Protein AF-0000000076636031 (afdb_homodimer)

Organism: NCBI:txid5963

pLDDT: mean 82.15, std 25.05, range [20.64, 98.94]

Solvent-accessible surface area (backbone atoms only — not comparable to full-atom values): 37929 Å² total; per-residue (Å²): 129,53,61,67,55,35,50,49,49,34,50,49,42,47,46,49,44,41,40,65,71,51,57,26,51,65,78,71,66,92,67,89,51,66,57,69,44,60,75,29,43,41,17,30,51,38,25,26,31,75,70,63,61,25,88,59,57,75,58,41,44,78,36,29,40,34,35,37,24,53,49,58,32,24,38,43,30,52,46,43,41,43,38,70,43,32,22,30,40,40,35,29,26,65,53,59,35,43,40,38,50,42,28,28,62,80,65,48,46,60,40,46,74,33,46,36,26,57,49,45,41,54,54,45,37,45,60,30,55,62,33,45,68,45,58,40,74,48,61,69,73,39,74,89,39,35,65,63,50,48,53,55,59,69,73,33,69,36,40,40,40,31,52,91,49,68,66,55,52,51,47,50,47,50,49,28,30,70,69,64,41,53,34,33,43,39,50,64,41,56,73,34,43,34,33,32,35,33,42,29,37,60,29,67,21,31,51,72,63,41,66,53,58,63,65,60,68,69,68,51,62,79,77,61,69,63,44,86,76,59,65,56,20,52,42,31,29,53,31,35,28,42,19,15,53,45,47,44,38,48,47,22,60,77,54,69,26,70,49,64,62,42,26,38,40,37,30,65,40,67,67,46,59,58,69,55,77,56,66,50,38,88,80,32,83,46,64,44,39,42,51,32,30,55,50,44,70,76,41,83,65,86,74,77,70,78,69,76,71,72,75,73,74,75,75,75,83,74,80,74,77,78,66,70,76,75,62,74,74,68,71,74,70,74,66,75,71,67,70,59,60,44,75,62,51,48,44,47,50,51,41,55,67,63,68,104,129,54,61,67,56,35,50,50,48,35,50,49,43,48,46,48,44,41,39,65,71,50,59,25,50,66,76,70,65,93,67,87,51,65,57,68,45,61,75,30,45,41,17,30,52,39,25,28,30,76,70,64,61,24,86,59,57,76,58,41,44,77,36,27,39,34,35,37,24,54,47,59,32,24,36,44,32,50,47,42,42,43,36,70,45,32,22,29,39,40,34,30,26,66,53,58,35,40,38,40,50,42,28,27,62,82,64,49,46,61,41,47,73,32,44,36,25,57,50,46,41,56,53,45,37,46,61,31,54,63,33,45,70,46,59,40,75,48,61,68,73,40,74,88,38,36,66,63,50,48,53,53,58,70,72,33,70,36,40,38,39,31,53,90,49,68,68,55,52,50,46,51,46,51,50,28,29,69,67,64,39,52,33,34,43,41,49,64,42,55,72,35,42,35,33,33,35,31,40,28,39,58,29,69,21,32,51,72,63,41,67,55,58,63,65,61,69,67,68,52,60,78,76,62,68,63,43,87,79,60,64,57,19,51,43,30,29,52,31,35,27,41,20,16,52,45,46,45,38,48,46,23,59,76,53,69,27,69,50,64,61,43,25,38,39,35,31,64,41,67,66,47,58,59,70,54,78,56,67,51,39,88,79,32,82,46,63,46,39,42,52,32,31,54,49,44,70,75,41,84,64,86,71,77,71,78,70,77,72,73,72,75,74,74,75,73,83,73,82,74,74,78,68,70,75,75,62,77,74,68,71,70,70,74,66,73,69,66,69,61,56,44,73,62,50,46,44,48,49,51,40,53,66,64,68,102

Foldseek 3Di:
DDPVVVVVVVVVVVCVVCCVVVVQADDADPDQDCDDDPPRLCVVVCVCCVVPQFVDLRCQLVAEEEEEDCAQQNLLLLLVSLSSLHNEYEYEAQDADDPVRVQGPDDDPVRGPPGSLVSSQVSSCRVHVNHHYHYDNDDCLDPVNVVVVLVVQLPGQEYEYDDEADSVLVSVLLSCLVNQHWYKYKDAALQRQKIKMAIDRQLFFATCQQLDAPCVVVVDDSVPPPDPPDGGDHHNVSSVVRSVLHSVLVCCVSRVGDDRFGMWMAGNVVGDIDGDTHGGHCPGPRPSSNVSNVVCVVPPDPDPDPPPPPPPPPPPDDPDPPCPPPPDPPPPPPPPCCCCVDSVNVSVVVVVVRVD/DDPVVVVVVVVVVVCVVCCVVVVQADDADPDQDCDDDPPRLCVVVCVCCVVPQFVDLRCQLVAEEEEEDCAQQNLLLLLVSLSSLHNEYEYEAQDADDPVRVQGPDDDPVRGPPGSLVSSQVSSCRVHVNHHYHYDNDDCLDPVNVVVVLVVQLPGQEYEYDDEADSVLVSVLLSCLVNQHWYKYKDAALQRQKIKMAIDRQLFFATCQQLDAPCVVVVDDSVPPPDPPDGGDHHNVSSVVRSVLHSVLVCCVSRVGDDRFGMWMAGNVVGDIDGDTHGGHCVGPRPSSNVSNVVCVVPPDPDPDPPPPPVPPPPPDPPDPPPPPPPDPPPPPPPPCCCVVDSVNVSVVVVVVRVD

Secondary structure (DSSP, 8-state):
--HHHHHHHHHHHHHHHHHHHHTT-PPP-SS------TT-TTHHHHHHHHTTS-S-GGGGGG-EEEEE--STTHHHHHHHHHHHT-SEEEEE--PBP-GGGTTSSS--GGGTTSBHHHHHHHHHHHH-TTSEEEEE---TTSHHHHHHHHHHHHHSSEEEE---SHHHHHHHHHHHHHHT--EEEEEE-TTSSEEEEEEE-BTTB--TTTS--HHHHTT--GGGG--TT------HHHHHHHHHHHHHHHHHHHHT-S---SEEEEETTTTB--B--PPPPTT-S-HHHHHHHHHHHHS--SS---------------------------------------HHHHHHHHHHHH--/--HHHHHHHHHHHHHHHHHHHHTT-PPP-SS------TT-TTHHHHHHHHTTS-S-GGGGGG-EEEEE--STTHHHHHHHHHHHT-SEEEEE---B--GGGTTSSS--GGGTTSBHHHHHHHHHHHH-TTSEEEEE---TTSHHHHHHHHHHHHHSSEEEE---SHHHHHHHHHHHHHHT--EEEEEE-TTSSEEEEEEE-BTTB--TTTS--HHHHTT--GGGG--TT------HHHHHHHHHHHHHHHHHHHHT-S---SEEEEETTTTB--B--PPPPTT-S-HHHHHHHHHHHHS--SS---------------------------------------HHHHHHHHHHHH--

Sequence (712 aa):
MDTQELLAEIERLKSELSNYKSQGARGKISVMSEEVRDDNPYSRLMALKRMGVVDNYAQIRNHSVLIVGVGGIGSVAAEMLT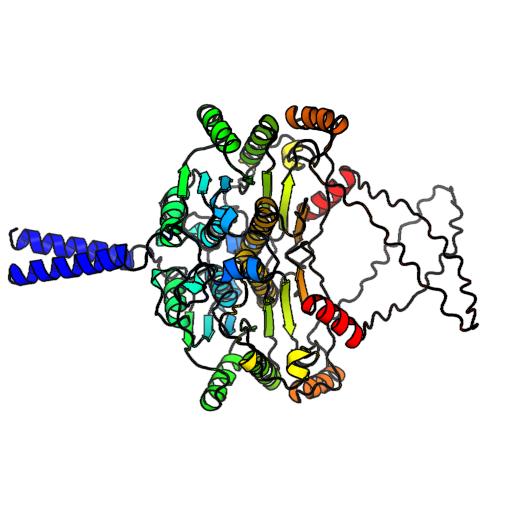RCGIGKLILYDYDKVELANMNRLFFRPEHSGLSKVEASKTTLQEINPDVDIVGISQNICALDNYDSFLENIRTCSLVLCCVDNYAARITINRACGELNKIWMESGVSEDAMNGHIQTIYPGETACFECAPPYVVASGGDEYQIKREGVCAASLPTTMGVIAGLLVQNALKFLLSFGEVTNYLGYSSKNDYLPKFTMQPNPECPNRYCVNWQKYYGENAPRLKKETEKVEESKHEDNDWGICVESGGNEEIVTQKVQVTESLEDMKNKLKAMQKKMDTQELLAEIERLKSELSNYKSQGARGKISVMSEEVRDDNPYSRLMALKRMGVVDNYAQIRNHSVLIVGVGGIGSVAAEMLTRCGIGKLILYDYDKVELANMNRLFFRPEHSGLSKVEASKTTLQEINPDVDIVGISQNICALDNYDSFLENIRTCSLVLCCVDNYAARITINRACGELNKIWMESGVSEDAMNGHIQTIYPGETACFECAPPYVVASGGDEYQIKREGVCAASLPTTMGVIAGLLVQNALKFLLSFGEVTNYLGYSSKNDYLPKFTMQPNPECPNRYCVNWQKYYGENAPRLKKETEKVEESKHEDNDWGICVESGGNEEIVTQKVQVTESLEDMKNKLKAMQKK

Radius of gyration: 27.53 Å; Cα contacts (8 Å, |Δi|>4): 1314; chains: 2; bounding box: 60×72×99 Å

Nearest PDB structures (foldseek):
  6h77-assembly1_B  TM=9.170E-01  e=2.130E-43  Homo sapiens
  6h77-assembly2_D  TM=9.175E-01  e=4.978E-43  Homo sapiens
  6h77-assembly1_A  TM=8.991E-01  e=2.885E-43  Homo sapiens
  6h78-assembly1_B  TM=9.373E-01  e=1.484E-41  Homo sapiens
  6h78-assembly8_P  TM=9.489E-01  e=3.468E-41  Homo sapiens

InterPro domains:
  IPR000594 THIF-type NAD/FAD binding fold [PF00899] (42-285)
  IPR035985 Ubiquitin-activating enzyme-like [SSF69572] (37-304)
  IPR045886 ThiF/MoeB/HesA family [PTHR10953] (31-319)

Structure (mmCIF, N/CA/C/O backbone):
data_AF-0000000076636031-model_v1
#
loop_
_entity.id
_entity.type
_entity.pdbx_description
1 polymer 'Ubiquitin-like modifier-activating enzyme 5'
#
loop_
_atom_site.group_PDB
_atom_site.id
_atom_site.type_symbol
_atom_site.label_atom_id
_atom_site.label_alt_id
_atom_site.label_comp_id
_atom_site.label_asym_id
_atom_site.label_entity_id
_atom_site.label_seq_id
_atom_site.pdbx_PDB_ins_code
_atom_site.Cartn_x
_atom_site.Cartn_y
_atom_site.Cartn_z
_atom_site.occupancy
_atom_site.B_iso_or_equiv
_atom_site.auth_seq_id
_atom_site.auth_comp_id
_atom_site.auth_asym_id
_atom_site.auth_atom_id
_atom_site.pdbx_PDB_model_num
ATOM 1 N N . MET A 1 1 ? -0.938 -13.359 50.531 1 60.34 1 MET A N 1
ATOM 2 C CA . MET A 1 1 ? -2.137 -13.453 49.719 1 60.34 1 MET A CA 1
ATOM 3 C C . MET A 1 1 ? -2.84 -14.789 49.906 1 60.34 1 MET A C 1
ATOM 5 O O . MET A 1 1 ? -2.188 -15.828 50 1 60.34 1 MET A O 1
ATOM 9 N N . ASP A 1 2 ? -4.059 -14.766 50.344 1 75.38 2 ASP A N 1
ATOM 10 C CA . ASP A 1 2 ? -4.766 -16.016 50.625 1 75.38 2 ASP A CA 1
ATOM 11 C C . ASP A 1 2 ? -5.086 -16.766 49.344 1 75.38 2 ASP A C 1
ATOM 13 O O . ASP A 1 2 ? -5.023 -16.203 48.25 1 75.38 2 ASP A O 1
ATOM 17 N N . THR A 1 3 ? -5.223 -18.031 49.438 1 76.94 3 THR A N 1
ATOM 18 C CA . THR A 1 3 ? -5.449 -18.938 48.312 1 76.94 3 THR A CA 1
ATOM 19 C C . THR A 1 3 ? -6.574 -18.422 47.406 1 76.94 3 THR A C 1
ATOM 21 O O . THR A 1 3 ? -6.5 -18.531 46.188 1 76.94 3 THR A O 1
ATOM 24 N N . GLN A 1 4 ? -7.496 -17.828 48.062 1 75.81 4 GLN A N 1
ATOM 25 C CA . GLN A 1 4 ? -8.625 -17.297 47.312 1 75.81 4 GLN A CA 1
ATOM 26 C C . GLN A 1 4 ? -8.203 -16.078 46.469 1 75.81 4 GLN A C 1
ATOM 28 O O . GLN A 1 4 ? -8.633 -15.93 45.344 1 75.81 4 GLN A O 1
ATOM 33 N N . GLU A 1 5 ? -7.348 -15.273 47.062 1 76.69 5 GLU A N 1
ATOM 34 C CA . GLU A 1 5 ? -6.848 -14.102 46.344 1 76.69 5 GLU A CA 1
ATOM 35 C C . GLU A 1 5 ? -5.949 -14.508 45.188 1 76.69 5 GLU A C 1
ATOM 37 O O . GLU A 1 5 ? -5.996 -13.898 44.125 1 76.69 5 GLU A O 1
ATOM 42 N N . LEU A 1 6 ? -5.227 -15.547 45.344 1 75.88 6 LEU A N 1
ATOM 43 C CA . LEU A 1 6 ? -4.336 -16.031 44.281 1 75.88 6 LEU A CA 1
ATOM 44 C C . LEU A 1 6 ? -5.125 -16.656 43.156 1 75.88 6 LEU A C 1
ATOM 46 O O . LEU A 1 6 ? -4.809 -16.422 41.969 1 75.88 6 LEU A O 1
ATOM 50 N N . LEU A 1 7 ? -6.113 -17.359 43.469 1 75.75 7 LEU A N 1
ATOM 51 C CA . LEU A 1 7 ? -6.984 -17.938 42.469 1 75.75 7 LEU A CA 1
ATOM 52 C C . LEU A 1 7 ? -7.727 -16.844 41.688 1 75.75 7 LEU A C 1
ATOM 54 O O . LEU A 1 7 ? -7.883 -16.938 40.469 1 75.75 7 LEU A O 1
ATOM 58 N N . ALA A 1 8 ? -8.125 -15.836 42.406 1 72.75 8 ALA A N 1
ATOM 59 C CA . ALA A 1 8 ? -8.781 -14.711 41.75 1 72.75 8 ALA A CA 1
ATOM 60 C C . ALA A 1 8 ? -7.816 -13.984 40.812 1 72.75 8 ALA A C 1
ATOM 62 O O . ALA A 1 8 ? -8.203 -13.578 39.719 1 72.75 8 ALA A O 1
ATOM 63 N N . GLU A 1 9 ? -6.629 -13.891 41.219 1 76.06 9 GLU A N 1
ATOM 64 C CA . GLU A 1 9 ? -5.613 -13.25 40.406 1 76.06 9 GLU A CA 1
ATOM 65 C C . GLU A 1 9 ? -5.289 -14.102 39.156 1 76.06 9 GLU A C 1
ATOM 67 O O . GLU A 1 9 ? -5.098 -13.57 38.062 1 76.06 9 GLU A O 1
ATOM 72 N N . ILE A 1 10 ? -5.266 -15.336 39.344 1 73.88 10 ILE A N 1
ATOM 73 C CA . ILE A 1 10 ? -5.047 -16.25 38.219 1 73.88 10 ILE A CA 1
ATOM 74 C C . ILE A 1 10 ? -6.219 -16.156 37.25 1 73.88 10 ILE A C 1
ATOM 76 O O . ILE A 1 10 ? -6.02 -16.078 36.031 1 73.88 10 ILE A O 1
ATOM 80 N N . GLU A 1 11 ? -7.363 -16.172 37.75 1 68.75 11 GLU A N 1
ATOM 81 C CA . GLU A 1 11 ? -8.531 -16.031 36.875 1 68.75 11 GLU A CA 1
ATOM 82 C C . GLU A 1 11 ? -8.523 -14.688 36.156 1 68.75 11 GLU A C 1
ATOM 84 O O . GLU A 1 11 ? -8.875 -14.609 34.969 1 68.75 11 GLU A O 1
ATOM 89 N N . ARG A 1 12 ? -8.164 -13.711 36.844 1 68.12 12 ARG A N 1
ATOM 90 C CA . ARG A 1 12 ? -8.047 -12.398 36.219 1 68.12 12 ARG A CA 1
ATOM 91 C C . ARG A 1 12 ? -6.992 -12.406 35.125 1 68.12 12 ARG A C 1
ATOM 93 O O . ARG A 1 12 ? -7.234 -11.914 34.031 1 68.12 12 ARG A O 1
ATOM 100 N N . LEU A 1 13 ? -5.906 -13.023 35.438 1 69.06 13 LEU A N 1
ATOM 101 C CA . LEU A 1 13 ? -4.82 -13.086 34.469 1 69.06 13 LEU A CA 1
ATOM 102 C C . LEU A 1 13 ? -5.184 -14 33.281 1 69.06 13 LEU A C 1
ATOM 104 O O . LEU A 1 13 ? -4.871 -13.703 32.125 1 69.06 13 LEU A O 1
ATOM 108 N N . LYS A 1 14 ? -5.773 -15.055 33.562 1 63.88 14 LYS A N 1
ATOM 109 C CA . LYS A 1 14 ? -6.277 -15.914 32.5 1 63.8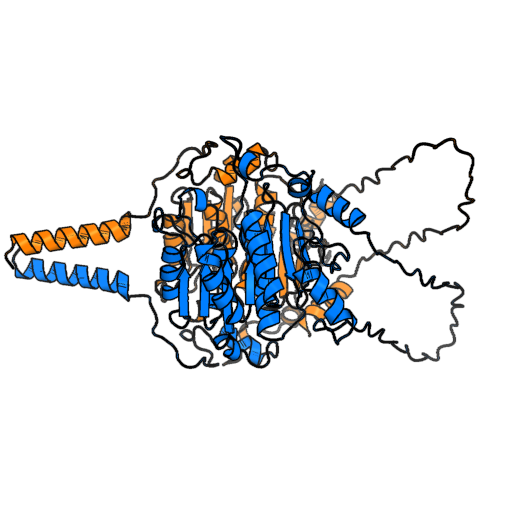8 14 LYS A CA 1
ATOM 110 C C . LYS A 1 14 ? -7.336 -15.188 31.672 1 63.88 14 LYS A C 1
ATOM 112 O O . LYS A 1 14 ? -7.344 -15.297 30.453 1 63.88 14 LYS A O 1
ATOM 117 N N . SER A 1 15 ? -8.211 -14.555 32.344 1 59.97 15 SER A N 1
ATOM 118 C CA . SER A 1 15 ? -9.195 -13.742 31.641 1 59.97 15 SER A CA 1
ATOM 119 C C . SER A 1 15 ? -8.531 -12.641 30.828 1 59.97 15 SER A C 1
ATOM 121 O O . SER A 1 15 ? -8.906 -12.391 29.688 1 59.97 15 SER A O 1
ATOM 123 N N . GLU A 1 16 ? -7.633 -12.07 31.484 1 60.5 16 GLU A N 1
ATOM 124 C CA . GLU A 1 16 ? -6.891 -11.031 30.766 1 60.5 16 GLU A CA 1
ATOM 125 C C . GLU A 1 16 ? -6.117 -11.625 29.594 1 60.5 16 GLU A C 1
ATOM 127 O O . GLU A 1 16 ? -6.098 -11.047 28.5 1 60.5 16 GLU A O 1
ATOM 132 N N . LEU A 1 17 ? -5.543 -12.703 29.891 1 58.25 17 LEU A N 1
ATOM 133 C CA . LEU A 1 17 ? -4.848 -13.43 28.828 1 58.25 17 LEU A CA 1
ATOM 134 C C . LEU A 1 17 ? -5.832 -13.93 27.781 1 58.25 17 LEU A C 1
ATOM 136 O O . LEU A 1 17 ? -5.555 -13.852 26.578 1 58.25 17 LEU A O 1
ATOM 140 N N . SER A 1 18 ? -6.832 -14.57 28.234 1 56.09 18 SER A N 1
ATOM 141 C CA . SER A 1 18 ? -7.898 -14.969 27.312 1 56.09 18 SER A CA 1
ATOM 142 C C . SER A 1 18 ? -8.477 -13.766 26.594 1 56.09 18 SER A C 1
ATOM 144 O O . SER A 1 18 ? -8.773 -13.836 25.391 1 56.09 18 SER A O 1
ATOM 146 N N . ASN A 1 19 ? -8.719 -12.781 27.328 1 53.12 19 ASN A N 1
ATOM 147 C CA . ASN A 1 19 ? -9.148 -11.531 26.703 1 53.12 19 ASN A CA 1
ATOM 148 C C . ASN A 1 19 ? -8.125 -11.039 25.688 1 53.12 19 ASN A C 1
ATOM 150 O O . ASN A 1 19 ? -8.5 -10.531 24.625 1 53.12 19 ASN A O 1
ATOM 154 N N . TYR A 1 20 ? -6.945 -11.133 26.109 1 51.38 20 TYR A N 1
ATOM 155 C CA . TYR A 1 20 ? -5.879 -10.82 25.172 1 51.38 20 TYR A CA 1
ATOM 156 C C . TYR A 1 20 ? -5.887 -11.797 24 1 51.38 20 TYR A C 1
ATOM 158 O O . TYR A 1 20 ? -5.695 -11.398 22.844 1 51.38 20 TYR A O 1
ATOM 166 N N . LYS A 1 21 ? -5.988 -13.031 24.359 1 51.72 21 LYS A N 1
ATOM 167 C CA . LYS A 1 21 ? -6.027 -14.062 23.328 1 51.72 21 LYS A CA 1
ATOM 168 C C . LYS A 1 21 ? -7.348 -14.023 22.562 1 51.72 21 LYS A C 1
ATOM 170 O O . LYS A 1 21 ? -7.379 -14.297 21.359 1 51.72 21 LYS A O 1
ATOM 175 N N . SER A 1 22 ? -8.484 -13.961 23.234 1 49.16 22 SER A N 1
ATOM 176 C CA . SER A 1 22 ? -9.812 -13.977 22.625 1 49.16 22 SER A CA 1
ATOM 177 C C . SER A 1 22 ? -10.242 -12.578 22.188 1 49.16 22 SER A C 1
ATOM 179 O O . SER A 1 22 ? -11.242 -12.422 21.5 1 49.16 22 SER A O 1
ATOM 181 N N . GLN A 1 23 ? -9.977 -11.609 22.984 1 49.25 23 GLN A N 1
ATOM 182 C CA . GLN A 1 23 ? -10.703 -10.352 22.938 1 49.25 23 GLN A CA 1
ATOM 183 C C . GLN A 1 23 ? -10.984 -9.93 21.5 1 49.25 23 GLN A C 1
ATOM 185 O O . GLN A 1 23 ? -12.031 -9.336 21.219 1 49.25 23 GLN A O 1
ATOM 190 N N . GLY A 1 24 ? -10.07 -9.828 20.547 1 54.75 24 GLY A N 1
ATOM 191 C CA . GLY A 1 24 ? -10.422 -8.969 19.422 1 54.75 24 GLY A CA 1
ATOM 192 C C . GLY A 1 24 ? -10.906 -9.734 18.203 1 54.75 24 GLY A C 1
ATOM 193 O O . GLY A 1 24 ? -11.086 -9.156 17.125 1 54.75 24 GLY A O 1
ATOM 194 N N . ALA A 1 25 ? -11.008 -11.086 18.359 1 63.91 25 ALA A N 1
ATOM 195 C CA . ALA A 1 25 ? -11.352 -11.789 17.125 1 63.91 25 ALA A CA 1
ATOM 196 C C . ALA A 1 25 ? -12.867 -11.867 16.938 1 63.91 25 ALA A C 1
ATOM 198 O O . ALA A 1 25 ? -13.602 -12.164 17.891 1 63.91 25 ALA A O 1
ATOM 199 N N . ARG A 1 26 ? -13.367 -11.148 16.016 1 76.81 26 ARG A N 1
ATOM 200 C CA . ARG A 1 26 ? -14.781 -11.305 15.68 1 76.81 26 ARG A CA 1
ATOM 201 C C . ARG A 1 26 ? -15.078 -12.734 15.227 1 76.81 26 ARG A C 1
ATOM 203 O O . ARG A 1 26 ? -14.156 -13.492 14.914 1 76.81 26 ARG A O 1
ATOM 210 N N . GLY A 1 27 ? -16.328 -13.188 15.438 1 85.38 27 GLY A N 1
ATOM 211 C CA . GLY A 1 27 ? -16.75 -14.484 14.93 1 85.38 27 GLY A CA 1
ATOM 212 C C . GLY A 1 27 ? -16.859 -14.523 13.414 1 85.38 27 GLY A C 1
ATOM 213 O O . GLY A 1 27 ? -16.734 -13.492 12.75 1 85.38 27 GLY A O 1
ATOM 214 N N . LYS A 1 28 ? -17.031 -15.719 12.969 1 92.31 28 LYS A N 1
ATOM 215 C CA . LYS A 1 28 ? -17.188 -15.898 11.531 1 92.31 28 LYS A CA 1
ATOM 216 C C . LYS A 1 28 ? -18.531 -15.359 11.047 1 92.31 28 LYS A C 1
ATOM 218 O O . LYS A 1 28 ? -19.531 -15.445 11.758 1 92.31 28 LYS A O 1
ATOM 223 N N . ILE A 1 29 ? -18.531 -14.836 9.914 1 91.81 29 ILE A N 1
ATOM 224 C CA . ILE A 1 29 ? -19.719 -14.352 9.219 1 91.81 29 ILE A CA 1
ATOM 225 C C . ILE A 1 29 ? -20 -15.234 8.008 1 91.81 29 ILE A C 1
ATOM 227 O O . ILE A 1 29 ? -19.172 -15.336 7.098 1 91.81 29 ILE A O 1
ATOM 231 N N . SER A 1 30 ? -21.141 -15.828 7.977 1 89.06 30 SER A N 1
ATOM 232 C CA . SER A 1 30 ? -21.469 -16.797 6.941 1 89.06 30 SER A CA 1
ATOM 233 C C . SER A 1 30 ? -21.859 -16.109 5.637 1 89.06 30 SER A C 1
ATOM 235 O O . SER A 1 30 ? -21.5 -16.578 4.551 1 89.06 30 SER A O 1
ATOM 237 N N . VAL A 1 31 ? -22.609 -14.992 5.852 1 91.94 31 VAL A N 1
ATOM 238 C CA . VAL A 1 31 ? -23.094 -14.297 4.668 1 91.94 31 VAL A CA 1
ATOM 239 C C . VAL A 1 31 ? -22.688 -12.828 4.73 1 91.94 31 VAL A C 1
ATOM 241 O O . VAL A 1 31 ? -22.938 -12.148 5.73 1 91.94 31 VAL A O 1
ATOM 244 N N . MET A 1 32 ? -22.125 -12.398 3.629 1 93.31 32 MET A N 1
ATOM 245 C CA . MET A 1 32 ? -21.781 -10.977 3.561 1 93.31 32 MET A CA 1
ATOM 246 C C . MET A 1 32 ? -23.031 -10.117 3.412 1 93.31 32 MET A C 1
ATOM 248 O O . MET A 1 32 ? -23.719 -10.188 2.393 1 93.31 32 MET A O 1
ATOM 252 N N . SER A 1 33 ? -23.219 -9.281 4.363 1 91.25 33 SER A N 1
ATOM 253 C CA . SER A 1 33 ? -24.406 -8.422 4.344 1 91.25 33 SER A CA 1
ATOM 254 C C . SER A 1 33 ? -24.078 -7.059 3.74 1 91.25 33 SER A C 1
ATOM 256 O O . SER A 1 33 ? -22.984 -6.52 3.953 1 91.25 33 SER A O 1
ATOM 258 N N . GLU A 1 34 ? -25.062 -6.477 3.096 1 90.06 34 GLU A N 1
ATOM 259 C CA . GLU A 1 34 ? -24.922 -5.148 2.51 1 90.06 34 GLU A CA 1
ATOM 260 C C . GLU A 1 34 ? -25.328 -4.062 3.502 1 90.06 34 GLU A C 1
ATOM 262 O O . GLU A 1 34 ? -25.172 -2.871 3.225 1 90.06 34 GLU A O 1
ATOM 267 N N . GLU A 1 35 ? -25.781 -4.488 4.566 1 91.06 35 GLU A N 1
ATOM 268 C CA . GLU A 1 35 ? -26.266 -3.516 5.543 1 91.06 35 GLU A CA 1
ATOM 269 C C . GLU A 1 35 ? -25.141 -2.596 6.016 1 91.06 35 GLU A C 1
ATOM 271 O O . GLU A 1 35 ? -24.047 -3.061 6.348 1 91.06 35 GLU A O 1
ATOM 276 N N . VAL A 1 36 ? -25.5 -1.346 5.984 1 92.44 36 VAL A N 1
ATOM 277 C CA . VAL A 1 36 ? -24.531 -0.344 6.41 1 92.44 36 VAL A CA 1
ATOM 278 C C . VAL A 1 36 ? -24.609 -0.162 7.926 1 92.44 36 VAL A C 1
ATOM 280 O O . VAL A 1 36 ? -25.516 0.486 8.43 1 92.44 36 VAL A O 1
ATOM 283 N N . ARG A 1 37 ? -23.656 -0.788 8.562 1 90.19 37 ARG A N 1
ATOM 284 C CA . ARG A 1 37 ? -23.531 -0.707 10.016 1 90.19 37 ARG A CA 1
ATOM 285 C C . ARG A 1 37 ? -22.078 -0.613 10.445 1 90.19 37 ARG A C 1
ATOM 287 O O . ARG A 1 37 ? -21.188 -1.151 9.766 1 90.19 37 ARG A O 1
ATOM 294 N N . ASP A 1 38 ? -21.844 -0.1 11.578 1 89.94 38 ASP A N 1
ATOM 295 C CA . ASP A 1 38 ? -20.5 0.11 12.094 1 89.94 38 ASP A CA 1
ATOM 296 C C . ASP A 1 38 ? -19.844 -1.215 12.484 1 89.94 38 ASP A C 1
ATOM 298 O O . ASP A 1 38 ? -18.625 -1.299 12.609 1 89.94 38 ASP A O 1
ATOM 302 N N . ASP A 1 39 ? -20.656 -2.223 12.672 1 91.88 39 ASP A N 1
ATOM 303 C CA . ASP A 1 39 ? -20.125 -3.506 13.117 1 91.88 39 ASP A CA 1
ATOM 304 C C . ASP A 1 39 ? -20.047 -4.5 11.961 1 91.88 39 ASP A C 1
ATOM 306 O O . ASP A 1 39 ? -19.734 -5.676 12.172 1 91.88 39 ASP A O 1
ATOM 310 N N . ASN A 1 40 ? -20.422 -4.039 10.781 1 93.69 40 ASN A N 1
ATOM 311 C CA . ASN A 1 40 ? -20.359 -4.871 9.586 1 93.69 40 ASN A CA 1
ATOM 312 C C . ASN A 1 40 ? -19.047 -4.664 8.836 1 93.69 40 ASN A C 1
ATOM 314 O O . ASN A 1 40 ? -18.875 -3.664 8.133 1 93.69 40 ASN A O 1
ATOM 318 N N . PRO A 1 41 ? -18.156 -5.637 8.883 1 95.88 41 PRO A N 1
ATOM 319 C CA . PRO A 1 41 ? -16.844 -5.453 8.273 1 95.88 41 PRO A CA 1
ATOM 320 C C . PRO A 1 41 ? -16.891 -5.496 6.746 1 95.88 41 PRO A C 1
ATOM 322 O O . PRO A 1 41 ? -15.914 -5.152 6.082 1 95.88 41 PRO A O 1
ATOM 325 N N . TYR A 1 42 ? -18.047 -5.848 6.145 1 96.94 42 TYR A N 1
ATOM 326 C CA . TYR A 1 42 ? -18.125 -6.012 4.699 1 96.94 42 TYR A CA 1
ATOM 327 C C . TYR A 1 42 ? -18.938 -4.891 4.066 1 96.94 42 TYR A C 1
ATOM 329 O O . TYR A 1 42 ? -19.062 -4.824 2.842 1 96.94 42 TYR A O 1
ATOM 337 N N . SER A 1 43 ? -19.5 -3.955 4.855 1 95.56 43 SER A N 1
ATOM 338 C CA . SER A 1 43 ? -20.438 -2.945 4.363 1 95.56 43 SER A CA 1
ATOM 339 C C . SER A 1 43 ? -19.797 -2.105 3.26 1 95.56 43 SER A C 1
ATOM 341 O O . SER A 1 43 ? -20.422 -1.876 2.217 1 95.56 43 SER A O 1
ATOM 343 N N . ARG A 1 44 ? -18.562 -1.711 3.455 1 96.19 44 ARG A N 1
ATOM 344 C CA . ARG A 1 44 ? -17.906 -0.82 2.5 1 96.19 44 ARG A CA 1
ATOM 345 C C . ARG A 1 44 ? -17.438 -1.586 1.266 1 96.19 44 ARG A C 1
ATOM 347 O O . ARG A 1 44 ? -17.281 -1.004 0.191 1 96.19 44 ARG A O 1
ATOM 354 N N . LEU A 1 45 ? -17.219 -2.891 1.39 1 97.88 45 LEU A N 1
ATOM 355 C CA . LEU A 1 45 ? -16.906 -3.738 0.245 1 97.88 45 LEU A CA 1
ATOM 356 C C . LEU A 1 45 ? -18.156 -3.998 -0.594 1 97.88 45 LEU A C 1
ATOM 358 O O . LEU A 1 45 ? -18.109 -3.904 -1.822 1 97.88 45 LEU A O 1
ATOM 362 N N . MET A 1 46 ? -19.234 -4.207 0.094 1 96.5 46 MET A N 1
ATOM 363 C CA . MET A 1 46 ? -20.5 -4.453 -0.58 1 96.5 46 MET A CA 1
ATOM 364 C C . MET A 1 46 ? -21 -3.191 -1.276 1 96.5 46 MET A C 1
ATOM 366 O O . MET A 1 46 ? -21.797 -3.268 -2.207 1 96.5 46 MET A O 1
ATOM 370 N N . ALA A 1 47 ? -20.5 -2.07 -0.817 1 96.31 47 ALA A N 1
ATOM 371 C CA . ALA A 1 47 ? -20.844 -0.805 -1.463 1 96.31 47 ALA A CA 1
ATOM 372 C C . ALA A 1 47 ? -20.344 -0.772 -2.904 1 96.31 47 ALA A C 1
ATOM 374 O O . ALA A 1 47 ? -20.906 -0.084 -3.752 1 96.31 47 ALA A O 1
ATOM 375 N N . LEU A 1 48 ? -19.312 -1.529 -3.244 1 97 48 LEU A N 1
ATOM 376 C CA . LEU A 1 48 ? -18.828 -1.629 -4.613 1 97 48 LEU A CA 1
ATOM 377 C C . LEU A 1 48 ? -19.906 -2.189 -5.539 1 97 48 LEU A C 1
ATOM 379 O O . LEU A 1 48 ? -20.062 -1.729 -6.672 1 97 48 LEU A O 1
ATOM 383 N N . LYS A 1 49 ? -20.594 -3.164 -5.02 1 96.19 49 LYS A N 1
ATOM 384 C CA . LYS A 1 49 ? -21.703 -3.727 -5.77 1 96.19 49 LYS A CA 1
ATOM 385 C C . LYS A 1 49 ? -22.844 -2.717 -5.906 1 96.19 49 LYS A C 1
ATOM 387 O O . LYS A 1 49 ? -23.359 -2.498 -7.004 1 96.19 49 LYS A O 1
ATOM 392 N N . ARG A 1 50 ? -23.156 -2.068 -4.82 1 94.31 50 ARG A N 1
ATOM 393 C CA . ARG A 1 50 ? -24.25 -1.097 -4.797 1 94.31 50 ARG A CA 1
ATOM 394 C C . ARG A 1 50 ? -23.984 0.055 -5.758 1 94.31 50 ARG A C 1
ATOM 396 O O . ARG A 1 50 ? -24.906 0.574 -6.387 1 94.31 50 ARG A O 1
ATOM 403 N N . MET A 1 51 ? -22.734 0.357 -5.934 1 95.06 51 MET A N 1
ATOM 404 C CA . MET A 1 51 ? -22.359 1.501 -6.758 1 95.06 51 MET A CA 1
ATOM 405 C C . MET A 1 51 ? -22.094 1.07 -8.195 1 95.06 51 MET A C 1
ATOM 407 O O . MET A 1 51 ? -21.734 1.893 -9.039 1 95.06 51 MET A O 1
ATOM 411 N N . GLY A 1 52 ? -22.172 -0.169 -8.469 1 95.69 52 GLY A N 1
ATOM 412 C CA . GLY A 1 52 ? -22.109 -0.676 -9.828 1 95.69 52 GLY A CA 1
ATOM 413 C C . GLY A 1 52 ? -20.688 -0.939 -10.297 1 95.69 52 GLY A C 1
ATOM 414 O O . GLY A 1 52 ? -20.453 -1.1 -11.5 1 95.69 52 GLY A O 1
ATOM 415 N N . VAL A 1 53 ? -19.781 -0.967 -9.359 1 96.5 53 VAL A N 1
ATOM 416 C CA . VAL A 1 53 ? -18.406 -1.25 -9.719 1 96.5 53 VAL A CA 1
ATOM 417 C C . VAL A 1 53 ? -18.234 -2.742 -10 1 96.5 53 VAL A C 1
ATOM 419 O O . VAL A 1 53 ? -17.594 -3.129 -10.984 1 96.5 53 VAL A O 1
ATOM 422 N N . VAL A 1 54 ? -18.75 -3.527 -9.094 1 97.44 54 VAL A N 1
ATOM 423 C CA . VAL A 1 54 ? -18.719 -4.984 -9.195 1 97.44 54 VAL A CA 1
ATOM 424 C C . VAL A 1 54 ? -20.141 -5.539 -9.25 1 97.44 54 VAL A C 1
ATOM 426 O O . VAL A 1 54 ? -21.016 -5.066 -8.531 1 97.44 54 VAL A O 1
ATOM 429 N N . ASP A 1 55 ? -20.391 -6.488 -10.07 1 96.38 55 ASP A N 1
ATOM 430 C CA . ASP A 1 55 ? -21.734 -7.047 -10.211 1 96.38 55 ASP A CA 1
ATOM 431 C C . ASP A 1 55 ? -22.094 -7.898 -9 1 96.38 55 ASP A C 1
ATOM 433 O O . ASP A 1 55 ? -23.188 -7.762 -8.453 1 96.38 55 ASP A O 1
ATOM 437 N N . ASN A 1 56 ? -21.219 -8.742 -8.648 1 96.31 56 ASN A N 1
ATOM 438 C CA . ASN A 1 56 ? -21.422 -9.641 -7.516 1 96.31 56 ASN A CA 1
ATOM 439 C C . ASN A 1 56 ? -20.172 -9.75 -6.652 1 96.31 56 ASN A C 1
ATOM 441 O O . ASN A 1 56 ? -19.375 -10.672 -6.828 1 96.31 56 ASN A O 1
ATOM 445 N N . TYR A 1 57 ? -20.156 -8.977 -5.59 1 97.94 57 TYR A N 1
ATOM 446 C CA . TYR A 1 57 ? -18.938 -8.922 -4.785 1 97.94 57 TYR A CA 1
ATOM 447 C C . TYR A 1 57 ? -18.766 -10.203 -3.975 1 97.94 57 TYR A C 1
ATOM 449 O O . TYR A 1 57 ? -17.641 -10.68 -3.793 1 97.94 57 TYR A O 1
ATOM 457 N N . ALA A 1 58 ? -19.781 -10.781 -3.498 1 97.19 58 ALA A N 1
ATOM 458 C CA . ALA A 1 58 ? -19.734 -11.922 -2.592 1 97.19 58 ALA A CA 1
ATOM 459 C C . ALA A 1 58 ? -19.062 -13.117 -3.254 1 97.19 58 ALA A C 1
ATOM 461 O O . ALA A 1 58 ? -18.625 -14.055 -2.57 1 97.19 58 ALA A O 1
ATOM 462 N N . GLN A 1 59 ? -18.938 -13.07 -4.559 1 97.56 59 GLN A N 1
ATOM 463 C CA . GLN A 1 59 ? -18.297 -14.156 -5.301 1 97.56 59 GLN A CA 1
ATOM 464 C C . GLN A 1 59 ? -16.828 -14.289 -4.91 1 97.56 59 GLN A C 1
ATOM 466 O O . GLN A 1 59 ? -16.203 -15.32 -5.176 1 97.56 59 GLN A O 1
ATOM 471 N N . ILE A 1 60 ? -16.312 -13.305 -4.273 1 98.56 60 ILE A N 1
ATOM 472 C CA . ILE A 1 60 ? -14.914 -13.32 -3.869 1 98.56 60 ILE A CA 1
ATOM 473 C C . ILE A 1 60 ? -14.656 -14.5 -2.939 1 98.56 60 ILE A C 1
ATOM 475 O O . ILE A 1 60 ? -13.555 -15.062 -2.924 1 98.56 60 ILE A O 1
ATOM 479 N N . ARG A 1 61 ? -15.617 -14.938 -2.219 1 98.06 61 ARG A N 1
ATOM 480 C CA . ARG A 1 61 ? -15.5 -16 -1.229 1 98.06 61 ARG A CA 1
ATOM 481 C C . ARG A 1 61 ? -15.289 -17.359 -1.904 1 98.06 61 ARG A C 1
ATOM 483 O O . ARG A 1 61 ? -14.883 -18.328 -1.257 1 98.06 61 ARG A O 1
ATOM 490 N N . ASN A 1 62 ? -15.602 -17.391 -3.172 1 98.19 62 ASN A N 1
ATOM 491 C CA . ASN A 1 62 ? -15.484 -18.641 -3.92 1 98.19 62 ASN A CA 1
ATOM 492 C C . ASN A 1 62 ? -14.102 -18.797 -4.555 1 98.19 62 ASN A C 1
ATOM 494 O O . ASN A 1 62 ? -13.805 -19.828 -5.16 1 98.19 62 ASN A O 1
ATOM 498 N N . HIS A 1 63 ? -13.281 -17.812 -4.402 1 98.81 63 HIS A N 1
ATOM 499 C CA . HIS A 1 63 ? -11.977 -17.844 -5.051 1 98.81 63 HIS A CA 1
ATOM 500 C C . HIS A 1 63 ? -10.875 -18.203 -4.055 1 98.81 63 HIS A C 1
ATOM 502 O O . HIS A 1 63 ? -10.977 -17.875 -2.869 1 98.81 63 HIS A O 1
ATOM 508 N N . SER A 1 64 ? -9.898 -18.906 -4.562 1 98.88 64 SER A N 1
ATOM 509 C CA . SER A 1 64 ? -8.664 -19.234 -3.854 1 98.88 64 SER A CA 1
ATOM 510 C C . SER A 1 64 ? -7.449 -18.641 -4.566 1 98.88 64 SER A C 1
ATOM 512 O O . SER A 1 64 ? -7.336 -18.734 -5.789 1 98.88 64 SER A O 1
ATOM 514 N N . VAL A 1 65 ? -6.609 -18 -3.775 1 98.94 65 VAL A N 1
ATOM 515 C CA . VAL A 1 65 ? -5.402 -17.406 -4.344 1 98.94 65 VAL A CA 1
ATOM 516 C C . VAL A 1 65 ? -4.168 -18.031 -3.695 1 98.94 65 VAL A C 1
ATOM 518 O O . VAL A 1 65 ? -4.113 -18.188 -2.473 1 98.94 65 VAL A O 1
ATOM 521 N N . LEU A 1 66 ? -3.254 -18.5 -4.508 1 98.94 66 LEU A N 1
ATOM 522 C CA . LEU A 1 66 ? -1.962 -19.016 -4.07 1 98.94 66 LEU A CA 1
ATOM 523 C C . LEU A 1 66 ? -0.885 -17.938 -4.168 1 98.94 66 LEU A C 1
ATOM 525 O O . LEU A 1 66 ? -0.681 -17.359 -5.234 1 98.94 66 LEU A O 1
ATOM 529 N N . ILE A 1 67 ? -0.264 -17.609 -3.061 1 98.94 67 ILE A N 1
ATOM 530 C CA . ILE A 1 67 ? 0.798 -16.609 -3.021 1 98.94 67 ILE A CA 1
ATOM 531 C C . ILE A 1 67 ? 2.133 -17.297 -2.715 1 98.94 67 ILE A C 1
ATOM 533 O O . ILE A 1 67 ? 2.279 -17.953 -1.682 1 98.94 67 ILE A O 1
ATOM 537 N N . VAL A 1 68 ? 3.117 -17.125 -3.613 1 98.94 68 VAL A N 1
ATOM 538 C CA . VAL A 1 68 ? 4.465 -17.641 -3.371 1 98.94 68 VAL A CA 1
ATOM 539 C C . VAL A 1 68 ? 5.379 -16.484 -2.959 1 98.94 68 VAL A C 1
ATOM 541 O O . VAL A 1 68 ? 5.605 -15.555 -3.738 1 98.94 68 VAL A O 1
ATOM 544 N N . GLY A 1 69 ? 5.941 -16.578 -1.829 1 98.81 69 GLY A N 1
ATOM 545 C CA . GLY A 1 69 ? 6.688 -15.5 -1.211 1 98.81 69 GLY A CA 1
ATOM 546 C C . GLY A 1 69 ? 5.828 -14.602 -0.345 1 98.81 69 GLY A C 1
ATOM 547 O O . GLY A 1 69 ? 4.98 -13.867 -0.856 1 98.81 69 GLY A O 1
ATOM 548 N N . VAL A 1 70 ? 6.023 -14.688 0.968 1 98.62 70 VAL A N 1
ATOM 549 C CA . VAL A 1 70 ? 5.273 -13.836 1.882 1 98.62 70 VAL A CA 1
ATOM 550 C C . VAL A 1 70 ? 6.223 -12.867 2.588 1 98.62 70 VAL A C 1
ATOM 552 O O . VAL A 1 70 ? 6.234 -12.789 3.818 1 98.62 70 VAL A O 1
ATOM 555 N N . GLY A 1 71 ? 7.055 -12.203 1.726 1 97.69 71 GLY A N 1
ATOM 556 C CA . GLY A 1 71 ? 7.945 -11.148 2.188 1 97.69 71 GLY A CA 1
ATOM 557 C C . GLY A 1 71 ? 7.348 -9.758 2.057 1 97.69 71 GLY A C 1
ATOM 558 O O . GLY A 1 71 ? 6.227 -9.516 2.512 1 97.69 71 GLY A O 1
ATOM 559 N N . GLY A 1 72 ? 8.102 -8.859 1.415 1 97.62 72 GLY A N 1
ATOM 560 C CA . GLY A 1 72 ? 7.719 -7.461 1.345 1 97.62 72 GLY A CA 1
ATOM 561 C C . GLY A 1 72 ? 6.453 -7.23 0.538 1 97.62 72 GLY A C 1
ATOM 562 O O . GLY A 1 72 ? 5.641 -6.371 0.882 1 97.62 72 GLY A O 1
ATOM 563 N N . ILE A 1 73 ? 6.266 -7.965 -0.487 1 98.75 73 ILE A N 1
ATOM 564 C CA . ILE A 1 73 ? 5.082 -7.785 -1.321 1 98.75 73 ILE A CA 1
ATOM 565 C C . ILE A 1 73 ? 4 -8.781 -0.905 1 98.75 73 ILE A C 1
ATOM 567 O O . ILE A 1 73 ? 2.863 -8.391 -0.629 1 98.75 73 ILE A O 1
ATOM 571 N N . GLY A 1 74 ? 4.352 -9.992 -0.758 1 98.94 74 GLY A N 1
ATOM 572 C CA . GLY A 1 74 ? 3.398 -11.086 -0.585 1 98.94 74 GLY A CA 1
ATOM 573 C C . GLY A 1 74 ? 2.623 -11 0.715 1 98.94 74 GLY A C 1
ATOM 574 O O . GLY A 1 74 ? 1.442 -11.344 0.764 1 98.94 74 GLY A O 1
ATOM 575 N N . SER A 1 75 ? 3.281 -10.594 1.768 1 98.88 75 SER A N 1
ATOM 576 C CA . SER A 1 75 ? 2.592 -10.477 3.047 1 98.88 75 SER A CA 1
ATOM 577 C C . SER A 1 75 ? 1.52 -9.398 3.002 1 98.88 75 SER A C 1
ATOM 579 O O . SER A 1 75 ? 0.425 -9.57 3.541 1 98.88 75 SER A O 1
ATOM 581 N N . VAL A 1 76 ? 1.879 -8.305 2.371 1 98.88 76 VAL A N 1
ATOM 582 C CA . VAL A 1 76 ? 0.932 -7.203 2.232 1 98.88 76 VAL A CA 1
ATOM 583 C C . VAL A 1 76 ? -0.212 -7.617 1.31 1 98.88 76 VAL A C 1
ATOM 585 O O . VAL A 1 76 ? -1.378 -7.328 1.586 1 98.88 76 VAL A O 1
ATOM 588 N N . ALA A 1 77 ? 0.108 -8.305 0.245 1 98.94 77 ALA A N 1
ATOM 589 C CA . ALA A 1 77 ? -0.907 -8.828 -0.665 1 98.94 77 ALA A CA 1
ATOM 590 C C . ALA A 1 77 ? -1.856 -9.781 0.061 1 98.94 77 ALA A C 1
ATOM 592 O O . ALA A 1 77 ? -3.074 -9.695 -0.11 1 98.94 77 ALA A O 1
ATOM 593 N N . ALA A 1 78 ? -1.281 -10.648 0.852 1 98.94 78 ALA A N 1
ATOM 594 C CA . ALA A 1 78 ? -2.086 -11.586 1.631 1 98.94 78 ALA A CA 1
ATOM 595 C C . ALA A 1 78 ? -3.031 -10.844 2.572 1 98.94 78 ALA A C 1
ATOM 597 O O . ALA A 1 78 ? -4.199 -11.219 2.707 1 98.94 78 ALA A O 1
ATOM 598 N N . GLU A 1 79 ? -2.5 -9.828 3.17 1 98.94 79 GLU A N 1
ATOM 599 C CA . GLU A 1 79 ? -3.344 -9.062 4.078 1 98.94 79 GLU A CA 1
ATOM 600 C C . GLU A 1 79 ? -4.48 -8.375 3.324 1 98.94 79 GLU A C 1
ATOM 602 O O . GLU A 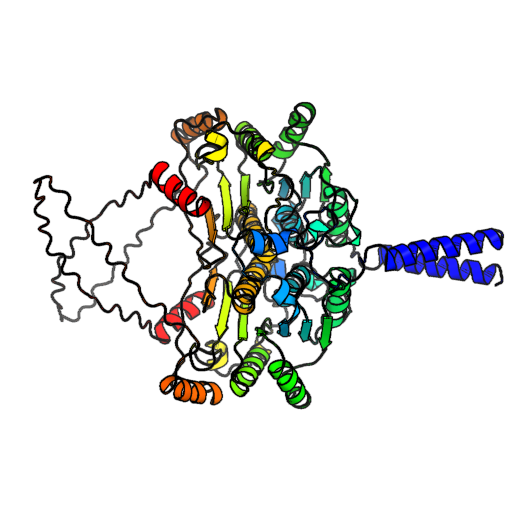1 79 ? -5.629 -8.391 3.773 1 98.94 79 GLU A O 1
ATOM 607 N N . MET A 1 80 ? -4.188 -7.789 2.193 1 98.94 80 MET A N 1
ATOM 608 C CA . MET A 1 80 ? -5.211 -7.094 1.418 1 98.94 80 MET A CA 1
ATOM 609 C C . MET A 1 80 ? -6.309 -8.062 0.983 1 98.94 80 MET A C 1
ATOM 611 O O . MET A 1 80 ? -7.496 -7.754 1.111 1 98.94 80 MET A O 1
ATOM 615 N N . LEU A 1 81 ? -5.934 -9.195 0.514 1 98.94 81 LEU A N 1
ATOM 616 C CA . LEU A 1 81 ? -6.918 -10.172 0.068 1 98.94 81 LEU A CA 1
ATOM 617 C C . LEU A 1 81 ? -7.75 -10.68 1.24 1 98.94 81 LEU A C 1
ATOM 619 O O . LEU A 1 81 ? -8.953 -10.906 1.101 1 98.94 81 LEU A O 1
ATOM 623 N N . THR A 1 82 ? -7.086 -10.859 2.373 1 98.94 82 THR A N 1
ATOM 624 C CA . THR A 1 82 ? -7.793 -11.273 3.58 1 98.94 82 THR A CA 1
ATOM 625 C C . THR A 1 82 ? -8.852 -10.25 3.967 1 98.94 82 THR A C 1
ATOM 627 O O . THR A 1 82 ? -9.992 -10.602 4.258 1 98.94 82 THR A O 1
ATOM 630 N N . ARG A 1 83 ? -8.469 -9.039 3.928 1 98.75 83 ARG A N 1
ATOM 631 C CA . ARG A 1 83 ? -9.375 -7.957 4.301 1 98.75 83 ARG A CA 1
ATOM 632 C C . ARG A 1 83 ? -10.5 -7.805 3.283 1 98.75 83 ARG A C 1
ATOM 634 O O . ARG A 1 83 ? -11.594 -7.363 3.625 1 98.75 83 ARG A O 1
ATOM 641 N N . CYS A 1 84 ? -10.273 -8.219 2.059 1 98.75 84 CYS A N 1
ATOM 642 C CA . CYS A 1 84 ? -11.297 -8.195 1.014 1 98.75 84 CYS A CA 1
ATOM 643 C C . CYS A 1 84 ? -12.266 -9.359 1.176 1 98.75 84 CYS A C 1
ATOM 645 O O . CYS A 1 84 ? -13.328 -9.375 0.556 1 98.75 84 CYS A O 1
ATOM 647 N N . GLY A 1 85 ? -11.914 -10.344 1.955 1 98.62 85 GLY A N 1
ATOM 648 C CA . GLY A 1 85 ? -12.812 -11.461 2.205 1 98.62 85 GLY A CA 1
ATOM 649 C C . GLY A 1 85 ? -12.648 -12.594 1.211 1 98.62 85 GLY A C 1
ATOM 650 O O . GLY A 1 85 ? -13.609 -13.289 0.892 1 98.62 85 GLY A O 1
ATOM 651 N N . ILE A 1 86 ? -11.453 -12.805 0.676 1 98.88 86 ILE A N 1
ATOM 652 C CA . ILE A 1 86 ? -11.172 -13.914 -0.229 1 98.88 86 ILE A CA 1
ATOM 653 C C . ILE A 1 86 ? -11.531 -15.234 0.447 1 98.88 86 ILE A C 1
ATOM 655 O O . ILE A 1 86 ? -11.484 -15.344 1.674 1 98.88 86 ILE A O 1
ATOM 659 N N . GLY A 1 87 ? -11.914 -16.188 -0.344 1 98.75 87 GLY A N 1
ATOM 660 C CA . GLY A 1 87 ? -12.32 -17.469 0.215 1 98.75 87 GLY A CA 1
ATOM 661 C C . GLY A 1 87 ? -11.18 -18.234 0.862 1 98.75 87 GLY A C 1
ATOM 662 O O . GLY A 1 87 ? -11.312 -18.734 1.983 1 98.75 87 GLY A O 1
ATOM 663 N N . LYS A 1 88 ? -10.109 -18.312 0.133 1 98.88 88 LYS A N 1
ATOM 664 C CA . LYS A 1 88 ? -8.984 -19.109 0.6 1 98.88 88 LYS A CA 1
ATOM 665 C C . LYS A 1 88 ? -7.656 -18.531 0.121 1 98.88 88 LYS A C 1
ATOM 667 O O . LYS A 1 88 ? -7.551 -18.062 -1.013 1 98.88 88 LYS A O 1
ATOM 672 N N . LEU A 1 89 ? -6.684 -18.578 1.056 1 98.88 89 LEU A N 1
ATOM 673 C CA . LEU A 1 89 ? -5.301 -18.25 0.721 1 98.88 89 LEU A CA 1
ATOM 674 C C . LEU A 1 89 ? -4.387 -19.438 0.99 1 98.88 89 LEU A C 1
ATOM 676 O O . LEU A 1 89 ? -4.477 -20.078 2.043 1 98.88 89 LEU A O 1
ATOM 680 N N . ILE A 1 90 ? -3.578 -19.75 0.018 1 98.94 90 ILE A N 1
ATOM 681 C CA . ILE A 1 90 ? -2.484 -20.703 0.181 1 98.94 90 ILE A CA 1
ATOM 682 C C . ILE A 1 90 ? -1.147 -19.969 0.103 1 98.94 90 ILE A C 1
ATOM 684 O O . ILE A 1 90 ? -0.781 -19.438 -0.951 1 98.94 90 ILE A O 1
ATOM 688 N N . LEU A 1 91 ? -0.422 -20 1.215 1 98.88 91 LEU A N 1
ATOM 689 C CA . LEU A 1 91 ? 0.792 -19.203 1.333 1 98.88 91 LEU A CA 1
ATOM 690 C C . LEU A 1 91 ? 2.031 -20.078 1.343 1 98.88 91 LEU A C 1
ATOM 692 O O . LEU A 1 91 ? 2.123 -21.016 2.141 1 98.88 91 LEU A O 1
ATOM 696 N N . TYR A 1 92 ? 2.984 -19.766 0.446 1 98.88 92 TYR A N 1
ATOM 697 C CA . TYR A 1 92 ? 4.27 -20.453 0.412 1 98.88 92 TYR A CA 1
ATOM 698 C C . TYR A 1 92 ? 5.402 -19.516 0.815 1 98.88 92 TYR A C 1
ATOM 700 O O . TYR A 1 92 ? 5.512 -18.406 0.288 1 98.88 92 TYR A O 1
ATOM 708 N N . ASP A 1 93 ? 6.184 -19.891 1.704 1 98.5 93 ASP A N 1
ATOM 709 C CA . ASP A 1 93 ? 7.43 -19.25 2.127 1 98.5 93 ASP A CA 1
ATOM 710 C C . ASP A 1 93 ? 8.195 -20.141 3.098 1 98.5 93 ASP A C 1
ATOM 712 O O . ASP A 1 93 ? 7.605 -20.766 3.986 1 98.5 93 ASP A O 1
ATOM 716 N N . TYR A 1 94 ? 9.5 -20.234 2.969 1 96.62 94 TYR A N 1
ATOM 717 C CA . TYR A 1 94 ? 10.203 -21.141 3.859 1 96.62 94 TYR A CA 1
ATOM 718 C C . TYR A 1 94 ? 11.141 -20.375 4.797 1 96.62 94 TYR A C 1
ATOM 720 O O . TYR A 1 94 ? 11.922 -20.984 5.531 1 96.62 94 TYR A O 1
ATOM 728 N N . ASP A 1 95 ? 11.125 -19.016 4.785 1 96.88 95 ASP A N 1
ATOM 729 C CA . ASP A 1 95 ? 11.977 -18.188 5.641 1 96.88 95 ASP A CA 1
ATOM 730 C C . ASP A 1 95 ? 11.312 -17.938 6.992 1 96.88 95 ASP A C 1
ATOM 732 O O . ASP A 1 95 ? 10.125 -18.219 7.168 1 96.88 95 ASP A O 1
ATOM 736 N N . LYS A 1 96 ? 12.156 -17.438 7.859 1 96.81 96 LYS A N 1
ATOM 737 C CA . LYS A 1 96 ? 11.688 -16.938 9.148 1 96.81 96 LYS A CA 1
ATOM 738 C C . LYS A 1 96 ? 11.641 -15.406 9.164 1 96.81 96 LYS A C 1
ATOM 740 O O . LYS A 1 96 ? 12.336 -14.758 8.383 1 96.81 96 LYS A O 1
ATOM 745 N N . VAL A 1 97 ? 10.828 -14.875 10.062 1 97.19 97 VAL A N 1
ATOM 746 C CA . VAL A 1 97 ? 10.766 -13.43 10.266 1 97.19 97 VAL A CA 1
ATOM 747 C C . VAL A 1 97 ? 12.008 -12.953 11.008 1 97.19 97 VAL A C 1
ATOM 749 O O . VAL A 1 97 ? 12.43 -13.57 11.984 1 97.19 97 VAL A O 1
ATOM 752 N N . GLU A 1 98 ? 12.602 -11.953 10.469 1 96.25 98 GLU A N 1
ATOM 753 C CA . GLU A 1 98 ? 13.758 -11.32 11.094 1 96.25 98 GLU A CA 1
ATOM 754 C C . GLU A 1 98 ? 13.484 -9.852 11.398 1 96.25 98 GLU A C 1
ATOM 756 O O . GLU A 1 98 ? 12.609 -9.234 10.781 1 96.25 98 GLU A O 1
ATOM 761 N N . LEU A 1 99 ? 14.273 -9.281 12.281 1 95.25 99 LEU A N 1
ATOM 762 C CA . LEU A 1 99 ? 14.102 -7.863 12.594 1 95.25 99 LEU A CA 1
ATOM 763 C C . LEU A 1 99 ? 14.43 -7 11.375 1 95.25 99 LEU A C 1
ATOM 765 O O . LEU A 1 99 ? 13.883 -5.902 11.227 1 95.25 99 LEU A O 1
ATOM 769 N N . ALA A 1 100 ? 15.258 -7.508 10.523 1 95.38 100 ALA A N 1
ATOM 770 C CA . ALA A 1 100 ? 15.617 -6.793 9.297 1 95.38 100 ALA A CA 1
ATOM 771 C C . ALA A 1 100 ? 14.422 -6.668 8.359 1 95.38 100 ALA A C 1
ATOM 773 O O . ALA A 1 100 ? 14.477 -5.934 7.375 1 95.38 100 ALA A O 1
ATOM 774 N N . ASN A 1 101 ? 13.297 -7.352 8.703 1 96.62 101 ASN A N 1
ATOM 775 C CA . ASN A 1 101 ? 12.078 -7.27 7.902 1 96.62 101 ASN A CA 1
ATOM 776 C C . ASN A 1 101 ? 11.164 -6.145 8.383 1 96.62 101 ASN A C 1
ATOM 778 O O . ASN A 1 101 ? 10.117 -5.898 7.789 1 96.62 101 ASN A O 1
ATOM 782 N N . MET A 1 102 ? 11.57 -5.344 9.406 1 96.88 102 MET A N 1
ATOM 783 C CA . MET A 1 102 ? 10.68 -4.402 10.078 1 96.88 102 MET A CA 1
ATOM 784 C C . MET A 1 102 ? 10.523 -3.125 9.258 1 96.88 102 MET A C 1
ATOM 786 O O . MET A 1 102 ? 9.633 -2.311 9.531 1 96.88 102 MET A O 1
ATOM 790 N N . ASN A 1 103 ? 11.344 -3.004 8.219 1 96.19 103 ASN A N 1
ATOM 791 C CA . ASN A 1 103 ? 11.234 -1.849 7.332 1 96.19 103 ASN A CA 1
ATOM 792 C C . ASN A 1 103 ? 10.094 -2.012 6.336 1 96.19 103 ASN A C 1
ATOM 794 O O . ASN A 1 103 ? 9.812 -1.106 5.547 1 96.19 103 ASN A O 1
ATOM 798 N N . ARG A 1 104 ? 9.461 -3.111 6.336 1 97.19 104 ARG A N 1
ATOM 799 C CA . ARG A 1 104 ? 8.352 -3.426 5.445 1 97.19 104 ARG A CA 1
ATOM 800 C C . ARG A 1 104 ? 7.043 -3.549 6.223 1 97.19 104 ARG A C 1
ATOM 802 O O . ARG A 1 104 ? 7.055 -3.705 7.445 1 97.19 104 ARG A O 1
ATOM 809 N N . LEU A 1 105 ? 5.938 -3.492 5.539 1 97.69 105 LEU A N 1
ATOM 810 C CA . LEU A 1 105 ? 4.637 -3.584 6.195 1 97.69 105 LEU A CA 1
ATOM 811 C C . LEU A 1 105 ? 4.359 -5.012 6.652 1 97.69 105 LEU A C 1
ATOM 813 O O . LEU A 1 105 ? 5.043 -5.949 6.23 1 97.69 105 LEU A O 1
ATOM 817 N N . PHE A 1 106 ? 3.402 -5.191 7.578 1 98.19 106 PHE A N 1
ATOM 818 C CA . PHE A 1 106 ? 2.701 -6.418 7.926 1 98.19 106 PHE A CA 1
ATOM 819 C C . PHE A 1 106 ? 3.309 -7.055 9.172 1 98.19 106 PHE A C 1
ATOM 821 O O . PHE A 1 106 ? 2.643 -7.172 10.203 1 98.19 106 PHE A O 1
ATOM 828 N N . PHE A 1 107 ? 4.672 -7.484 9.086 1 98 107 PHE A N 1
ATOM 829 C CA . PHE A 1 107 ? 5.234 -8.203 10.227 1 98 107 PHE A CA 1
ATOM 830 C C . PHE A 1 107 ? 5.562 -7.242 11.359 1 98 107 PHE A C 1
ATOM 832 O O . PHE A 1 107 ? 5.824 -6.059 11.125 1 98 107 PHE A O 1
ATOM 839 N N . ARG A 1 108 ? 5.594 -7.793 12.531 1 96.44 108 ARG A N 1
ATOM 840 C CA . ARG A 1 108 ? 5.914 -7.039 13.742 1 96.44 108 ARG A CA 1
ATOM 841 C C . ARG A 1 108 ? 7.07 -7.684 14.5 1 96.44 108 ARG A C 1
ATOM 843 O O . ARG A 1 108 ? 7.41 -8.844 14.25 1 96.44 108 ARG A O 1
ATOM 850 N N . PRO A 1 109 ? 7.688 -6.93 15.352 1 95.44 109 PRO A N 1
ATOM 851 C CA . PRO A 1 109 ? 8.852 -7.457 16.062 1 95.44 109 PRO A CA 1
ATOM 852 C C . PRO A 1 109 ? 8.547 -8.734 16.844 1 95.44 109 PRO A C 1
ATOM 854 O O . PRO A 1 109 ? 9.398 -9.617 16.938 1 95.44 109 PRO A O 1
ATOM 857 N N . GLU A 1 110 ? 7.348 -8.945 17.281 1 91.94 110 GLU A N 1
ATOM 858 C CA . GLU A 1 110 ? 6.988 -10.117 18.078 1 91.94 110 GLU A CA 1
ATOM 859 C C . GLU A 1 110 ? 7 -11.383 17.219 1 91.94 110 GLU A C 1
ATOM 861 O O . GLU A 1 110 ? 6.996 -12.492 17.75 1 91.94 110 GLU A O 1
ATOM 866 N N . HIS A 1 111 ? 6.98 -11.211 15.938 1 95.19 111 HIS A N 1
ATOM 867 C CA . HIS A 1 111 ? 6.965 -12.352 15.031 1 95.19 111 HIS A CA 1
ATOM 868 C C . HIS A 1 111 ? 8.375 -12.859 14.773 1 95.19 111 HIS A C 1
ATOM 870 O O . HIS A 1 111 ? 8.555 -13.922 14.164 1 95.19 111 HIS A O 1
ATOM 876 N N . SER A 1 112 ? 9.391 -12.07 15.195 1 94.81 112 SER A N 1
ATOM 877 C CA . SER A 1 112 ? 10.773 -12.445 14.914 1 94.81 112 SER A CA 1
ATOM 878 C C . SER A 1 112 ? 11.062 -13.867 15.391 1 94.81 112 SER A C 1
ATOM 880 O O . SER A 1 112 ? 10.727 -14.227 16.516 1 94.81 112 SER A O 1
ATOM 882 N N . GLY A 1 113 ? 11.625 -14.719 14.477 1 94.38 113 GLY A N 1
ATOM 883 C CA . GLY A 1 113 ? 11.961 -16.094 14.805 1 94.38 113 GLY A CA 1
ATOM 884 C C . GLY A 1 113 ? 10.922 -17.094 14.328 1 94.38 113 GLY A C 1
ATOM 885 O O . GLY A 1 113 ? 11.219 -18.266 14.148 1 94.38 113 GLY A O 1
ATOM 886 N N . LEU A 1 114 ? 9.734 -16.625 14.078 1 93.69 114 LEU A N 1
ATOM 887 C CA . LEU A 1 114 ? 8.664 -17.484 13.586 1 93.69 114 LEU A CA 1
ATOM 888 C C . LEU A 1 114 ? 8.781 -17.688 12.078 1 93.69 114 LEU A C 1
ATOM 890 O O . LEU A 1 114 ? 9.344 -16.844 11.375 1 93.69 114 LEU A O 1
ATOM 894 N N . SER A 1 115 ? 8.273 -18.859 11.641 1 96.75 115 SER A N 1
ATOM 895 C CA . SER A 1 115 ? 8.117 -19 10.195 1 96.75 115 SER A CA 1
ATOM 896 C C . SER A 1 115 ? 7.223 -17.906 9.617 1 96.75 115 SER A C 1
ATOM 898 O O . SER A 1 115 ? 6.207 -17.547 10.219 1 96.75 115 SER A O 1
ATOM 900 N N . LYS A 1 116 ? 7.645 -17.375 8.492 1 97.25 116 LYS A N 1
ATOM 901 C CA . LYS A 1 116 ? 6.848 -16.312 7.887 1 97.25 116 LYS A CA 1
ATOM 902 C C . LYS A 1 116 ? 5.418 -16.781 7.621 1 97.25 116 LYS A C 1
ATOM 904 O O . LYS A 1 116 ? 4.465 -16.031 7.855 1 97.25 116 LYS A O 1
ATOM 909 N N . VAL A 1 117 ? 5.219 -18.016 7.168 1 97.81 117 VAL A N 1
ATOM 910 C CA . VAL A 1 117 ? 3.887 -18.484 6.805 1 97.81 117 VAL A CA 1
ATOM 911 C C . VAL A 1 117 ? 3.051 -18.703 8.062 1 97.81 117 VAL A C 1
ATOM 913 O O . VAL A 1 117 ? 1.846 -18.438 8.07 1 97.81 117 VAL A O 1
ATOM 916 N N . GLU A 1 118 ? 3.656 -19.156 9.109 1 95.38 118 GLU A N 1
ATOM 917 C CA . GLU A 1 118 ? 2.914 -19.359 10.352 1 95.38 118 GLU A CA 1
ATOM 918 C C . GLU A 1 118 ? 2.512 -18.031 10.977 1 95.38 118 GLU A C 1
ATOM 920 O O . GLU A 1 118 ? 1.38 -17.859 11.438 1 95.38 118 GLU A O 1
ATOM 925 N N . ALA A 1 119 ? 3.496 -17.125 11.039 1 96.56 119 ALA A N 1
ATOM 926 C CA . ALA A 1 119 ? 3.203 -15.781 11.539 1 96.56 119 ALA A CA 1
ATOM 927 C C . ALA A 1 119 ? 2.092 -15.125 10.727 1 96.56 119 ALA A C 1
ATOM 929 O O . ALA A 1 119 ? 1.178 -14.516 11.289 1 96.56 119 ALA A O 1
ATOM 930 N N . SER A 1 120 ? 2.117 -15.281 9.406 1 98.5 120 SER A N 1
ATOM 931 C CA . SER A 1 120 ? 1.112 -14.703 8.523 1 98.5 120 SER A CA 1
ATOM 932 C C . SER A 1 120 ? -0.256 -15.336 8.75 1 98.5 120 SER A C 1
ATOM 934 O O . SER A 1 120 ? -1.261 -14.633 8.867 1 98.5 120 SER A O 1
ATOM 936 N N . LYS A 1 121 ? -0.258 -16.641 8.812 1 97.5 121 LYS A N 1
ATOM 937 C CA . LYS A 1 121 ? -1.514 -17.359 9.016 1 97.5 121 LYS A CA 1
ATOM 938 C C . LYS A 1 121 ? -2.215 -16.906 10.289 1 97.5 121 LYS A C 1
ATOM 940 O O . LYS A 1 121 ? -3.406 -16.578 10.266 1 97.5 121 LYS A O 1
ATOM 945 N N . THR A 1 122 ? -1.492 -16.812 11.344 1 95.56 122 THR A N 1
ATOM 946 C CA . THR A 1 122 ? -2.051 -16.406 12.633 1 95.56 122 THR A CA 1
ATOM 947 C C . THR A 1 122 ? -2.586 -14.984 12.57 1 95.56 122 THR A C 1
ATOM 949 O O . THR A 1 122 ? -3.727 -14.727 12.961 1 95.56 122 THR A O 1
ATOM 952 N N . THR A 1 123 ? -1.775 -14.094 12.07 1 96.94 123 THR A N 1
ATOM 953 C CA . THR A 1 123 ? -2.145 -12.688 11.977 1 96.94 123 THR A CA 1
ATOM 954 C C . THR A 1 123 ? -3.379 -12.516 11.094 1 96.94 123 THR A C 1
ATOM 956 O O . THR A 1 123 ? -4.324 -11.812 11.469 1 96.94 123 THR A O 1
ATOM 959 N N . LEU A 1 124 ? -3.41 -13.156 9.961 1 98.56 124 LEU A N 1
ATOM 960 C CA . LEU A 1 124 ? -4.48 -12.984 8.984 1 98.56 124 LEU A CA 1
ATOM 961 C C . LEU A 1 124 ? -5.785 -13.578 9.5 1 98.56 124 LEU A C 1
ATOM 963 O O . LEU A 1 124 ? -6.859 -13.016 9.281 1 98.56 124 LEU A O 1
ATOM 967 N N . GLN A 1 125 ? -5.707 -14.664 10.188 1 97 125 GLN A N 1
ATOM 968 C CA . GLN A 1 125 ? -6.898 -15.281 10.758 1 97 125 GLN A CA 1
ATOM 969 C C . GLN A 1 125 ? -7.52 -14.398 11.836 1 97 125 GLN A C 1
ATOM 971 O O . GLN A 1 125 ? -8.742 -14.367 12 1 97 125 GLN A O 1
ATOM 976 N N . GLU A 1 126 ? -6.648 -13.734 12.555 1 95 126 GLU A N 1
ATOM 977 C CA . GLU A 1 126 ? -7.141 -12.797 13.555 1 95 126 GLU A CA 1
ATOM 978 C C . GLU A 1 126 ? -7.824 -11.602 12.898 1 95 126 GLU A C 1
ATOM 980 O O . GLU A 1 126 ? -8.805 -11.07 13.422 1 95 126 GLU A O 1
ATOM 985 N N . ILE A 1 127 ? -7.363 -11.211 11.789 1 97.31 127 ILE A N 1
ATOM 986 C CA . ILE A 1 127 ? -7.906 -10.062 11.07 1 97.31 127 ILE A CA 1
ATOM 987 C C . ILE A 1 127 ? -9.266 -10.422 10.469 1 97.31 127 ILE A C 1
ATOM 989 O O . ILE A 1 127 ? -10.227 -9.656 10.586 1 97.31 127 ILE A O 1
ATOM 993 N N . ASN A 1 128 ? -9.352 -11.562 9.867 1 98.12 128 ASN A N 1
ATOM 994 C CA . ASN A 1 128 ? -10.594 -12 9.227 1 98.12 128 ASN A CA 1
ATOM 995 C C . ASN A 1 128 ? -10.766 -13.516 9.328 1 98.12 128 ASN A C 1
ATOM 997 O O . ASN A 1 128 ? -10.281 -14.258 8.477 1 98.12 128 ASN A O 1
ATOM 1001 N N . PRO A 1 129 ? -11.484 -13.945 10.281 1 97.19 129 PRO A N 1
ATOM 1002 C CA . PRO A 1 129 ? -11.641 -15.383 10.508 1 97.19 129 PRO A CA 1
ATOM 1003 C C . PRO A 1 129 ? -12.469 -16.062 9.414 1 97.19 129 PRO A C 1
ATOM 1005 O O . PRO A 1 129 ? -12.547 -17.297 9.375 1 97.19 129 PRO A O 1
ATOM 1008 N N . ASP A 1 130 ? -13.078 -15.289 8.508 1 97.88 130 ASP A N 1
ATOM 1009 C CA . ASP A 1 130 ? -13.898 -15.859 7.441 1 97.88 130 ASP A CA 1
ATOM 1010 C C . ASP A 1 130 ? -13.023 -16.438 6.336 1 97.88 130 ASP A C 1
ATOM 1012 O O . ASP A 1 130 ? -13.516 -17.188 5.48 1 97.88 130 ASP A O 1
ATOM 1016 N N . VAL A 1 131 ? -11.773 -16.109 6.305 1 98.56 131 VAL A N 1
ATOM 1017 C CA . VAL A 1 131 ? -10.867 -16.531 5.242 1 98.56 131 VAL A CA 1
ATOM 1018 C C . VAL A 1 131 ? -10.133 -17.812 5.664 1 98.56 131 VAL A C 1
ATOM 1020 O O . VAL A 1 131 ? -9.602 -17.891 6.773 1 98.56 131 VAL A O 1
ATOM 1023 N N . ASP A 1 132 ? -10.164 -18.844 4.785 1 98.31 132 ASP A N 1
ATOM 1024 C CA . ASP A 1 132 ? -9.367 -20.047 5.004 1 98.31 132 ASP A CA 1
ATOM 1025 C C . ASP A 1 132 ? -7.906 -19.797 4.621 1 98.31 132 ASP A C 1
ATOM 1027 O O . ASP A 1 132 ? -7.609 -19.453 3.479 1 98.31 132 ASP A O 1
ATOM 1031 N N . ILE A 1 133 ? -7.008 -19.969 5.555 1 98.5 133 ILE A N 1
ATOM 1032 C CA . ILE A 1 133 ? -5.598 -19.688 5.305 1 98.5 133 ILE A CA 1
ATOM 1033 C C . ILE A 1 133 ? -4.773 -20.969 5.527 1 98.5 133 ILE A C 1
ATOM 1035 O O . ILE A 1 133 ? -4.816 -21.562 6.605 1 98.5 133 ILE A O 1
ATOM 1039 N N . VAL A 1 134 ? -4.02 -21.359 4.535 1 98.38 134 VAL A N 1
ATOM 1040 C CA . VAL A 1 134 ? -3.1 -22.484 4.602 1 98.38 134 VAL A CA 1
ATOM 1041 C C . VAL A 1 134 ? -1.665 -22 4.414 1 98.38 134 VAL A C 1
ATOM 1043 O O . VAL A 1 134 ? -1.357 -21.328 3.434 1 98.38 134 VAL A O 1
ATOM 1046 N N . GLY A 1 135 ? -0.849 -22.266 5.395 1 98 135 GLY A N 1
ATOM 1047 C CA . GLY A 1 135 ? 0.57 -21.969 5.293 1 98 135 GLY A CA 1
ATOM 1048 C C . GLY A 1 135 ? 1.422 -23.188 5 1 98 135 GLY A C 1
ATOM 1049 O O . GLY A 1 135 ? 1.293 -24.219 5.668 1 98 135 GLY A O 1
ATOM 1050 N N . ILE A 1 136 ? 2.256 -23.094 3.982 1 97.94 136 ILE A N 1
ATOM 1051 C CA . ILE A 1 136 ? 3.143 -24.188 3.59 1 97.94 136 ILE A CA 1
ATOM 1052 C C . ILE A 1 136 ? 4.59 -23.703 3.611 1 97.94 136 ILE A C 1
ATOM 1054 O O . ILE A 1 136 ? 5.004 -22.922 2.758 1 97.94 136 ILE A O 1
ATOM 1058 N N . SER A 1 137 ? 5.367 -24.188 4.594 1 96.56 137 SER A N 1
ATOM 1059 C CA . SER A 1 137 ? 6.777 -23.828 4.734 1 96.56 137 SER A CA 1
ATOM 1060 C C . SER A 1 137 ? 7.664 -24.766 3.912 1 96.56 137 SER A C 1
ATOM 1062 O O . SER A 1 137 ? 8.312 -25.656 4.461 1 96.56 137 SER A O 1
ATOM 1064 N N . GLN A 1 138 ? 7.715 -24.547 2.576 1 95.31 138 GLN A N 1
ATOM 1065 C CA . GLN A 1 138 ? 8.453 -25.422 1.677 1 95.31 138 GLN A CA 1
ATOM 1066 C C . GLN A 1 138 ? 9.18 -24.625 0.599 1 95.31 138 GLN A C 1
ATOM 1068 O O . GLN A 1 138 ? 8.695 -23.562 0.172 1 95.31 138 GLN A O 1
ATOM 1073 N N . ASN A 1 139 ? 10.281 -25.109 0.269 1 96.12 139 ASN A N 1
ATOM 1074 C CA . ASN A 1 139 ? 10.969 -24.656 -0.935 1 96.12 139 ASN A CA 1
ATOM 1075 C C . ASN A 1 139 ? 10.328 -25.234 -2.195 1 96.12 139 ASN A C 1
ATOM 1077 O O . ASN A 1 139 ? 10.445 -26.422 -2.469 1 96.12 139 ASN A O 1
ATOM 1081 N N . ILE A 1 140 ? 9.766 -24.438 -3.01 1 97.38 140 ILE A N 1
ATOM 1082 C CA . ILE A 1 140 ? 8.992 -24.922 -4.148 1 97.38 140 ILE A CA 1
ATOM 1083 C C . ILE A 1 140 ? 9.938 -25.438 -5.234 1 97.38 140 ILE A C 1
ATOM 1085 O O . ILE A 1 140 ? 9.508 -26.125 -6.16 1 97.38 140 ILE A O 1
ATOM 1089 N N . CYS A 1 141 ? 11.211 -25.062 -5.152 1 95.81 141 CYS A N 1
ATOM 1090 C CA . CYS A 1 141 ? 12.188 -25.469 -6.156 1 95.81 141 CYS A CA 1
ATOM 1091 C C . CYS A 1 141 ? 12.664 -26.891 -5.914 1 95.81 141 CYS A C 1
ATOM 1093 O O . CYS A 1 141 ? 13.305 -27.484 -6.773 1 95.81 141 CYS A O 1
ATOM 1095 N N . ALA A 1 142 ? 12.375 -27.391 -4.742 1 95.62 142 ALA A N 1
ATOM 1096 C CA . ALA A 1 142 ? 12.766 -28.766 -4.434 1 95.62 142 ALA A CA 1
ATOM 1097 C C . ALA A 1 142 ? 11.898 -29.766 -5.191 1 95.62 142 ALA A C 1
ATOM 1099 O O . ALA A 1 142 ? 10.664 -29.688 -5.148 1 95.62 142 ALA A O 1
ATOM 1100 N N . LEU A 1 143 ? 12.492 -30.734 -5.754 1 93.94 143 LEU A N 1
ATOM 1101 C CA . LEU A 1 143 ? 11.828 -31.703 -6.617 1 93.94 143 LEU A CA 1
ATOM 1102 C C . LEU A 1 143 ? 10.742 -32.469 -5.855 1 93.94 143 LEU A C 1
ATOM 1104 O O . LEU A 1 143 ? 9.672 -32.719 -6.398 1 93.94 143 LEU A O 1
ATOM 1108 N N . ASP A 1 144 ? 11 -32.719 -4.629 1 94.62 144 ASP A N 1
ATOM 1109 C CA . ASP A 1 144 ? 10.07 -33.5 -3.82 1 94.62 144 ASP A CA 1
ATOM 1110 C C . ASP A 1 144 ? 8.797 -32.719 -3.529 1 94.62 144 ASP A C 1
ATOM 1112 O O . ASP A 1 144 ? 7.773 -33.312 -3.166 1 94.62 144 ASP A O 1
ATOM 1116 N N . ASN A 1 145 ? 8.867 -31.406 -3.707 1 95.19 145 ASN A N 1
ATOM 1117 C CA . ASN A 1 145 ? 7.727 -30.562 -3.377 1 95.19 145 ASN A CA 1
ATOM 1118 C C . ASN A 1 145 ? 6.938 -30.172 -4.625 1 95.19 145 ASN A C 1
ATOM 1120 O O . ASN A 1 145 ? 5.844 -29.609 -4.523 1 95.19 145 ASN A O 1
ATOM 1124 N N . TYR A 1 146 ? 7.422 -30.516 -5.73 1 96.19 146 TYR A N 1
ATOM 1125 C CA . TYR A 1 146 ? 6.91 -29.953 -6.977 1 96.19 146 TYR A CA 1
ATOM 1126 C C . TYR A 1 146 ? 5.508 -30.469 -7.273 1 96.19 146 TYR A C 1
ATOM 1128 O O . TYR A 1 146 ? 4.633 -29.703 -7.68 1 96.19 146 TYR A O 1
ATOM 1136 N N . ASP A 1 147 ? 5.25 -31.766 -7.066 1 96.69 147 ASP A N 1
ATOM 1137 C CA . ASP A 1 147 ? 3.949 -32.344 -7.379 1 96.69 147 ASP A CA 1
ATOM 1138 C C . ASP A 1 147 ? 2.85 -31.734 -6.523 1 96.69 147 ASP A C 1
ATOM 1140 O O . ASP A 1 147 ? 1.768 -31.422 -7.027 1 96.69 147 ASP A O 1
ATOM 1144 N N . SER A 1 148 ? 3.107 -31.625 -5.285 1 97 148 SER A N 1
ATOM 1145 C CA . SER A 1 148 ? 2.135 -30.984 -4.398 1 97 148 SER A CA 1
ATOM 1146 C C . SER A 1 148 ? 1.911 -29.531 -4.77 1 97 148 SER A C 1
ATOM 1148 O O . SER A 1 148 ? 0.785 -29.031 -4.703 1 97 148 SER A O 1
ATOM 1150 N N . PHE A 1 149 ? 2.988 -28.938 -5.105 1 98.44 149 PHE A N 1
ATOM 1151 C CA . PHE A 1 149 ? 2.908 -27.562 -5.551 1 98.44 149 PHE A CA 1
ATOM 1152 C C . PHE A 1 149 ? 2.031 -27.438 -6.789 1 98.44 149 PHE A C 1
ATOM 1154 O O . PHE A 1 149 ? 1.152 -26.578 -6.852 1 98.44 149 PHE A O 1
ATOM 1161 N N . LEU A 1 150 ? 2.209 -28.281 -7.738 1 98.38 150 LEU A N 1
ATOM 1162 C CA . LEU A 1 150 ? 1.429 -28.312 -8.969 1 98.38 150 LEU A CA 1
ATOM 1163 C C . LEU A 1 150 ? -0.051 -28.531 -8.672 1 98.38 150 LEU A C 1
ATOM 1165 O O . LEU A 1 150 ? -0.913 -27.922 -9.312 1 98.38 150 LEU A O 1
ATOM 1169 N N . GLU A 1 151 ? -0.341 -29.375 -7.758 1 98.31 151 GLU A N 1
ATOM 1170 C CA . GLU A 1 151 ? -1.728 -29.672 -7.406 1 98.31 151 GLU A CA 1
ATOM 1171 C C . GLU A 1 151 ? -2.414 -28.438 -6.809 1 98.31 151 GLU A C 1
ATOM 1173 O O . GLU A 1 151 ? -3.586 -28.172 -7.09 1 98.31 151 GLU A O 1
ATOM 1178 N N . ASN A 1 152 ? -1.707 -27.734 -5.98 1 98.5 152 ASN A N 1
ATOM 1179 C CA . ASN A 1 152 ? -2.266 -26.516 -5.398 1 98.5 152 ASN A CA 1
ATOM 1180 C C . ASN A 1 152 ? -2.514 -25.438 -6.461 1 98.5 152 ASN A C 1
ATOM 1182 O O . ASN A 1 152 ? -3.498 -24.703 -6.391 1 98.5 152 ASN A O 1
ATOM 1186 N N . ILE A 1 153 ? -1.617 -25.359 -7.441 1 98.81 153 ILE A N 1
ATOM 1187 C CA . ILE A 1 153 ? -1.802 -24.422 -8.539 1 98.81 153 ILE A CA 1
ATOM 1188 C C . ILE A 1 153 ? -3.023 -24.812 -9.359 1 98.81 153 ILE A C 1
ATOM 1190 O O . ILE A 1 153 ? -3.818 -23.953 -9.758 1 98.81 153 ILE A O 1
ATOM 1194 N N . ARG A 1 154 ? -3.178 -26.078 -9.594 1 98.31 154 ARG A N 1
ATOM 1195 C CA . ARG A 1 154 ? -4.277 -26.594 -10.406 1 98.31 154 ARG A CA 1
ATOM 1196 C C . ARG A 1 154 ? -5.625 -26.203 -9.812 1 98.31 154 ARG A C 1
ATOM 1198 O O . ARG A 1 154 ? -6.562 -25.875 -10.547 1 98.31 154 ARG A O 1
ATOM 1205 N N . THR A 1 155 ? -5.727 -26.109 -8.531 1 97.44 155 THR A N 1
ATOM 1206 C CA . THR A 1 155 ? -7.023 -26 -7.867 1 97.44 155 THR A CA 1
ATOM 1207 C C . THR A 1 155 ? -7.309 -24.547 -7.484 1 97.44 155 THR A C 1
ATOM 1209 O O . THR A 1 155 ? -8.445 -24.203 -7.176 1 97.44 155 THR A O 1
ATOM 1212 N N . CYS A 1 156 ? -6.316 -23.719 -7.535 1 98.44 156 CYS A N 1
ATOM 1213 C CA . CYS A 1 156 ? -6.555 -22.328 -7.133 1 98.44 156 CYS A CA 1
ATOM 1214 C C . CYS A 1 156 ? -7.062 -21.5 -8.305 1 98.44 156 CYS A C 1
ATOM 1216 O O . CYS A 1 156 ? -6.973 -21.938 -9.453 1 98.44 156 CYS A O 1
ATOM 1218 N N . SER A 1 157 ? -7.652 -20.312 -7.973 1 98.75 157 SER A N 1
ATOM 1219 C CA . SER A 1 157 ? -8.195 -19.406 -8.984 1 98.75 157 SER A CA 1
ATOM 1220 C C . SER A 1 157 ? -7.098 -18.562 -9.617 1 98.75 157 SER A C 1
ATOM 1222 O O . SER A 1 157 ? -7.211 -18.156 -10.781 1 98.75 157 SER A O 1
ATOM 1224 N N . LEU A 1 158 ? -6.059 -18.266 -8.883 1 98.94 158 LEU A N 1
ATOM 1225 C CA . LEU A 1 158 ? -5.004 -17.359 -9.328 1 98.94 158 LEU A CA 1
ATOM 1226 C C . LEU A 1 158 ? -3.732 -17.562 -8.508 1 98.94 158 LEU A C 1
ATOM 1228 O O . LEU A 1 158 ? -3.801 -17.844 -7.316 1 98.94 158 LEU A O 1
ATOM 1232 N N . VAL A 1 159 ? -2.572 -17.422 -9.188 1 98.94 159 VAL A N 1
ATOM 1233 C CA . VAL A 1 159 ? -1.271 -17.484 -8.531 1 98.94 159 VAL A CA 1
ATOM 1234 C C . VAL A 1 159 ? -0.618 -16.109 -8.555 1 98.94 159 VAL A C 1
ATOM 1236 O O . VAL A 1 159 ? -0.591 -15.438 -9.586 1 98.94 159 VAL A O 1
ATOM 1239 N N . LEU A 1 160 ? -0.168 -15.672 -7.41 1 98.94 160 LEU A N 1
ATOM 1240 C CA . LEU A 1 160 ? 0.617 -14.445 -7.297 1 98.94 160 LEU A CA 1
ATOM 1241 C C . LEU A 1 160 ? 2.066 -14.758 -6.941 1 98.94 160 LEU A C 1
ATOM 1243 O O . LEU A 1 160 ? 2.336 -15.375 -5.906 1 98.94 160 LEU A O 1
ATOM 1247 N N . CYS A 1 161 ? 2.961 -14.336 -7.793 1 98.94 161 CYS A N 1
ATOM 1248 C CA . CYS A 1 161 ? 4.395 -14.5 -7.578 1 98.94 161 CYS A CA 1
ATOM 1249 C C . CYS A 1 161 ? 4.992 -13.273 -6.898 1 98.94 161 CYS A C 1
ATOM 1251 O O . CYS A 1 161 ? 5.012 -12.188 -7.477 1 98.94 161 CYS A O 1
ATOM 1253 N N . CYS A 1 162 ? 5.488 -13.508 -5.73 1 98.75 162 CYS A N 1
ATOM 1254 C CA . CYS A 1 162 ? 6.039 -12.422 -4.934 1 98.75 162 CYS A CA 1
ATOM 1255 C C . CYS A 1 162 ? 7.414 -12.781 -4.387 1 98.75 162 CYS A C 1
ATOM 1257 O O . CYS A 1 162 ? 7.766 -12.398 -3.27 1 98.75 162 CYS A O 1
ATOM 1259 N N . VAL A 1 163 ? 8.141 -13.578 -5.098 1 97.88 163 VAL A N 1
ATOM 1260 C CA . VAL A 1 163 ? 9.477 -14 -4.688 1 97.88 163 VAL A CA 1
ATOM 1261 C C . VAL A 1 163 ? 10.516 -13.062 -5.289 1 97.88 163 VAL A C 1
ATOM 1263 O O . VAL A 1 163 ? 10.211 -12.281 -6.195 1 97.88 163 VAL A O 1
ATOM 1266 N N . ASP A 1 164 ? 11.727 -13.156 -4.812 1 92 164 ASP A N 1
ATOM 1267 C CA . ASP A 1 164 ? 12.758 -12.242 -5.281 1 92 164 ASP A CA 1
ATOM 1268 C C . ASP A 1 164 ? 13.93 -13 -5.906 1 92 164 ASP A C 1
ATOM 1270 O O . ASP A 1 164 ? 14.977 -12.422 -6.191 1 92 164 ASP A O 1
ATOM 1274 N N . ASN A 1 165 ? 13.789 -14.25 -6.059 1 89.44 165 ASN A N 1
ATOM 1275 C CA . ASN A 1 165 ? 14.898 -14.984 -6.648 1 89.44 165 ASN A CA 1
ATOM 1276 C C . ASN A 1 165 ? 14.508 -15.633 -7.973 1 89.44 165 ASN A C 1
ATOM 1278 O O . ASN A 1 165 ? 13.344 -16 -8.164 1 89.44 165 ASN A O 1
ATOM 1282 N N . TYR A 1 166 ? 15.445 -15.844 -8.805 1 91.62 166 TYR A N 1
ATOM 1283 C CA . TYR A 1 166 ? 15.25 -16.266 -10.188 1 91.62 166 TYR A CA 1
ATOM 1284 C C . TYR A 1 166 ? 14.742 -17.703 -10.258 1 91.62 166 TYR A C 1
ATOM 1286 O O . TYR A 1 166 ? 13.812 -18.016 -11 1 91.62 166 TYR A O 1
ATOM 1294 N N . ALA A 1 167 ? 15.297 -18.578 -9.461 1 93.81 167 ALA A N 1
ATOM 1295 C CA . ALA A 1 167 ? 14.953 -19.984 -9.508 1 93.81 167 ALA A CA 1
ATOM 1296 C C . ALA A 1 167 ? 13.484 -20.219 -9.164 1 93.81 167 ALA A C 1
ATOM 1298 O O . ALA A 1 167 ? 12.805 -21 -9.82 1 93.81 167 ALA A O 1
ATOM 1299 N N . ALA A 1 168 ? 13.031 -19.547 -8.18 1 96.75 168 ALA A N 1
ATOM 1300 C CA . ALA A 1 168 ? 11.633 -19.672 -7.777 1 96.75 168 ALA A CA 1
ATOM 1301 C C . ALA A 1 168 ? 10.703 -19.094 -8.852 1 96.75 168 ALA A C 1
ATOM 1303 O O . ALA A 1 168 ? 9.641 -19.672 -9.125 1 96.75 168 ALA A O 1
ATOM 1304 N N . ARG A 1 169 ? 11.086 -17.984 -9.43 1 96.94 169 ARG A N 1
ATOM 1305 C CA . ARG A 1 169 ? 10.273 -17.375 -10.484 1 96.94 169 ARG A CA 1
ATOM 1306 C C . ARG A 1 169 ? 10.156 -18.328 -11.68 1 96.94 169 ARG A C 1
ATOM 1308 O O . ARG A 1 169 ? 9.078 -18.469 -12.25 1 96.94 169 ARG A O 1
ATOM 1315 N N . ILE A 1 170 ? 11.266 -18.953 -12.031 1 96.44 170 ILE A N 1
ATOM 1316 C CA . ILE A 1 170 ? 11.258 -19.906 -13.125 1 96.44 170 ILE A CA 1
ATOM 1317 C C . ILE A 1 170 ? 10.352 -21.094 -12.773 1 96.44 170 ILE A C 1
ATOM 1319 O O . ILE A 1 170 ? 9.57 -21.547 -13.609 1 96.44 170 ILE A O 1
ATOM 1323 N N . THR A 1 171 ? 10.453 -21.547 -11.539 1 98 171 THR A N 1
ATOM 1324 C CA . THR A 1 171 ? 9.648 -22.672 -11.078 1 98 171 THR A CA 1
ATOM 1325 C C . THR A 1 171 ? 8.164 -22.359 -11.188 1 98 171 THR A C 1
ATOM 1327 O O . THR A 1 171 ? 7.383 -23.172 -11.695 1 98 171 THR A O 1
ATOM 1330 N N . ILE A 1 172 ? 7.754 -21.188 -10.797 1 98.69 172 ILE A N 1
ATOM 1331 C CA . ILE A 1 172 ? 6.359 -20.766 -10.875 1 98.69 172 ILE A CA 1
ATOM 1332 C C . ILE A 1 172 ? 5.934 -20.656 -12.336 1 98.69 172 ILE A C 1
ATOM 1334 O O . ILE A 1 172 ? 4.855 -21.125 -12.711 1 98.69 172 ILE A O 1
ATOM 1338 N N . ASN A 1 173 ? 6.797 -20.047 -13.109 1 98.12 173 ASN A N 1
ATOM 1339 C CA . ASN A 1 173 ? 6.539 -19.859 -14.531 1 98.12 173 ASN A CA 1
ATOM 1340 C C . ASN A 1 173 ? 6.285 -21.203 -15.234 1 98.12 173 ASN A C 1
ATOM 1342 O O . ASN A 1 173 ? 5.316 -21.344 -15.984 1 98.12 173 ASN A O 1
ATOM 1346 N N . ARG A 1 174 ? 7.09 -22.141 -14.977 1 97.88 174 ARG A N 1
ATOM 1347 C CA . ARG A 1 174 ? 6.988 -23.453 -15.617 1 97.88 174 ARG A CA 1
ATOM 1348 C C . ARG A 1 174 ? 5.785 -24.234 -15.102 1 97.88 174 ARG A C 1
ATOM 1350 O O . ARG A 1 174 ? 5.078 -24.875 -15.875 1 97.88 174 ARG A O 1
ATOM 1357 N N . ALA A 1 175 ? 5.547 -24.156 -13.805 1 98.69 175 ALA A N 1
ATOM 1358 C CA . ALA A 1 175 ? 4.391 -24.828 -13.227 1 98.69 175 ALA A CA 1
ATOM 1359 C C . ALA A 1 175 ? 3.088 -24.281 -13.797 1 98.69 175 ALA A C 1
ATOM 1361 O O . ALA A 1 175 ? 2.205 -25.047 -14.195 1 98.69 175 ALA A O 1
ATOM 1362 N N . CYS A 1 176 ? 2.988 -22.984 -13.859 1 98.75 176 CYS A N 1
ATOM 1363 C CA . CYS A 1 176 ? 1.79 -22.359 -14.406 1 98.75 176 CYS A CA 1
ATOM 1364 C C . CYS A 1 176 ? 1.661 -22.625 -15.898 1 98.75 176 CYS A C 1
ATOM 1366 O O . CYS A 1 176 ? 0.554 -22.812 -16.406 1 98.75 176 CYS A O 1
ATOM 1368 N N . GLY A 1 177 ? 2.805 -22.594 -16.578 1 98.38 177 GLY A N 1
ATOM 1369 C CA . GLY A 1 177 ? 2.805 -22.969 -17.984 1 98.38 177 GLY A CA 1
ATOM 1370 C C . GLY A 1 177 ? 2.332 -24.391 -18.234 1 98.38 177 GLY A C 1
ATOM 1371 O O . GLY A 1 177 ? 1.555 -24.625 -19.156 1 98.38 177 GLY A O 1
ATOM 1372 N N . GLU A 1 178 ? 2.82 -25.25 -17.422 1 98.38 178 GLU A N 1
ATOM 1373 C CA . GLU A 1 178 ? 2.439 -26.656 -17.547 1 98.38 178 GLU A CA 1
ATOM 1374 C C . GLU A 1 178 ? 0.931 -26.844 -17.406 1 98.38 178 GLU A C 1
ATOM 1376 O O . GLU A 1 178 ? 0.331 -27.656 -18.109 1 98.38 178 GLU A O 1
ATOM 1381 N N . LEU A 1 179 ? 0.297 -26.062 -16.594 1 98.56 179 LEU A N 1
ATOM 1382 C CA . LEU A 1 179 ? -1.114 -26.234 -16.266 1 98.56 179 LEU A CA 1
ATOM 1383 C C . LEU A 1 179 ? -1.975 -25.25 -17.047 1 98.56 179 LEU A C 1
ATOM 1385 O O . LEU A 1 179 ? -3.195 -25.203 -16.891 1 98.56 179 LEU A O 1
ATOM 1389 N N . ASN A 1 180 ? -1.341 -24.375 -17.875 1 98.25 180 ASN A N 1
ATOM 1390 C CA . ASN A 1 180 ? -2.037 -23.297 -18.578 1 98.25 180 ASN A CA 1
ATOM 1391 C C . ASN A 1 180 ? -2.793 -22.406 -17.609 1 98.25 180 ASN A C 1
ATOM 1393 O O . ASN A 1 180 ? -3.939 -22.031 -17.859 1 98.25 180 ASN A O 1
ATOM 1397 N N . LYS A 1 181 ? -2.121 -22.125 -16.453 1 98.62 181 LYS A N 1
ATOM 1398 C CA . LYS A 1 181 ? -2.697 -21.312 -15.391 1 98.62 181 LYS A CA 1
ATOM 1399 C C . LYS A 1 181 ? -2.344 -19.844 -15.578 1 98.62 181 LYS A C 1
ATOM 1401 O O . LYS A 1 181 ? -1.167 -19.484 -15.672 1 98.62 181 LYS A O 1
ATOM 1406 N N . ILE A 1 182 ? -3.34 -18.953 -15.703 1 98.44 182 ILE A N 1
ATOM 1407 C CA . ILE A 1 182 ? -3.084 -17.516 -15.656 1 98.44 182 ILE A CA 1
ATOM 1408 C C . ILE A 1 182 ? -2.539 -17.141 -14.289 1 98.44 182 ILE A C 1
ATOM 1410 O O . ILE A 1 182 ? -3.027 -17.609 -13.258 1 98.44 182 ILE A O 1
ATOM 1414 N N . TRP A 1 183 ? -1.518 -16.344 -14.266 1 98.81 183 TRP A N 1
ATOM 1415 C CA . TRP A 1 183 ? -0.884 -15.961 -13.008 1 98.81 183 TRP A CA 1
ATOM 1416 C C . TRP A 1 183 ? -0.287 -14.562 -13.102 1 98.81 183 TRP A C 1
ATOM 1418 O O . TRP A 1 183 ? -0.271 -13.961 -14.172 1 98.81 183 TRP A O 1
ATOM 1428 N N . MET A 1 184 ? 0.082 -13.969 -11.953 1 98.88 184 MET A N 1
ATOM 1429 C CA . MET A 1 184 ? 0.626 -12.617 -11.914 1 98.88 184 MET A CA 1
ATOM 1430 C C . MET A 1 184 ? 1.984 -12.594 -11.219 1 98.88 184 MET A C 1
ATOM 1432 O O . MET A 1 184 ? 2.154 -13.195 -10.156 1 98.88 184 MET A O 1
ATOM 1436 N N . GLU A 1 185 ? 2.887 -11.93 -11.883 1 97.88 185 GLU A N 1
ATOM 1437 C CA . GLU A 1 185 ? 4.254 -11.734 -11.406 1 97.88 185 GLU A CA 1
ATOM 1438 C C . GLU A 1 185 ? 4.449 -10.32 -10.859 1 97.88 185 GLU A C 1
ATOM 1440 O O . GLU A 1 185 ? 3.846 -9.367 -11.359 1 97.88 185 GLU A O 1
ATOM 1445 N N . SER A 1 186 ? 5.27 -10.203 -9.797 1 98.56 186 SER A N 1
ATOM 1446 C CA . SER A 1 186 ? 5.605 -8.891 -9.266 1 98.56 186 SER A CA 1
ATOM 1447 C C . SER A 1 186 ? 7.062 -8.828 -8.812 1 98.56 186 SER A C 1
ATOM 1449 O O . SER A 1 186 ? 7.68 -9.867 -8.562 1 98.56 186 SER A O 1
ATOM 1451 N N . GLY A 1 187 ? 7.586 -7.586 -8.766 1 97 187 GLY A N 1
ATOM 1452 C CA . GLY A 1 187 ? 8.953 -7.414 -8.305 1 97 187 GLY A CA 1
ATOM 1453 C C . GLY A 1 187 ? 9.312 -5.969 -8.016 1 97 187 GLY A C 1
ATOM 1454 O O . GLY A 1 187 ? 8.609 -5.051 -8.453 1 97 187 GLY A O 1
ATOM 1455 N N . VAL A 1 188 ? 10.336 -5.848 -7.195 1 97.12 188 VAL A N 1
ATOM 1456 C CA . VAL A 1 188 ? 10.945 -4.559 -6.887 1 97.12 188 VAL A CA 1
ATOM 1457 C C . VAL A 1 188 ? 12.453 -4.637 -7.09 1 97.12 188 VAL A C 1
ATOM 1459 O O . VAL A 1 188 ? 13.086 -5.637 -6.738 1 97.12 188 VAL A O 1
ATOM 1462 N N . SER A 1 189 ? 13.016 -3.602 -7.625 1 95.25 189 SER A N 1
ATOM 1463 C CA . SER A 1 189 ? 14.453 -3.559 -7.91 1 95.25 189 SER A CA 1
ATOM 1464 C C . SER A 1 189 ? 15.266 -3.508 -6.625 1 95.25 189 SER A C 1
ATOM 1466 O O . SER A 1 189 ? 14.75 -3.145 -5.566 1 95.25 189 SER A O 1
ATOM 1468 N N . GLU A 1 190 ? 16.562 -3.76 -6.723 1 93.25 190 GLU A N 1
ATOM 1469 C CA . GLU A 1 190 ? 17.453 -3.861 -5.574 1 93.25 190 GLU A CA 1
ATOM 1470 C C . GLU A 1 190 ? 17.609 -2.518 -4.867 1 93.25 190 GLU A C 1
ATOM 1472 O O . GLU A 1 190 ? 17.812 -2.469 -3.652 1 93.25 190 GLU A O 1
ATOM 1477 N N . ASP A 1 191 ? 17.469 -1.474 -5.641 1 94.5 191 ASP A N 1
ATOM 1478 C CA . ASP A 1 191 ? 17.609 -0.151 -5.039 1 94.5 191 ASP A CA 1
ATOM 1479 C C . ASP A 1 191 ? 16.281 0.373 -4.527 1 94.5 191 ASP A C 1
ATOM 1481 O O . ASP A 1 191 ? 16.172 1.531 -4.117 1 94.5 191 ASP A O 1
ATOM 1485 N N . ALA A 1 192 ? 15.188 -0.4 -4.664 1 96.38 192 ALA A N 1
ATOM 1486 C CA . ALA A 1 192 ? 13.852 -0.132 -4.137 1 96.38 192 ALA A CA 1
ATOM 1487 C C . ALA A 1 192 ? 13.172 0.994 -4.91 1 96.38 192 ALA A C 1
ATOM 1489 O O . ALA A 1 192 ? 12.125 1.505 -4.488 1 96.38 192 ALA A O 1
ATOM 1490 N N . MET A 1 193 ? 13.734 1.34 -6.113 1 97.44 193 MET A N 1
ATOM 1491 C CA . MET A 1 193 ? 13.234 2.539 -6.781 1 97.44 193 MET A CA 1
ATOM 1492 C C . MET A 1 193 ? 12.352 2.174 -7.973 1 97.44 193 MET A C 1
ATOM 1494 O O . MET A 1 193 ? 11.688 3.037 -8.547 1 97.44 193 MET A O 1
ATOM 1498 N N . ASN A 1 194 ? 12.305 0.881 -8.227 1 97.12 194 ASN A N 1
ATOM 1499 C CA . ASN A 1 194 ? 11.477 0.407 -9.336 1 97.12 194 ASN A CA 1
ATOM 1500 C C . ASN A 1 194 ? 10.727 -0.865 -8.961 1 97.12 194 ASN A C 1
ATOM 1502 O O . ASN A 1 194 ? 11.219 -1.686 -8.188 1 97.12 194 ASN A O 1
ATOM 1506 N N . GLY A 1 195 ? 9.484 -0.979 -9.438 1 97.81 195 GLY A N 1
ATOM 1507 C CA . GLY A 1 195 ? 8.688 -2.188 -9.297 1 97.81 195 GLY A CA 1
ATOM 1508 C C . GLY A 1 195 ? 7.793 -2.455 -10.492 1 97.81 195 GLY A C 1
ATOM 1509 O O . GLY A 1 195 ? 7.758 -1.665 -11.438 1 97.81 195 GLY A O 1
ATOM 1510 N N . HIS A 1 196 ? 7.188 -3.619 -10.516 1 97.94 196 HIS A N 1
ATOM 1511 C CA . HIS A 1 196 ? 6.273 -3.939 -11.602 1 97.94 196 HIS A CA 1
ATOM 1512 C C . HIS A 1 196 ? 5.281 -5.023 -11.188 1 97.94 196 HIS A C 1
ATOM 1514 O O . HIS A 1 196 ? 5.48 -5.703 -10.18 1 97.94 196 HIS A O 1
ATOM 1520 N N . ILE A 1 197 ? 4.219 -5.062 -11.953 1 98.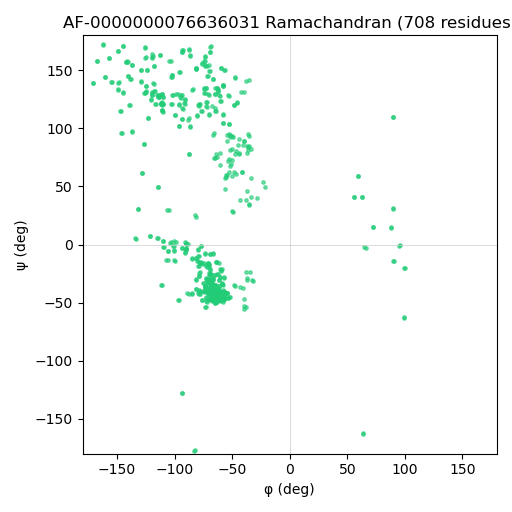62 197 ILE A N 1
ATOM 1521 C CA . ILE A 1 197 ? 3.324 -6.219 -11.977 1 98.62 197 ILE A CA 1
ATOM 1522 C C . ILE A 1 197 ? 3.094 -6.664 -13.414 1 98.62 197 ILE A C 1
ATOM 1524 O O . ILE A 1 197 ? 3.152 -5.852 -14.344 1 98.62 197 ILE A O 1
ATOM 1528 N N . GLN A 1 198 ? 2.875 -7.934 -13.547 1 98.12 198 GLN A N 1
ATOM 1529 C CA . GLN A 1 198 ? 2.621 -8.508 -14.867 1 98.12 198 GLN A CA 1
ATOM 1530 C C . GLN A 1 198 ? 1.605 -9.648 -14.781 1 98.12 198 GLN A C 1
ATOM 1532 O O . GLN A 1 198 ? 1.679 -10.484 -13.883 1 98.12 198 GLN A O 1
ATOM 1537 N N . THR A 1 199 ? 0.642 -9.57 -15.633 1 98.44 199 THR A N 1
ATOM 1538 C CA . THR A 1 199 ? -0.281 -10.688 -15.797 1 98.44 199 THR A CA 1
ATOM 1539 C C . THR A 1 199 ? 0.164 -11.594 -16.938 1 98.44 199 THR A C 1
ATOM 1541 O O . THR A 1 199 ? 0.323 -11.133 -18.078 1 98.44 199 THR A O 1
ATOM 1544 N N . ILE A 1 200 ? 0.293 -12.828 -16.656 1 98.12 200 ILE A N 1
ATOM 1545 C CA . ILE A 1 200 ? 0.796 -13.758 -17.656 1 98.12 200 ILE A CA 1
ATOM 1546 C C . ILE A 1 200 ? -0.324 -14.695 -18.109 1 98.12 200 ILE A C 1
ATOM 1548 O O . ILE A 1 200 ? -0.867 -15.453 -17.297 1 98.12 200 ILE A O 1
ATOM 1552 N N . TYR A 1 201 ? -0.686 -14.57 -19.328 1 97.94 201 TYR A N 1
ATOM 1553 C CA . TYR A 1 201 ? -1.509 -15.547 -20.047 1 97.94 201 TYR A CA 1
ATOM 1554 C C . TYR A 1 201 ? -0.645 -16.5 -20.859 1 97.94 201 TYR A C 1
ATOM 1556 O O . TYR A 1 201 ? -0.218 -16.172 -21.969 1 97.94 201 TYR A O 1
ATOM 1564 N N . PRO A 1 202 ? -0.479 -17.703 -20.297 1 97.88 202 PRO A N 1
ATOM 1565 C CA . PRO A 1 202 ? 0.443 -18.594 -21 1 97.88 202 PRO A CA 1
ATOM 1566 C C . PRO A 1 202 ? 0.174 -18.672 -22.5 1 97.88 202 PRO A C 1
ATOM 1568 O O . PRO A 1 202 ? -0.944 -18.984 -22.906 1 97.88 202 PRO A O 1
ATOM 1571 N N . GLY A 1 203 ? 1.2 -18.281 -23.234 1 97.25 203 GLY A N 1
ATOM 1572 C CA . GLY A 1 203 ? 1.123 -18.375 -24.688 1 97.25 203 GLY A CA 1
ATOM 1573 C C . GLY A 1 203 ? 0.564 -17.125 -25.344 1 97.25 203 GLY A C 1
ATOM 1574 O O . GLY A 1 203 ? 0.682 -16.938 -26.547 1 97.25 203 GLY A O 1
ATOM 1575 N N . GLU A 1 204 ? -0.033 -16.25 -24.625 1 96.94 204 GLU A N 1
ATOM 1576 C CA . GLU A 1 204 ? -0.678 -15.07 -25.188 1 96.94 204 GLU A CA 1
ATOM 1577 C C . GLU A 1 204 ? 0.065 -13.797 -24.812 1 96.94 204 GLU A C 1
ATOM 1579 O O . GLU A 1 204 ? 0.086 -12.828 -25.578 1 96.94 204 GLU A O 1
ATOM 1584 N N . THR A 1 205 ? 0.601 -13.742 -23.672 1 96.5 205 THR A N 1
ATOM 1585 C CA . THR A 1 205 ? 1.511 -12.688 -23.234 1 96.5 205 THR A CA 1
ATOM 1586 C C . THR A 1 205 ? 2.877 -13.266 -22.875 1 96.5 205 THR A C 1
ATOM 1588 O O . THR A 1 205 ? 3.012 -14.477 -22.672 1 96.5 205 THR A O 1
ATOM 1591 N N . ALA A 1 206 ? 3.871 -12.414 -22.812 1 96.88 206 ALA A N 1
ATOM 1592 C CA . ALA A 1 206 ? 5.223 -12.883 -22.5 1 96.88 206 ALA A CA 1
ATOM 1593 C C . ALA A 1 206 ? 5.277 -13.539 -21.125 1 96.88 206 ALA A C 1
ATOM 1595 O O . ALA A 1 206 ? 4.734 -13.008 -20.156 1 96.88 206 ALA A O 1
ATOM 1596 N N . CYS A 1 207 ? 5.82 -14.727 -21.172 1 96.81 207 CYS A N 1
ATOM 1597 C CA . CYS A 1 207 ? 6.062 -15.336 -19.859 1 96.81 207 CYS A CA 1
ATOM 1598 C C . CYS A 1 207 ? 7.363 -14.828 -19.25 1 96.81 207 CYS A C 1
ATOM 1600 O O . CYS A 1 207 ? 8.039 -13.984 -19.844 1 96.81 207 CYS A O 1
ATOM 1602 N N . PHE A 1 208 ? 7.73 -15.32 -18.141 1 95.44 208 PHE A N 1
ATOM 1603 C CA . PHE A 1 208 ? 8.898 -14.812 -17.422 1 95.44 208 PHE A CA 1
ATOM 1604 C C . PHE A 1 208 ? 10.18 -15.117 -18.188 1 95.44 208 PHE A C 1
ATOM 1606 O O . PHE A 1 208 ? 11.141 -14.352 -18.141 1 95.44 208 PHE A O 1
ATOM 1613 N N . GLU A 1 209 ? 10.203 -16.172 -18.906 1 95 209 GLU A N 1
ATOM 1614 C CA . GLU A 1 209 ? 11.414 -16.609 -19.594 1 95 209 GLU A CA 1
ATOM 1615 C C . GLU A 1 209 ? 11.492 -16.031 -21 1 95 209 GLU A C 1
ATOM 1617 O O . GLU A 1 209 ? 12.492 -16.219 -21.703 1 95 209 GLU A O 1
ATOM 1622 N N . CYS A 1 210 ? 10.469 -15.367 -21.438 1 94.19 210 CYS A N 1
ATOM 1623 C CA . CYS A 1 210 ? 10.461 -14.805 -22.781 1 94.19 210 CYS A CA 1
ATOM 1624 C C . CYS A 1 210 ? 11.461 -13.656 -22.906 1 94.19 210 CYS A C 1
ATOM 1626 O O . CYS A 1 210 ? 11.953 -13.375 -24 1 94.19 210 CYS A O 1
ATOM 1628 N N . ALA A 1 211 ? 11.633 -12.898 -21.828 1 75.81 211 ALA A N 1
ATOM 1629 C CA . ALA A 1 211 ? 12.625 -11.828 -21.766 1 75.81 211 ALA A CA 1
ATOM 1630 C C . ALA A 1 211 ? 13.5 -11.977 -20.516 1 75.81 211 ALA A C 1
ATOM 1632 O O . ALA A 1 211 ? 13.461 -11.133 -19.625 1 75.81 211 ALA A O 1
ATOM 1633 N N . PRO A 1 212 ? 14.172 -13.016 -20.438 1 59.88 212 PRO A N 1
ATOM 1634 C CA . PRO A 1 212 ? 14.867 -13.211 -19.156 1 59.88 212 PRO A CA 1
ATOM 1635 C C . PRO A 1 212 ? 15.906 -12.117 -18.875 1 59.88 212 PRO A C 1
ATOM 1637 O O . PRO A 1 212 ? 16.484 -11.562 -19.812 1 59.88 212 PRO A O 1
ATOM 1640 N N . PRO A 1 213 ? 15.875 -11.617 -17.641 1 54.53 213 PRO A N 1
ATOM 1641 C CA . PRO A 1 213 ? 16.906 -10.625 -17.312 1 54.53 213 PRO A CA 1
ATOM 1642 C C . PRO A 1 213 ? 18.297 -11.062 -17.734 1 54.53 213 PRO A C 1
ATOM 1644 O O . PRO A 1 213 ? 18.578 -12.258 -17.844 1 54.53 213 PRO A O 1
ATOM 1647 N N . TYR A 1 214 ? 19.094 -10.102 -18.172 1 42.94 214 TYR A N 1
ATOM 1648 C CA . TYR A 1 214 ? 20.438 -10.297 -18.719 1 42.94 214 TYR A CA 1
ATOM 1649 C C . TYR A 1 214 ? 21.297 -11.109 -17.766 1 42.94 214 TYR A C 1
ATOM 1651 O O . TYR A 1 214 ? 22.109 -11.922 -18.188 1 42.94 214 TYR A O 1
ATOM 1659 N N . VAL A 1 215 ? 21.219 -10.719 -16.438 1 40.59 215 VAL A N 1
ATOM 1660 C CA . VAL A 1 215 ? 22.109 -11.383 -15.5 1 40.59 215 VAL A CA 1
ATOM 1661 C C . VAL A 1 215 ? 21.953 -12.898 -15.609 1 40.59 215 VAL A C 1
ATOM 1663 O O . VAL A 1 215 ? 22.938 -13.633 -15.609 1 40.59 215 VAL A O 1
ATOM 1666 N N . VAL A 1 216 ? 20.75 -13.336 -15.641 1 40.69 216 VAL A N 1
ATOM 1667 C CA . VAL A 1 216 ? 20.547 -14.773 -15.727 1 40.69 216 VAL A CA 1
ATOM 1668 C C . VAL A 1 216 ? 20.953 -15.273 -17.109 1 40.69 216 VAL A C 1
ATOM 1670 O O . VAL A 1 216 ? 21.375 -16.422 -17.266 1 40.69 216 VAL A O 1
ATOM 1673 N N . ALA A 1 217 ? 20.797 -14.453 -18.078 1 40.19 217 ALA A N 1
ATOM 1674 C CA . ALA A 1 217 ? 21.109 -14.898 -19.438 1 40.19 217 ALA A CA 1
ATOM 1675 C C . ALA A 1 217 ? 22.594 -15.219 -19.578 1 40.19 217 ALA A C 1
ATOM 1677 O O . ALA A 1 217 ? 22.984 -16.062 -20.391 1 40.19 217 ALA A O 1
ATOM 1678 N N . SER A 1 218 ? 23.344 -14.367 -18.797 1 38.59 218 SER A N 1
ATOM 1679 C CA . SER A 1 218 ? 24.781 -14.641 -18.969 1 38.59 218 SER A CA 1
ATOM 1680 C C . SER A 1 218 ? 25.219 -15.812 -18.094 1 38.59 218 SER A C 1
ATOM 1682 O O . SER A 1 218 ? 26.422 -16.078 -17.969 1 38.59 218 SER A O 1
ATOM 1684 N N . GLY A 1 219 ? 24.422 -16.703 -17.719 1 39.53 219 GLY A N 1
ATOM 1685 C CA . GLY A 1 219 ? 24.75 -17.922 -16.984 1 39.53 219 GLY A CA 1
ATOM 1686 C C . GLY A 1 219 ? 25.297 -17.641 -15.586 1 39.53 219 GLY A C 1
ATOM 1687 O O . GLY A 1 219 ? 25.969 -18.484 -15 1 39.53 219 GLY A O 1
ATOM 1688 N N . GLY A 1 220 ? 25.469 -16.375 -15.156 1 39.16 220 GLY A N 1
ATOM 1689 C CA . GLY A 1 220 ? 26.047 -16.141 -13.844 1 39.16 220 GLY A CA 1
ATOM 1690 C C . GLY A 1 220 ? 25.141 -16.531 -12.703 1 39.16 220 GLY A C 1
ATOM 1691 O O . GLY A 1 220 ? 23.922 -16.656 -12.883 1 39.16 220 GLY A O 1
ATOM 1692 N N . ASP A 1 221 ? 25.625 -17.359 -11.695 1 40.72 221 ASP A N 1
ATOM 1693 C CA . ASP A 1 221 ? 25 -17.891 -10.5 1 40.72 221 ASP A CA 1
ATOM 1694 C C . ASP A 1 221 ? 24.297 -16.797 -9.703 1 40.72 221 ASP A C 1
ATOM 1696 O O . ASP A 1 221 ? 24.953 -15.859 -9.219 1 40.72 221 ASP A O 1
ATOM 1700 N N . GLU A 1 222 ? 23.188 -16.562 -9.859 1 44.28 222 GLU A N 1
ATOM 1701 C CA . GLU A 1 222 ? 22.344 -15.656 -9.086 1 44.28 222 GLU A CA 1
ATOM 1702 C C . GLU A 1 222 ? 22.688 -15.703 -7.598 1 44.28 222 GLU A C 1
ATOM 1704 O O . GLU A 1 222 ? 22.422 -14.75 -6.863 1 44.28 222 GLU A O 1
ATOM 1709 N N . TYR A 1 223 ? 23.188 -16.906 -7.145 1 41.47 223 TYR A N 1
ATOM 1710 C CA . TYR A 1 223 ? 23.594 -17.109 -5.758 1 41.47 223 TYR A CA 1
ATOM 1711 C C . TYR A 1 223 ? 24.859 -16.312 -5.441 1 41.47 223 TYR A C 1
ATOM 1713 O O . TYR A 1 223 ? 25.203 -16.125 -4.273 1 41.47 223 TYR A O 1
ATOM 1721 N N . GLN A 1 224 ? 25.594 -16.047 -6.438 1 38.84 224 GLN A N 1
ATOM 1722 C CA . GLN A 1 224 ? 26.906 -15.461 -6.207 1 38.84 224 GLN A CA 1
ATOM 1723 C C . GLN A 1 224 ? 26.781 -14 -5.777 1 38.84 224 GLN A C 1
ATOM 1725 O O . GLN A 1 224 ? 27.766 -13.398 -5.336 1 38.84 224 GLN A O 1
ATOM 1730 N N . ILE A 1 225 ? 25.734 -13.312 -6.23 1 40.94 225 ILE A N 1
ATOM 1731 C CA . ILE A 1 225 ? 25.922 -11.891 -5.98 1 40.94 225 ILE A CA 1
ATOM 1732 C C . ILE A 1 225 ? 25.641 -11.586 -4.508 1 40.94 225 ILE A C 1
ATOM 1734 O O . ILE A 1 225 ? 25.297 -10.453 -4.152 1 40.94 225 ILE A O 1
ATOM 1738 N N . LYS A 1 226 ? 25.281 -12.625 -3.811 1 45.47 226 LYS A N 1
ATOM 1739 C CA . LYS A 1 226 ? 25.25 -12.172 -2.424 1 45.47 226 LYS A CA 1
ATOM 1740 C C . LYS A 1 226 ? 26.641 -11.789 -1.938 1 45.47 226 LYS A C 1
ATOM 1742 O O . LYS A 1 226 ? 27.484 -12.656 -1.693 1 45.47 226 LYS A O 1
ATOM 1747 N N . ARG A 1 227 ? 27.109 -10.656 -2.381 1 50.38 227 ARG A N 1
ATOM 1748 C CA . ARG A 1 227 ? 28.344 -10.148 -1.794 1 50.38 227 ARG A CA 1
ATOM 1749 C C . ARG A 1 227 ? 28.188 -9.914 -0.296 1 50.38 227 ARG A C 1
ATOM 1751 O O . ARG A 1 227 ? 27.156 -9.398 0.149 1 50.38 227 ARG A O 1
ATOM 1758 N N . GLU A 1 228 ? 29 -10.516 0.39 1 59.78 228 GLU A N 1
ATOM 1759 C CA . GLU A 1 228 ? 29.016 -10.344 1.84 1 59.78 228 GLU A CA 1
ATOM 1760 C C . GLU A 1 228 ? 28.922 -8.867 2.223 1 59.78 228 GLU A C 1
ATOM 1762 O O . GLU A 1 228 ? 29.594 -8.023 1.627 1 59.78 228 GLU A O 1
ATOM 1767 N N . GLY A 1 229 ? 27.953 -8.516 2.967 1 68.12 229 GLY A N 1
ATOM 1768 C CA . GLY A 1 229 ? 27.812 -7.16 3.48 1 68.12 229 GLY A CA 1
ATOM 1769 C C . GLY A 1 229 ? 26.906 -6.289 2.629 1 68.12 229 GLY A C 1
ATOM 1770 O O . GLY A 1 229 ? 26.75 -5.098 2.896 1 68.12 229 GLY A O 1
ATOM 1771 N N . VAL A 1 230 ? 26.406 -6.949 1.529 1 76 230 VAL A N 1
ATOM 1772 C CA . VAL A 1 230 ? 25.547 -6.125 0.693 1 76 230 VAL A CA 1
ATOM 1773 C C . VAL A 1 230 ? 24.125 -6.668 0.733 1 76 230 VAL A C 1
ATOM 1775 O O . VAL A 1 230 ? 23.906 -7.883 0.69 1 76 230 VAL A O 1
ATOM 1778 N N . CYS A 1 231 ? 23.203 -5.84 1.041 1 87 231 CYS A N 1
ATOM 1779 C CA . CYS A 1 231 ? 21.797 -6.219 1.011 1 87 231 CYS A CA 1
ATOM 1780 C C . CYS A 1 231 ? 21 -5.289 0.103 1 87 231 CYS A C 1
ATOM 1782 O O . CYS A 1 231 ? 21.406 -4.148 -0.132 1 87 231 CYS A O 1
ATOM 1784 N N . ALA A 1 232 ? 20.016 -5.805 -0.448 1 91.94 232 ALA A N 1
ATOM 1785 C CA . ALA A 1 232 ? 19.109 -4.996 -1.261 1 91.94 232 ALA A CA 1
ATOM 1786 C C . ALA A 1 232 ? 18.359 -3.977 -0.403 1 91.94 232 ALA A C 1
ATOM 1788 O O . ALA A 1 232 ? 18.078 -4.234 0.771 1 91.94 232 ALA A O 1
ATOM 1789 N N . ALA A 1 233 ? 18.188 -2.822 -0.996 1 95.94 233 ALA A N 1
ATOM 1790 C CA . ALA A 1 233 ? 17.359 -1.815 -0.344 1 95.94 233 ALA A CA 1
ATOM 1791 C C . ALA A 1 233 ? 15.875 -2.188 -0.433 1 95.94 233 ALA A C 1
ATOM 1793 O O . ALA A 1 233 ? 15.477 -2.969 -1.3 1 95.94 233 ALA A O 1
ATOM 1794 N N . SER A 1 234 ? 15.125 -1.72 0.482 1 95.75 234 SER A N 1
ATOM 1795 C CA . SER A 1 234 ? 13.672 -1.897 0.466 1 95.75 234 SER A CA 1
ATOM 1796 C C . SER A 1 234 ? 12.977 -0.787 1.239 1 95.75 234 SER A C 1
ATOM 1798 O O . SER A 1 234 ? 13.477 -0.322 2.264 1 95.75 234 SER A O 1
ATOM 1800 N N . LEU A 1 235 ? 11.898 -0.351 0.708 1 97.75 235 LEU A N 1
ATOM 1801 C CA . LEU A 1 235 ? 11.031 0.652 1.312 1 97.75 235 LEU A CA 1
ATOM 1802 C C . LEU A 1 235 ? 9.602 0.135 1.426 1 97.75 235 LEU A C 1
ATOM 1804 O O . LEU A 1 235 ? 9.102 -0.519 0.509 1 97.75 235 LEU A O 1
ATOM 1808 N N . PRO A 1 236 ? 8.984 0.39 2.59 1 98.69 236 PRO A N 1
ATOM 1809 C CA . PRO A 1 236 ? 7.582 -0.018 2.693 1 98.69 236 PRO A CA 1
ATOM 1810 C C . PRO A 1 236 ? 6.695 0.647 1.642 1 98.69 236 PRO A C 1
ATOM 1812 O O . PRO A 1 236 ? 5.637 0.115 1.295 1 98.69 236 PRO A O 1
ATOM 1815 N N . THR A 1 237 ? 7.109 1.79 1.064 1 98.75 237 THR A N 1
ATOM 1816 C CA . THR A 1 237 ? 6.309 2.535 0.1 1 98.75 237 THR A CA 1
ATOM 1817 C C . THR A 1 237 ? 6.27 1.813 -1.244 1 98.75 237 THR A C 1
ATOM 1819 O O . THR A 1 237 ? 5.199 1.426 -1.715 1 98.75 237 THR A O 1
ATOM 1822 N N . THR A 1 238 ? 7.5 1.506 -1.769 1 98.5 238 THR A N 1
ATOM 1823 C CA . THR A 1 238 ? 7.559 0.836 -3.064 1 98.5 238 THR A CA 1
ATOM 1824 C C . THR A 1 238 ? 6.902 -0.539 -2.994 1 98.5 238 THR A C 1
ATOM 1826 O O . THR A 1 238 ? 6.105 -0.897 -3.863 1 98.5 238 THR A O 1
ATOM 1829 N N . MET A 1 239 ? 7.223 -1.258 -1.931 1 98.5 239 MET A N 1
ATOM 1830 C CA . MET A 1 239 ? 6.641 -2.584 -1.758 1 98.5 239 MET A CA 1
ATOM 1831 C C . MET A 1 239 ? 5.129 -2.496 -1.577 1 98.5 239 MET A C 1
ATOM 1833 O O . MET A 1 239 ? 4.383 -3.305 -2.133 1 98.5 239 MET A O 1
ATOM 1837 N N . GLY A 1 240 ? 4.68 -1.494 -0.805 1 98.75 240 GLY A N 1
ATOM 1838 C CA . GLY A 1 240 ? 3.254 -1.289 -0.6 1 98.75 240 GLY A CA 1
ATOM 1839 C C . GLY A 1 240 ? 2.51 -0.947 -1.878 1 98.75 240 GLY A C 1
ATOM 1840 O O . GLY A 1 240 ? 1.42 -1.466 -2.127 1 98.75 240 GLY A O 1
ATOM 1841 N N . VAL A 1 241 ? 3.082 -0.102 -2.678 1 98.88 241 VAL A N 1
ATOM 1842 C CA . VAL A 1 241 ? 2.465 0.298 -3.939 1 98.88 241 VAL A CA 1
ATOM 1843 C C . VAL A 1 241 ? 2.355 -0.91 -4.867 1 98.88 241 VAL A C 1
ATOM 1845 O O . VAL A 1 241 ? 1.292 -1.17 -5.434 1 98.88 241 VAL A O 1
ATOM 1848 N N . ILE A 1 242 ? 3.414 -1.657 -4.988 1 98.88 242 ILE A N 1
ATOM 1849 C CA . ILE A 1 242 ? 3.416 -2.807 -5.887 1 98.88 242 ILE A CA 1
ATOM 1850 C C . ILE A 1 242 ? 2.412 -3.848 -5.395 1 98.88 242 ILE A C 1
ATOM 1852 O O . ILE A 1 242 ? 1.679 -4.438 -6.191 1 98.88 242 ILE A O 1
ATOM 1856 N N . ALA A 1 243 ? 2.359 -4.074 -4.094 1 98.94 243 ALA A N 1
ATOM 1857 C CA . ALA A 1 243 ? 1.378 -5.004 -3.539 1 98.94 243 ALA A CA 1
ATOM 1858 C C . ALA A 1 243 ? -0.045 -4.547 -3.846 1 98.94 243 ALA A C 1
ATOM 1860 O O . ALA A 1 243 ? -0.895 -5.355 -4.227 1 98.94 243 ALA A O 1
ATOM 1861 N N . GLY A 1 244 ? -0.265 -3.252 -3.641 1 98.94 244 GLY A N 1
ATOM 1862 C CA . GLY A 1 244 ? -1.582 -2.711 -3.936 1 98.94 244 GLY A CA 1
ATOM 1863 C C . GLY A 1 244 ? -1.982 -2.873 -5.391 1 98.94 244 GLY A C 1
ATOM 1864 O O . GLY A 1 244 ? -3.109 -3.275 -5.688 1 98.94 244 GLY A O 1
ATOM 1865 N N . LEU A 1 245 ? -1.049 -2.584 -6.27 1 98.88 245 LEU A N 1
ATOM 1866 C CA . LEU A 1 245 ? -1.307 -2.727 -7.699 1 98.88 245 LEU A CA 1
ATOM 1867 C C . LEU A 1 245 ? -1.546 -4.188 -8.062 1 98.88 245 LEU A C 1
ATOM 1869 O O . LEU A 1 245 ? -2.434 -4.496 -8.859 1 98.88 245 LEU A O 1
ATOM 1873 N N . LEU A 1 246 ? -0.784 -5.031 -7.48 1 98.94 246 LEU A N 1
ATOM 1874 C CA . LEU A 1 246 ? -0.896 -6.465 -7.738 1 98.94 246 LEU A CA 1
ATOM 1875 C C . LEU A 1 246 ? -2.266 -6.984 -7.316 1 98.94 246 LEU A C 1
ATOM 1877 O O . LEU A 1 246 ? -2.951 -7.648 -8.094 1 98.94 246 LEU A O 1
ATOM 1881 N N . VAL A 1 247 ? -2.721 -6.652 -6.133 1 98.94 247 VAL A N 1
ATOM 1882 C CA . VAL A 1 247 ? -3.975 -7.176 -5.598 1 98.94 247 VAL A CA 1
ATOM 1883 C C . VAL A 1 247 ? -5.152 -6.512 -6.309 1 98.94 247 VAL A C 1
ATOM 1885 O O . VAL A 1 247 ? -6.18 -7.152 -6.547 1 98.94 247 VAL A O 1
ATOM 1888 N N . GLN A 1 248 ? -5.004 -5.215 -6.633 1 98.94 248 GLN A N 1
ATOM 1889 C CA . GLN A 1 248 ? -6.043 -4.574 -7.43 1 98.94 248 GLN A CA 1
ATOM 1890 C C . GLN A 1 248 ? -6.25 -5.301 -8.758 1 98.94 248 GLN A C 1
ATOM 1892 O O . GLN A 1 248 ? -7.383 -5.516 -9.188 1 98.94 248 GLN A O 1
ATOM 1897 N N . ASN A 1 249 ? -5.141 -5.641 -9.383 1 98.88 249 ASN A N 1
ATOM 1898 C CA . ASN A 1 249 ? -5.211 -6.379 -10.641 1 98.88 249 ASN A CA 1
ATOM 1899 C C . ASN A 1 249 ? -5.836 -7.758 -10.445 1 98.88 249 ASN A C 1
ATOM 1901 O O . ASN A 1 249 ? -6.609 -8.219 -11.281 1 98.88 249 ASN A O 1
ATOM 1905 N N . ALA A 1 250 ? -5.527 -8.406 -9.359 1 98.94 250 ALA A N 1
ATOM 1906 C CA . ALA A 1 250 ? -6.117 -9.695 -9.016 1 98.94 250 ALA A CA 1
ATOM 1907 C C . ALA A 1 250 ? -7.625 -9.578 -8.82 1 98.94 250 ALA A C 1
ATOM 1909 O O . ALA A 1 250 ? -8.383 -10.43 -9.281 1 98.94 250 ALA A O 1
ATOM 1910 N N . LEU A 1 251 ? -8.055 -8.539 -8.156 1 98.88 251 LEU A N 1
ATOM 1911 C CA . LEU A 1 251 ? -9.484 -8.344 -7.906 1 98.88 251 LEU A CA 1
ATOM 1912 C C . LEU A 1 251 ? -10.234 -8.086 -9.211 1 98.88 251 LEU A C 1
ATOM 1914 O O . LEU A 1 251 ? -11.32 -8.633 -9.422 1 98.88 251 LEU A O 1
ATOM 1918 N N . LYS A 1 252 ? -9.633 -7.211 -10.055 1 98.62 252 LYS A N 1
ATOM 1919 C CA . LYS A 1 252 ? -10.242 -6.988 -11.359 1 98.62 252 LYS A CA 1
ATOM 1920 C C . LYS A 1 252 ? -10.438 -8.305 -12.109 1 98.62 252 LYS A C 1
ATOM 1922 O O . LYS A 1 252 ? -11.5 -8.539 -12.695 1 98.62 252 LYS A O 1
ATOM 1927 N N . PHE A 1 253 ? -9.445 -9.125 -12.016 1 98.62 253 PHE A N 1
ATOM 1928 C CA . PHE A 1 253 ? -9.461 -10.414 -12.695 1 98.62 253 PHE A CA 1
ATOM 1929 C C . PHE A 1 253 ? -10.516 -11.336 -12.094 1 98.62 253 PHE A C 1
ATOM 1931 O O . PHE A 1 253 ? -11.344 -11.898 -12.805 1 98.62 253 PHE A O 1
ATOM 1938 N N . LEU A 1 254 ? -10.562 -11.461 -10.781 1 98.69 254 LEU A N 1
ATOM 1939 C CA . LEU A 1 254 ? -11.398 -12.438 -10.094 1 98.69 254 LEU A CA 1
ATOM 1940 C C . LEU A 1 254 ? -12.859 -12.016 -10.109 1 98.69 254 LEU A C 1
ATOM 1942 O O . LEU A 1 254 ? -13.758 -12.859 -10.18 1 98.69 254 LEU A O 1
ATOM 1946 N N . LEU A 1 255 ? -13.094 -10.672 -10.062 1 98.38 255 LEU A N 1
ATOM 1947 C CA . LEU A 1 255 ? -14.461 -10.188 -9.906 1 98.38 255 LEU A CA 1
ATOM 1948 C C . LEU A 1 255 ? -14.945 -9.531 -11.195 1 98.38 255 LEU A C 1
ATOM 1950 O O . LEU A 1 255 ? -16.016 -8.93 -11.219 1 98.38 255 LEU A O 1
ATOM 1954 N N . SER A 1 256 ? -14.211 -9.531 -12.203 1 97.12 256 SER A N 1
ATOM 1955 C CA . SER A 1 256 ? -14.578 -9.109 -13.555 1 97.12 256 SER A CA 1
ATOM 1956 C C . SER A 1 256 ? -15.039 -7.66 -13.578 1 97.12 256 SER A C 1
ATOM 1958 O O . SER A 1 256 ? -16.141 -7.359 -14.039 1 97.12 256 SER A O 1
ATOM 1960 N N . PHE A 1 257 ? -14.195 -6.801 -13.164 1 96.88 257 PHE A N 1
ATOM 1961 C CA . PHE A 1 257 ? -14.445 -5.367 -13.281 1 96.88 257 PHE A CA 1
ATOM 1962 C C . PHE A 1 257 ? -13.195 -4.637 -13.742 1 96.88 257 PHE A C 1
ATOM 1964 O O . PHE A 1 257 ? -12.086 -5.172 -13.656 1 96.88 257 PHE A O 1
ATOM 1971 N N . GLY A 1 258 ? -13.359 -3.533 -14.359 1 97.25 258 GLY A N 1
ATOM 1972 C CA . GLY A 1 258 ? -12.219 -2.789 -14.859 1 97.25 258 GLY A CA 1
ATOM 1973 C C . GLY A 1 258 ? -11.438 -3.537 -15.93 1 97.25 258 GLY A C 1
ATOM 1974 O O . GLY A 1 258 ? -11.969 -4.453 -16.562 1 97.25 258 GLY A O 1
ATOM 1975 N N . GLU A 1 259 ? -10.258 -3.043 -16.109 1 97.69 259 GLU A N 1
ATOM 1976 C CA . GLU A 1 259 ? -9.344 -3.646 -17.078 1 97.69 259 GLU A CA 1
ATOM 1977 C C . GLU A 1 259 ? -8.156 -4.309 -16.375 1 97.69 259 GLU A C 1
ATOM 1979 O O . GLU A 1 259 ? -7.438 -3.66 -15.609 1 97.69 259 GLU A O 1
ATOM 1984 N N . VAL A 1 260 ? -8.016 -5.578 -16.609 1 98.25 260 VAL A N 1
ATOM 1985 C CA . VAL A 1 260 ? -6.855 -6.273 -16.078 1 98.25 260 VAL A CA 1
ATOM 1986 C C . VAL A 1 260 ? -5.602 -5.852 -16.844 1 98.25 260 VAL A C 1
ATOM 1988 O O . VAL A 1 260 ? -5.539 -5.992 -18.062 1 98.25 260 VAL A O 1
ATOM 1991 N N . THR A 1 261 ? -4.641 -5.348 -16.125 1 98 261 THR A N 1
ATOM 1992 C CA . THR A 1 261 ? -3.422 -4.82 -16.734 1 98 261 THR A CA 1
ATOM 1993 C C . THR A 1 261 ? -2.418 -5.945 -16.984 1 98 261 THR A C 1
ATOM 1995 O O . THR A 1 261 ? -2.164 -6.77 -16.109 1 98 261 THR A O 1
ATOM 1998 N N . ASN A 1 262 ? -1.869 -5.945 -18.172 1 97.38 262 ASN A N 1
ATOM 1999 C CA . ASN A 1 262 ? -0.911 -6.984 -18.531 1 97.38 262 ASN A CA 1
ATOM 2000 C C . ASN A 1 262 ? 0.467 -6.707 -17.938 1 97.38 262 ASN A C 1
ATOM 2002 O O . ASN A 1 262 ? 1.14 -7.621 -17.453 1 97.38 262 ASN A O 1
ATOM 2006 N N . TYR A 1 263 ? 0.838 -5.434 -18.031 1 97.12 263 TYR A N 1
ATOM 2007 C CA . TYR A 1 263 ? 2.096 -5 -17.438 1 97.12 263 TYR A CA 1
ATOM 2008 C C . TYR A 1 263 ? 2.006 -3.555 -16.969 1 97.12 263 TYR A C 1
ATOM 2010 O O . TYR A 1 263 ? 1.47 -2.697 -17.672 1 97.12 263 TYR A O 1
ATOM 2018 N N . LEU A 1 264 ? 2.461 -3.365 -15.812 1 98.12 264 LEU A N 1
ATOM 2019 C CA . LEU A 1 264 ? 2.555 -2.029 -15.242 1 98.12 264 LEU A CA 1
ATOM 2020 C C . LEU A 1 264 ? 3.865 -1.855 -14.477 1 98.12 264 LEU A C 1
ATOM 2022 O O . LEU A 1 264 ? 4.152 -2.613 -13.547 1 98.12 264 LEU A O 1
ATOM 2026 N N . GLY A 1 265 ? 4.672 -0.867 -14.922 1 97.25 265 GLY A N 1
ATOM 2027 C CA . GLY A 1 265 ? 5.871 -0.496 -14.195 1 97.25 265 GLY A CA 1
ATOM 2028 C C . GLY A 1 265 ? 5.645 0.645 -13.219 1 97.25 265 GLY A C 1
ATOM 2029 O O . GLY A 1 265 ? 4.598 1.293 -13.242 1 97.25 265 GLY A O 1
ATOM 2030 N N . TYR A 1 266 ? 6.605 0.788 -12.375 1 97.94 266 TYR A N 1
ATOM 2031 C CA . TYR A 1 266 ? 6.594 1.892 -11.422 1 97.94 266 TYR A CA 1
ATOM 2032 C C . TYR A 1 266 ? 8.008 2.367 -11.117 1 97.94 266 TYR A C 1
ATOM 2034 O O . TYR A 1 266 ? 8.805 1.63 -10.531 1 97.94 266 TYR A O 1
ATOM 2042 N N . SER A 1 267 ? 8.297 3.551 -11.492 1 98 267 SER A N 1
ATOM 2043 C CA . SER A 1 267 ? 9.5 4.25 -11.055 1 98 267 SER A CA 1
ATOM 2044 C C . SER A 1 267 ? 9.195 5.227 -9.93 1 98 267 SER A C 1
ATOM 2046 O O . SER A 1 267 ? 8.578 6.273 -10.156 1 98 267 SER A O 1
ATOM 2048 N N . SER A 1 268 ? 9.664 4.906 -8.844 1 97.5 268 SER A N 1
ATOM 2049 C CA . SER A 1 268 ? 9.281 5.672 -7.66 1 97.5 268 SER A CA 1
ATOM 2050 C C . SER A 1 268 ? 10.055 6.984 -7.578 1 97.5 268 SER A C 1
ATOM 2052 O O . SER A 1 268 ? 9.664 7.895 -6.844 1 97.5 268 SER A O 1
ATOM 2054 N N . LYS A 1 269 ? 11.164 7.117 -8.281 1 97.12 269 LYS A N 1
ATOM 2055 C CA . LYS A 1 269 ? 11.969 8.336 -8.266 1 97.12 269 LYS A CA 1
ATOM 2056 C C . LYS A 1 269 ? 11.203 9.508 -8.883 1 97.12 269 LYS A C 1
ATOM 2058 O O . LYS A 1 269 ? 11.344 10.648 -8.445 1 97.12 269 LYS A O 1
ATOM 2063 N N . ASN A 1 270 ? 10.391 9.141 -9.914 1 96.06 270 ASN A N 1
ATOM 2064 C CA . ASN A 1 270 ? 9.688 10.227 -10.594 1 96.06 270 ASN A CA 1
ATOM 2065 C C . ASN A 1 270 ? 8.219 9.891 -10.812 1 96.06 270 ASN A C 1
ATOM 2067 O O . ASN A 1 270 ? 7.512 10.609 -11.523 1 96.06 270 ASN A O 1
ATOM 2071 N N . ASP A 1 271 ? 7.758 8.766 -10.289 1 97.19 271 ASP A N 1
ATOM 2072 C CA . ASP A 1 271 ? 6.367 8.328 -10.328 1 97.19 271 ASP A CA 1
ATOM 2073 C C . ASP A 1 271 ? 5.906 8.109 -11.766 1 97.19 271 ASP A C 1
ATOM 2075 O O . ASP A 1 271 ? 4.828 8.562 -12.156 1 97.19 271 ASP A O 1
ATOM 2079 N N . TYR A 1 272 ? 6.766 7.543 -12.516 1 95.25 272 TYR A N 1
ATOM 2080 C CA . TYR A 1 272 ? 6.453 7.098 -13.867 1 95.25 272 TYR A CA 1
ATOM 2081 C C . TYR A 1 272 ? 5.961 5.656 -13.875 1 95.25 272 TYR A C 1
ATOM 2083 O O . TYR A 1 272 ? 6.633 4.762 -13.352 1 95.25 272 TYR A O 1
ATOM 2091 N N . LEU A 1 273 ? 4.773 5.453 -14.445 1 96.94 273 LEU A N 1
ATOM 2092 C CA . LEU A 1 273 ? 4.156 4.133 -14.469 1 96.94 273 LEU A CA 1
ATOM 2093 C C . LEU A 1 273 ? 3.773 3.73 -15.891 1 96.94 273 LEU A C 1
ATOM 2095 O O . LEU A 1 273 ? 2.605 3.83 -16.266 1 96.94 273 LEU A O 1
ATOM 2099 N N . PRO A 1 274 ? 4.68 3.152 -16.625 1 94.5 274 PRO A N 1
ATOM 2100 C CA . PRO A 1 274 ? 4.375 2.715 -17.984 1 94.5 274 PRO A CA 1
ATOM 2101 C C . PRO A 1 274 ? 3.506 1.461 -18.031 1 94.5 274 PRO A C 1
ATOM 2103 O O . PRO A 1 274 ? 3.715 0.535 -17.234 1 94.5 274 PRO A O 1
ATOM 2106 N N . LYS A 1 275 ? 2.523 1.495 -18.844 1 95.31 275 LYS A N 1
ATOM 2107 C CA . LYS A 1 275 ? 1.627 0.367 -19.094 1 95.31 275 LYS A CA 1
ATOM 2108 C C . LYS A 1 275 ? 1.758 -0.147 -20.516 1 95.31 275 LYS A C 1
ATOM 2110 O O . LYS A 1 275 ? 1.722 0.634 -21.469 1 95.31 275 LYS A O 1
ATOM 2115 N N . PHE A 1 276 ? 1.967 -1.437 -20.672 1 91.31 276 PHE A N 1
ATOM 2116 C CA . PHE A 1 276 ? 2.037 -2 -22.016 1 91.31 276 PHE A CA 1
ATOM 2117 C C . PHE A 1 276 ? 1.849 -3.512 -21.984 1 91.31 276 PHE A C 1
ATOM 2119 O O . PHE A 1 276 ? 1.709 -4.102 -20.906 1 91.31 276 PHE A O 1
ATOM 2126 N N . THR A 1 277 ? 1.729 -4.145 -23.094 1 93.56 277 THR A N 1
ATOM 2127 C CA . THR A 1 277 ? 1.612 -5.59 -23.25 1 93.56 277 THR A CA 1
ATOM 2128 C C . THR A 1 277 ? 2.838 -6.16 -23.969 1 93.56 277 THR A C 1
ATOM 2130 O O . THR A 1 277 ? 3.229 -5.668 -25.031 1 93.56 277 THR A O 1
ATOM 2133 N N . MET A 1 278 ? 3.414 -7.141 -23.344 1 93.06 278 MET A N 1
ATOM 2134 C CA . MET A 1 278 ? 4.559 -7.805 -23.953 1 93.06 278 MET A CA 1
ATOM 2135 C C . MET A 1 278 ? 4.125 -9.078 -24.672 1 93.06 278 MET A C 1
ATOM 2137 O O . MET A 1 278 ? 3.453 -9.93 -24.078 1 93.06 278 MET A O 1
ATOM 2141 N N . GLN A 1 279 ? 4.551 -9.172 -25.875 1 93.81 279 GLN A N 1
ATOM 2142 C CA . GLN A 1 279 ? 4.238 -10.375 -26.625 1 93.81 279 GLN A CA 1
ATOM 2143 C C . GLN A 1 279 ? 5.203 -11.508 -26.281 1 93.81 279 GLN A C 1
ATOM 2145 O O . GLN A 1 279 ? 6.363 -11.258 -25.953 1 93.81 279 GLN A O 1
ATOM 2150 N N . PRO A 1 280 ? 4.672 -12.703 -26.422 1 95.88 280 PRO A N 1
ATOM 2151 C CA . PRO A 1 280 ? 5.578 -13.82 -26.141 1 95.88 280 PRO A CA 1
ATOM 2152 C C . PRO A 1 280 ? 6.676 -13.961 -27.203 1 95.88 280 PRO A C 1
ATOM 2154 O O . PRO A 1 280 ? 6.465 -13.625 -28.359 1 95.88 280 PRO A O 1
ATOM 2157 N N . ASN A 1 281 ? 7.809 -14.445 -26.734 1 95.31 281 ASN A N 1
ATOM 2158 C CA . ASN A 1 281 ? 8.93 -14.75 -27.609 1 95.31 281 ASN A CA 1
ATOM 2159 C C . ASN A 1 281 ? 8.734 -16.094 -28.328 1 95.31 281 ASN A C 1
ATOM 2161 O O . ASN A 1 281 ? 8.727 -17.141 -27.688 1 95.31 281 ASN A O 1
ATOM 2165 N N . PRO A 1 282 ? 8.695 -16.031 -29.688 1 94.5 282 PRO A N 1
ATOM 2166 C CA . PRO A 1 282 ? 8.5 -17.281 -30.406 1 94.5 282 PRO A CA 1
ATOM 2167 C C . PRO A 1 282 ? 9.609 -18.297 -30.125 1 94.5 282 PRO A C 1
ATOM 2169 O O . PRO A 1 282 ? 9.406 -19.5 -30.297 1 94.5 282 PRO A O 1
ATOM 2172 N N . GLU A 1 283 ? 10.734 -17.859 -29.719 1 93.94 283 GLU A N 1
ATOM 2173 C CA . GLU A 1 283 ? 11.867 -18.719 -29.406 1 93.94 283 GLU A CA 1
ATOM 2174 C C . GLU A 1 283 ? 12.07 -18.859 -27.906 1 93.94 283 GLU A C 1
ATOM 2176 O O . GLU A 1 283 ? 13.211 -18.984 -27.438 1 93.94 283 GLU A O 1
ATOM 2181 N N . CYS A 1 284 ? 11.016 -18.766 -27.188 1 95.94 284 CYS A N 1
ATOM 2182 C CA . CYS A 1 284 ? 11.094 -18.906 -25.734 1 95.94 284 CYS A CA 1
ATOM 2183 C C . CYS A 1 284 ? 11.688 -20.266 -25.359 1 95.94 284 CYS A C 1
ATOM 2185 O O . CYS A 1 284 ? 11.336 -21.281 -25.953 1 95.94 284 CYS A O 1
ATOM 2187 N N . PRO A 1 285 ? 12.602 -20.297 -24.391 1 94.06 285 PRO A N 1
ATOM 2188 C CA . PRO A 1 285 ? 13.18 -21.578 -23.969 1 94.06 285 PRO A CA 1
ATOM 2189 C C . PRO A 1 285 ? 12.195 -22.453 -23.203 1 94.06 285 PRO A C 1
ATOM 2191 O O . PRO A 1 285 ? 12.453 -23.641 -22.984 1 94.06 285 PRO A O 1
ATOM 2194 N N . ASN A 1 286 ? 11.148 -21.891 -22.75 1 95.5 286 ASN A N 1
ATOM 2195 C CA . ASN A 1 286 ? 10.109 -22.625 -22.031 1 95.5 286 ASN A CA 1
ATOM 2196 C C . ASN A 1 286 ? 9.172 -23.344 -23 1 95.5 286 ASN A C 1
ATOM 2198 O O . ASN A 1 286 ? 8.344 -22.719 -23.656 1 95.5 286 ASN A O 1
ATOM 2202 N N . ARG A 1 287 ? 9.219 -24.656 -23.016 1 97.06 287 ARG A N 1
ATOM 2203 C CA . ARG A 1 287 ? 8.469 -25.453 -23.969 1 97.06 287 ARG A CA 1
ATOM 2204 C C . ARG A 1 287 ? 6.965 -25.25 -23.797 1 97.06 287 ARG A C 1
ATOM 2206 O O . ARG A 1 287 ? 6.211 -25.281 -24.766 1 97.06 287 ARG A O 1
ATOM 2213 N N . TYR A 1 288 ? 6.52 -25.125 -22.578 1 98 288 TYR A N 1
ATOM 2214 C CA . TYR A 1 288 ? 5.094 -24.922 -22.344 1 98 288 TYR A CA 1
ATOM 2215 C C . TYR A 1 288 ? 4.609 -23.625 -22.969 1 98 288 TYR A C 1
ATOM 2217 O O . TYR A 1 288 ? 3.516 -23.578 -23.547 1 98 288 TYR A O 1
ATOM 2225 N N . CYS A 1 289 ? 5.445 -22.562 -22.844 1 97.62 289 CYS A N 1
ATOM 2226 C CA . CYS A 1 289 ? 5.105 -21.266 -23.438 1 97.62 289 CYS A CA 1
ATOM 2227 C C . CYS A 1 289 ? 4.953 -21.391 -24.953 1 97.62 289 CYS A C 1
ATOM 2229 O O . CYS A 1 289 ? 3.955 -20.938 -25.516 1 97.62 289 CYS A O 1
ATOM 2231 N N . VAL A 1 290 ? 5.879 -22.031 -25.578 1 97.75 290 VAL A N 1
ATOM 2232 C CA . VAL A 1 290 ? 5.875 -22.203 -27.016 1 97.75 290 VAL A CA 1
ATOM 2233 C C . VAL A 1 290 ? 4.668 -23.031 -27.438 1 97.75 290 VAL A C 1
ATOM 2235 O O . VAL A 1 290 ? 4.012 -22.719 -28.438 1 97.75 290 VAL A O 1
ATOM 2238 N N . ASN A 1 291 ? 4.371 -24.062 -26.734 1 98.12 291 ASN A N 1
ATOM 2239 C CA . ASN A 1 291 ? 3.227 -24.922 -27.031 1 98.12 291 ASN A CA 1
ATOM 2240 C C . ASN A 1 291 ? 1.914 -24.141 -26.953 1 98.12 291 ASN A C 1
ATOM 2242 O O . ASN A 1 291 ? 1.041 -24.312 -27.812 1 98.12 291 ASN A O 1
ATOM 2246 N N . TRP A 1 292 ? 1.794 -23.344 -25.938 1 97.88 292 TRP A N 1
ATOM 2247 C CA . TRP A 1 292 ? 0.563 -22.578 -25.781 1 97.88 292 TRP A CA 1
ATOM 2248 C C . TRP A 1 292 ? 0.465 -21.469 -26.828 1 97.88 292 TRP A C 1
ATOM 2250 O O . TRP A 1 292 ? -0.632 -21.125 -27.281 1 97.88 292 TRP A O 1
ATOM 2260 N N . GLN A 1 293 ? 1.611 -20.922 -27.234 1 97.44 293 GLN A N 1
ATOM 2261 C CA . GLN A 1 293 ? 1.604 -19.969 -28.344 1 97.44 293 GLN A CA 1
ATOM 2262 C C . GLN A 1 293 ? 0.999 -20.609 -29.594 1 97.44 293 GLN A C 1
ATOM 2264 O O . GLN A 1 293 ? 0.158 -20 -30.266 1 97.44 293 GLN A O 1
ATOM 2269 N N . LYS A 1 294 ? 1.461 -21.766 -29.859 1 97.31 294 LYS A N 1
ATOM 2270 C CA . LYS A 1 294 ? 0.932 -22.5 -31.016 1 97.31 294 LYS A CA 1
ATOM 2271 C C . LYS A 1 294 ? -0.565 -22.75 -30.859 1 97.31 294 LYS A C 1
ATOM 2273 O O . LYS A 1 294 ? -1.334 -22.531 -31.812 1 97.31 294 LYS A O 1
ATOM 2278 N N . TYR A 1 295 ? -0.941 -23.203 -29.734 1 97.5 295 TYR A N 1
ATOM 2279 C CA . TYR A 1 295 ? -2.34 -23.531 -29.484 1 97.5 295 TYR A CA 1
ATOM 2280 C C . TYR A 1 295 ? -3.227 -22.297 -29.672 1 97.5 295 TYR A C 1
ATOM 2282 O O . TYR A 1 295 ? -4.246 -22.359 -30.359 1 97.5 295 TYR A O 1
ATOM 2290 N N . TYR A 1 296 ? -2.871 -21.172 -29.094 1 96.06 296 TYR A N 1
ATOM 2291 C CA . TYR A 1 296 ? -3.723 -19.984 -29.125 1 96.06 296 TYR A CA 1
ATOM 2292 C C . TYR A 1 296 ? -3.561 -19.234 -30.438 1 96.06 296 TYR A C 1
ATOM 2294 O O . TYR A 1 296 ? -4.324 -18.312 -30.734 1 96.06 296 TYR A O 1
ATOM 2302 N N . GLY A 1 297 ? -2.566 -19.594 -31.188 1 93.19 297 GLY A N 1
ATOM 2303 C CA . GLY A 1 297 ? -2.488 -19.125 -32.562 1 93.19 297 GLY A CA 1
ATOM 2304 C C . GLY A 1 297 ? -3.547 -19.734 -33.469 1 93.19 297 GLY A C 1
ATOM 2305 O O . GLY A 1 297 ? -3.969 -19.125 -34.438 1 93.19 297 GLY A O 1
ATOM 2306 N N . GLU A 1 298 ? -3.951 -20.875 -33.062 1 93.69 298 GLU A N 1
ATOM 2307 C CA . GLU A 1 298 ? -4.898 -21.641 -33.875 1 93.69 298 GLU A CA 1
ATOM 2308 C C . GLU A 1 298 ? -6.293 -21.609 -33.25 1 93.69 298 GLU A C 1
ATOM 2310 O O . GLU A 1 298 ? -7.27 -21.984 -33.906 1 93.69 298 GLU A O 1
ATOM 2315 N N . ASN A 1 299 ? -6.375 -21.188 -32.062 1 92.12 299 ASN A N 1
ATOM 2316 C CA . ASN A 1 299 ? -7.637 -21.188 -31.328 1 92.12 299 ASN A CA 1
ATOM 2317 C C . ASN A 1 299 ? -7.973 -19.812 -30.766 1 92.12 299 ASN A C 1
ATOM 2319 O O . ASN A 1 299 ? -7.129 -18.906 -30.781 1 92.12 299 ASN A O 1
ATOM 2323 N N . ALA A 1 300 ? -9.109 -19.609 -30.281 1 87.44 300 ALA A N 1
ATOM 2324 C CA . ALA A 1 300 ? -9.562 -18.328 -29.75 1 87.44 300 ALA A CA 1
ATOM 2325 C C . ALA A 1 300 ? -8.766 -17.938 -28.516 1 87.44 300 ALA A C 1
ATOM 2327 O O . ALA A 1 300 ? -8.625 -18.734 -27.578 1 87.44 300 ALA A O 1
ATOM 2328 N N . PRO A 1 301 ? -8.289 -16.781 -28.516 1 86.75 301 PRO A N 1
ATOM 2329 C CA . PRO A 1 301 ? -7.527 -16.328 -27.344 1 86.75 301 PRO A CA 1
ATOM 2330 C C . PRO A 1 301 ? -8.414 -16.016 -26.156 1 86.75 301 PRO A C 1
ATOM 2332 O O . PRO A 1 301 ? -9.617 -15.805 -26.312 1 86.75 301 PRO A O 1
ATOM 2335 N N . ARG A 1 302 ? -7.848 -16.047 -24.984 1 88.81 302 ARG A N 1
ATOM 2336 C CA . ARG A 1 302 ? -8.531 -15.664 -23.75 1 88.81 302 ARG A CA 1
ATOM 2337 C C . ARG A 1 302 ? -8.531 -14.148 -23.578 1 88.81 302 ARG A C 1
ATOM 2339 O O . ARG A 1 302 ? -9.484 -13.586 -23.031 1 88.81 302 ARG A O 1
ATOM 2346 N N . LEU A 1 303 ? -7.414 -13.516 -23.953 1 82.44 303 LEU A N 1
ATOM 2347 C CA . LEU A 1 303 ? -7.277 -12.062 -23.859 1 82.44 303 LEU A CA 1
ATOM 2348 C C . LEU A 1 303 ? -8.156 -11.367 -24.891 1 82.44 303 LEU A C 1
ATOM 2350 O O . LEU A 1 303 ? -8.141 -11.719 -26.062 1 82.44 303 LEU A O 1
ATOM 2354 N N . LYS A 1 304 ? -9.234 -10.648 -24.344 1 64.38 304 LYS A N 1
ATOM 2355 C CA . LYS A 1 304 ? -10.062 -9.898 -25.281 1 64.38 304 LYS A CA 1
ATOM 2356 C C . LYS A 1 304 ? -9.258 -8.789 -25.953 1 64.38 304 LYS A C 1
ATOM 2358 O O . LYS A 1 304 ? -8.523 -8.055 -25.297 1 64.38 304 LYS A O 1
ATOM 2363 N N . LYS A 1 305 ? -9.109 -8.961 -27.25 1 53.84 305 LYS A N 1
ATOM 2364 C CA . LYS A 1 305 ? -8.414 -7.969 -28.062 1 53.84 305 LYS A CA 1
ATOM 2365 C C . LYS A 1 305 ? -9.086 -6.602 -27.938 1 53.84 305 LYS A C 1
ATOM 2367 O O . LYS A 1 305 ? -10.312 -6.508 -27.891 1 53.84 305 LYS A O 1
ATOM 2372 N N . GLU A 1 306 ? -8.523 -5.68 -27.219 1 47.34 306 GLU A N 1
ATOM 2373 C CA . GLU A 1 306 ? -9.078 -4.328 -27.25 1 47.34 306 GLU A CA 1
ATOM 2374 C C . GLU A 1 306 ? -9.562 -3.967 -28.656 1 47.34 306 GLU A C 1
ATOM 2376 O O . GLU A 1 306 ? -8.781 -3.967 -29.609 1 47.34 306 GLU A O 1
ATOM 2381 N N . THR A 1 307 ? -10.727 -4.336 -28.953 1 37.22 307 THR A N 1
ATOM 2382 C CA . THR A 1 307 ? -11.172 -3.746 -30.203 1 37.22 307 THR A CA 1
ATOM 2383 C C . THR A 1 307 ? -11.008 -2.229 -30.172 1 37.22 307 THR A C 1
ATOM 2385 O O . THR A 1 307 ? -11.414 -1.572 -29.219 1 37.22 307 THR A O 1
ATOM 2388 N N . GLU A 1 308 ? -10.102 -1.721 -30.766 1 37.94 308 GLU A N 1
ATOM 2389 C CA . GLU A 1 308 ? -10.055 -0.296 -31.078 1 37.94 308 GLU A CA 1
ATOM 2390 C C . GLU A 1 308 ? -11.414 0.22 -31.531 1 37.94 308 GLU A C 1
ATOM 2392 O O . GLU A 1 308 ? -11.891 -0.126 -32.625 1 37.94 308 GLU A O 1
ATOM 2397 N N . LYS A 1 309 ? -12.367 0.196 -30.812 1 34.62 309 LYS A N 1
ATOM 2398 C CA . LYS A 1 309 ? -13.492 1.013 -31.266 1 34.62 309 LYS A CA 1
ATOM 2399 C C . LYS A 1 309 ? -13.039 2.432 -31.609 1 34.62 309 LYS A C 1
ATOM 2401 O O . LYS A 1 309 ? -12.648 3.191 -30.719 1 34.62 309 LYS A O 1
ATOM 2406 N N . VAL A 1 310 ? -12.516 2.648 -32.75 1 34.34 310 VAL A N 1
ATOM 2407 C CA . VAL A 1 310 ? -12.523 3.996 -33.281 1 34.34 310 VAL A CA 1
ATOM 2408 C C . VAL A 1 310 ? -13.953 4.547 -33.281 1 34.34 310 VAL A C 1
ATOM 2410 O O . VAL A 1 310 ? -14.82 4.043 -34 1 34.34 310 VAL A O 1
ATOM 2413 N N . GLU A 1 311 ? -14.508 4.863 -32.156 1 32.69 311 GLU A N 1
ATOM 2414 C CA . GLU A 1 311 ? -15.711 5.688 -32.281 1 32.69 311 GLU A CA 1
ATOM 2415 C C . GLU A 1 311 ? -15.539 6.742 -33.375 1 32.69 311 GLU A C 1
ATOM 2417 O O . GLU A 1 311 ? -14.656 7.594 -33.281 1 32.69 311 GLU A O 1
ATOM 2422 N N . GLU A 1 312 ? -15.867 6.434 -34.531 1 32.47 312 GLU A N 1
ATOM 2423 C CA . GLU A 1 312 ? -16.125 7.418 -35.594 1 32.47 312 GLU A CA 1
ATOM 2424 C C . GLU A 1 312 ? -17.094 8.492 -35.094 1 32.47 312 GLU A C 1
ATOM 2426 O O . GLU A 1 312 ? -18.297 8.234 -34.938 1 32.47 312 GLU A O 1
ATOM 2431 N N . SER A 1 313 ? -16.719 9.172 -34.062 1 32.66 313 SER A N 1
ATOM 2432 C CA . SER A 1 313 ? -17.578 10.328 -33.812 1 32.66 313 SER A CA 1
ATOM 2433 C C . SER A 1 313 ? -17.891 11.062 -35.125 1 32.66 313 SER A C 1
ATOM 2435 O O . SER A 1 313 ? -17.016 11.664 -35.75 1 32.66 313 SER A O 1
ATOM 2437 N N . LYS A 1 314 ? -18.781 10.523 -35.812 1 33.22 314 LYS A N 1
ATOM 2438 C CA . LYS A 1 314 ? -19.453 11.312 -36.844 1 33.22 314 LYS A CA 1
ATOM 2439 C C . LYS A 1 314 ? -19.875 12.68 -36.312 1 33.22 314 LYS A C 1
ATOM 2441 O O . LYS A 1 314 ? -20.766 12.773 -35.469 1 33.22 314 LYS A O 1
ATOM 2446 N N . HIS A 1 315 ? -18.891 13.648 -36.25 1 31.31 315 HIS A N 1
ATOM 2447 C CA . HIS A 1 315 ? -19.203 15.047 -36 1 31.31 315 HIS A CA 1
ATOM 2448 C C . HIS A 1 315 ? -20.281 15.555 -36.969 1 31.31 315 HIS A C 1
ATOM 2450 O O . HIS A 1 315 ? -20.141 15.438 -38.188 1 31.31 315 HIS A O 1
ATOM 2456 N N . GLU A 1 316 ? -21.484 15.523 -36.688 1 32.28 316 GLU A N 1
ATOM 2457 C CA . GLU A 1 316 ? -22.609 16.109 -37.406 1 32.28 316 GLU A CA 1
ATOM 2458 C C . GLU A 1 316 ? -22.266 17.5 -37.969 1 32.28 316 GLU A C 1
ATOM 2460 O O . GLU A 1 316 ? -21.531 18.25 -37.312 1 32.28 316 GLU A O 1
ATOM 2465 N N . ASP A 1 317 ? -22.562 17.781 -39.281 1 32.66 317 ASP A N 1
ATOM 2466 C CA . ASP A 1 317 ? -22.422 18.875 -40.219 1 32.66 317 ASP A CA 1
ATOM 2467 C C . ASP A 1 317 ? -23 20.172 -39.656 1 32.66 317 ASP A C 1
ATOM 2469 O O . ASP A 1 317 ? -24.188 20.25 -39.344 1 32.66 317 ASP A O 1
ATOM 2473 N N . ASN A 1 318 ? -22.391 20.844 -38.719 1 33.16 318 ASN A N 1
ATOM 2474 C CA . ASN A 1 318 ? -22.938 22.156 -38.406 1 33.16 318 ASN A CA 1
ATOM 2475 C C . ASN A 1 318 ? -22.969 23.078 -39.594 1 33.16 318 ASN A C 1
ATOM 2477 O O . ASN A 1 318 ? -22.047 23.062 -40.438 1 33.16 318 ASN A O 1
ATOM 2481 N N . ASP A 1 319 ? -24.109 23.531 -40.219 1 30.19 319 ASP A N 1
ATOM 2482 C CA . ASP A 1 319 ? -24.562 24.344 -41.344 1 30.19 319 ASP A CA 1
ATOM 2483 C C . ASP A 1 319 ? -23.703 25.594 -41.5 1 30.19 319 ASP A C 1
ATOM 2485 O O . ASP A 1 319 ? -23.953 26.422 -42.375 1 30.19 319 ASP A O 1
ATOM 2489 N N . TRP A 1 320 ? -23.25 26.25 -40.438 1 29.83 320 TRP A N 1
ATOM 2490 C CA . TRP A 1 320 ? -22.766 27.594 -40.719 1 29.83 320 TRP A CA 1
ATOM 2491 C C . TRP A 1 320 ? -21.531 27.562 -41.625 1 29.83 320 TRP A C 1
ATOM 2493 O O . TRP A 1 320 ? -20.734 26.625 -41.531 1 29.83 320 TRP A O 1
ATOM 2503 N N . GLY A 1 321 ? -21.438 28.078 -42.844 1 28.28 321 GLY A N 1
ATOM 2504 C CA . GLY A 1 321 ? -20.672 28.297 -44.062 1 28.28 321 GLY A CA 1
ATOM 2505 C C . GLY A 1 321 ? -19.188 28.469 -43.781 1 28.28 321 GLY A C 1
ATOM 2506 O O . GLY A 1 321 ? -18.453 28.922 -44.688 1 28.28 321 GLY A O 1
ATOM 2507 N N . ILE A 1 322 ? -18.828 28.859 -42.625 1 26.16 322 ILE A N 1
ATOM 2508 C CA . ILE A 1 322 ? -17.438 29.297 -42.625 1 26.16 322 ILE A CA 1
ATOM 2509 C C . ILE A 1 322 ? -16.516 28.125 -42.969 1 26.16 322 ILE A C 1
ATOM 2511 O O . ILE A 1 322 ? -16.516 27.109 -42.25 1 26.16 322 ILE A O 1
ATOM 2515 N N . CYS A 1 323 ? -16.516 27.812 -44.188 1 24.19 323 CYS A N 1
ATOM 2516 C CA . CYS A 1 323 ? -15.688 26.719 -44.719 1 24.19 323 CYS A CA 1
ATOM 2517 C C . CYS A 1 323 ? -14.219 26.922 -44.344 1 24.19 323 CYS A C 1
ATOM 2519 O O . CYS A 1 323 ? -13.547 27.797 -44.875 1 24.19 323 CYS A O 1
ATOM 2521 N N . VAL A 1 324 ? -13.914 26.969 -43.125 1 26.33 324 VAL A N 1
ATOM 2522 C CA . VAL A 1 324 ? -12.469 27.109 -43 1 26.33 324 VAL A CA 1
ATOM 2523 C C . VAL A 1 324 ? -11.773 26 -43.812 1 26.33 324 VAL A C 1
ATOM 2525 O O . VAL A 1 324 ? -12.125 24.828 -43.688 1 26.33 324 VAL A O 1
ATOM 2528 N N . GLU A 1 325 ? -11.445 26.344 -44.969 1 25.91 325 GLU A N 1
ATOM 2529 C CA . GLU A 1 325 ? -10.664 25.5 -45.875 1 25.91 325 GLU A CA 1
ATOM 2530 C C . GLU A 1 325 ? -9.664 24.656 -45.094 1 25.91 325 GLU A C 1
ATOM 2532 O O . GLU A 1 325 ? -8.82 25.188 -44.344 1 25.91 325 GLU A O 1
ATOM 2537 N N . SER A 1 326 ? -10.203 23.641 -44.625 1 26.48 326 SER A N 1
ATOM 2538 C CA . SER A 1 326 ? -9.414 22.656 -43.906 1 26.48 326 SER A CA 1
ATOM 2539 C C . SER A 1 326 ? -8.266 22.125 -44.75 1 26.48 326 SER A C 1
ATOM 2541 O O . SER A 1 326 ? -8.492 21.312 -45.656 1 26.48 326 SER A O 1
ATOM 2543 N N . GLY A 1 327 ? -7.574 23.062 -45.344 1 24.52 327 GLY A N 1
ATOM 2544 C CA . GLY A 1 327 ? -6.555 22.656 -46.281 1 24.52 327 GLY A CA 1
ATOM 2545 C C . GLY A 1 327 ? -5.773 21.438 -45.844 1 24.52 327 GLY A C 1
ATOM 2546 O O . GLY A 1 327 ? -5.004 20.859 -46.625 1 24.52 327 GLY A O 1
ATOM 2547 N N . GLY A 1 328 ? -5.391 21.516 -44.625 1 23.67 328 GLY A N 1
ATOM 2548 C CA . GLY A 1 328 ? -4.113 20.828 -44.5 1 23.67 328 GLY A CA 1
ATOM 2549 C C . GLY A 1 328 ? -4.219 19.328 -44.719 1 23.67 328 GLY A C 1
ATOM 2550 O O . GLY A 1 328 ? -5.203 18.719 -44.312 1 23.67 328 GLY A O 1
ATOM 2551 N N . ASN A 1 329 ? -3.99 18.906 -45.875 1 24.97 329 ASN A N 1
ATOM 2552 C CA . ASN A 1 329 ? -3.883 17.516 -46.312 1 24.97 329 ASN A CA 1
ATOM 2553 C C . ASN A 1 329 ? -3.285 16.641 -45.219 1 24.97 329 ASN A C 1
ATOM 2555 O O . ASN A 1 329 ? -2.084 16.703 -44.938 1 24.97 329 ASN A O 1
ATOM 2559 N N . GLU A 1 330 ? -3.928 16.688 -44.188 1 22.73 330 GLU A N 1
ATOM 2560 C CA . GLU A 1 330 ? -3.262 15.891 -43.156 1 22.73 330 GLU A CA 1
ATOM 2561 C C . GLU A 1 330 ? -3.15 14.43 -43.562 1 22.73 330 GLU A C 1
ATOM 2563 O O . GLU A 1 330 ? -4.164 13.758 -43.781 1 22.73 330 GLU A O 1
ATOM 2568 N N . GLU A 1 331 ? -2.316 14.211 -44.562 1 23.59 331 GLU A N 1
ATOM 2569 C CA . GLU A 1 331 ? -1.923 12.828 -44.812 1 23.59 331 GLU A CA 1
ATOM 2570 C C . GLU A 1 331 ? -1.776 12.047 -43.5 1 23.59 331 GLU A C 1
ATOM 2572 O O . GLU A 1 331 ? -1 12.438 -42.625 1 23.59 331 GLU A O 1
ATOM 2577 N N . ILE A 1 332 ? -2.842 11.664 -43.094 1 22.61 332 ILE A N 1
ATOM 2578 C CA . ILE A 1 332 ? -2.867 10.719 -42 1 22.61 332 ILE A CA 1
ATOM 2579 C C . ILE A 1 332 ? -1.907 9.562 -42.281 1 22.61 332 ILE A C 1
ATOM 2581 O O . ILE A 1 332 ? -2.115 8.789 -43.219 1 22.61 332 ILE A O 1
ATOM 2585 N N . VAL A 1 333 ? -0.683 9.938 -42.375 1 20.84 333 VAL A N 1
ATOM 2586 C CA . VAL A 1 333 ? 0.274 8.836 -42.469 1 20.84 333 VAL A CA 1
ATOM 2587 C C . VAL A 1 333 ? -0.064 7.77 -41.438 1 20.84 333 VAL A C 1
ATOM 2589 O O . VAL A 1 333 ? -0.185 8.062 -40.25 1 20.84 333 VAL A O 1
ATOM 2592 N N . THR A 1 334 ? -0.904 6.93 -41.781 1 22.56 334 THR A N 1
ATOM 2593 C CA . THR A 1 334 ? -1.112 5.637 -41.125 1 22.56 334 THR A CA 1
ATOM 2594 C C . THR A 1 334 ? 0.211 5.062 -40.625 1 22.56 334 THR A C 1
ATOM 2596 O O . THR A 1 334 ? 0.857 4.281 -41.344 1 22.56 334 THR A O 1
ATOM 2599 N N . GLN A 1 335 ? 1.015 5.957 -40.219 1 20.95 335 GLN A N 1
ATOM 2600 C CA . GLN A 1 335 ? 2.223 5.234 -39.844 1 20.95 335 GLN A CA 1
ATOM 2601 C C . GLN A 1 335 ? 1.911 4.133 -38.844 1 20.95 335 GLN A C 1
ATOM 2603 O O . GLN A 1 335 ? 1.284 4.387 -37.812 1 20.95 335 GLN A O 1
ATOM 2608 N N . LYS A 1 336 ? 1.684 2.891 -39.312 1 24.58 336 LYS A N 1
ATOM 2609 C CA . LYS A 1 336 ? 1.949 1.614 -38.656 1 24.58 336 LYS A CA 1
ATOM 2610 C C . LYS A 1 336 ? 3.043 1.755 -37.594 1 24.58 336 LYS A C 1
ATOM 2612 O O . LYS A 1 336 ? 4.227 1.822 -37.938 1 24.58 336 LYS A O 1
ATOM 2617 N N . VAL A 1 337 ? 2.881 2.588 -36.781 1 23.41 337 VAL A N 1
ATOM 2618 C CA . VAL A 1 337 ? 3.918 2.559 -35.75 1 23.41 337 VAL A CA 1
ATOM 2619 C C . VAL A 1 337 ? 4.035 1.15 -35.188 1 23.41 337 VAL A C 1
ATOM 2621 O O . VAL A 1 337 ? 3.1 0.651 -34.562 1 23.41 337 VAL A O 1
ATOM 2624 N N . GLN A 1 338 ? 4.484 0.233 -35.969 1 24.7 338 GLN A N 1
ATOM 2625 C CA . GLN A 1 338 ? 5.098 -1.009 -35.5 1 24.7 338 GLN A CA 1
ATOM 2626 C C . GLN A 1 338 ? 5.875 -0.792 -34.219 1 24.7 338 GLN A C 1
ATOM 2628 O O . GLN A 1 338 ? 6.996 -0.279 -34.219 1 24.7 338 GLN A O 1
ATOM 2633 N N . VAL A 1 339 ? 5.316 -0.071 -33.469 1 28.72 339 VAL A N 1
ATOM 2634 C CA . VAL A 1 339 ? 6.047 0.007 -32.219 1 28.72 339 VAL A CA 1
ATOM 2635 C C . VAL A 1 339 ? 6.383 -1.399 -31.719 1 28.72 339 VAL A C 1
ATOM 2637 O O . VAL A 1 339 ? 5.562 -2.043 -31.047 1 28.72 339 VAL A O 1
ATOM 2640 N N . THR A 1 340 ? 6.5 -2.287 -32.656 1 29.94 340 THR A N 1
ATOM 2641 C CA . THR A 1 340 ? 7.203 -3.521 -32.312 1 29.94 340 THR A CA 1
ATOM 2642 C C . THR A 1 340 ? 8.461 -3.225 -31.5 1 29.94 340 THR A C 1
ATOM 2644 O O . THR A 1 340 ? 9.508 -2.906 -32.062 1 29.94 340 THR A O 1
ATOM 2647 N N . GLU A 1 341 ? 8.266 -2.309 -30.703 1 34.91 341 GLU A N 1
ATOM 2648 C CA . GLU A 1 341 ? 9.547 -2.242 -30 1 34.91 341 GLU A CA 1
ATOM 2649 C C . GLU A 1 341 ? 10.148 -3.633 -29.812 1 34.91 341 GLU A C 1
ATOM 2651 O O . GLU A 1 341 ? 9.469 -4.547 -29.328 1 34.91 341 GLU A O 1
ATOM 2656 N N . SER A 1 342 ? 10.938 -3.982 -30.641 1 36.75 342 SER A N 1
ATOM 2657 C CA . SER A 1 342 ? 11.602 -5.281 -30.578 1 36.75 342 SER A CA 1
ATOM 2658 C C . SER A 1 342 ? 11.953 -5.652 -29.156 1 36.75 342 SER A C 1
ATOM 2660 O O . SER A 1 342 ? 12.078 -4.781 -28.281 1 36.75 342 SER A O 1
ATOM 2662 N N . LEU A 1 343 ? 11.789 -6.906 -28.812 1 38.28 343 LEU A N 1
ATOM 2663 C CA . LEU A 1 343 ? 12.289 -7.457 -27.562 1 38.28 343 LEU A CA 1
ATOM 2664 C C . LEU A 1 343 ? 13.586 -6.77 -27.141 1 38.28 343 LEU A C 1
ATOM 2666 O O . LEU A 1 343 ? 13.805 -6.523 -25.953 1 38.28 343 LEU A O 1
ATOM 2670 N N . GLU A 1 344 ? 14.281 -6.363 -28.172 1 40.66 344 GLU A N 1
ATOM 2671 C CA . GLU A 1 344 ? 15.578 -5.738 -27.938 1 40.66 344 GLU A CA 1
ATOM 2672 C C . GLU A 1 344 ? 15.422 -4.316 -27.406 1 40.66 344 GLU A C 1
ATOM 2674 O O . GLU A 1 344 ? 16.156 -3.9 -26.516 1 40.66 344 GLU A O 1
ATOM 2679 N N . ASP A 1 345 ? 14.516 -3.609 -27.922 1 45.44 345 ASP A N 1
ATOM 2680 C CA . ASP A 1 345 ? 14.328 -2.227 -27.5 1 45.44 345 ASP A CA 1
ATOM 2681 C C . ASP A 1 345 ? 13.719 -2.164 -26.094 1 45.44 345 ASP A C 1
ATOM 2683 O O . ASP A 1 345 ? 14.094 -1.317 -25.281 1 45.44 345 ASP A O 1
ATOM 2687 N N . MET A 1 346 ? 12.906 -3.004 -25.891 1 42.59 346 MET A N 1
ATOM 2688 C CA . MET A 1 346 ? 12.312 -3.137 -24.562 1 42.59 346 MET A CA 1
ATOM 2689 C C . MET A 1 346 ? 13.336 -3.656 -23.562 1 42.59 346 MET A C 1
ATOM 2691 O O . MET A 1 346 ? 13.398 -3.168 -22.438 1 42.59 346 MET A O 1
ATOM 2695 N N . LYS A 1 347 ? 14.148 -4.586 -23.969 1 43.75 347 LYS A N 1
ATOM 2696 C CA . LYS A 1 347 ? 15.312 -5.027 -23.203 1 43.75 347 LYS A CA 1
ATOM 2697 C C . LYS A 1 347 ? 16.219 -3.854 -22.859 1 43.75 347 LYS A C 1
ATOM 2699 O O . LYS A 1 347 ? 16.719 -3.752 -21.734 1 43.75 347 LYS A O 1
ATOM 2704 N N . ASN A 1 348 ? 16.359 -3.051 -23.828 1 46.16 348 ASN A N 1
ATOM 2705 C CA . ASN A 1 348 ? 17.234 -1.896 -23.609 1 46.16 348 ASN A CA 1
ATOM 2706 C C . ASN A 1 348 ? 16.594 -0.885 -22.656 1 46.16 348 ASN A C 1
ATOM 2708 O O . ASN A 1 348 ? 17.297 -0.288 -21.844 1 46.16 348 ASN A O 1
ATOM 2712 N N . LYS A 1 349 ? 15.367 -0.869 -22.75 1 44.25 349 LYS A N 1
ATOM 2713 C CA . LYS A 1 349 ? 14.672 0.054 -21.859 1 44.25 349 LYS A CA 1
ATOM 2714 C C . LYS A 1 349 ? 14.562 -0.525 -20.453 1 44.25 349 LYS A C 1
ATOM 2716 O O . LYS A 1 349 ? 14.742 0.19 -19.453 1 44.25 349 LYS A O 1
ATOM 2721 N N . LEU A 1 350 ? 14.273 -1.8 -20.516 1 40.75 350 LEU A N 1
ATOM 2722 C CA . LEU A 1 350 ? 14.273 -2.518 -19.25 1 40.75 350 LEU A CA 1
ATOM 2723 C C . LEU A 1 350 ? 15.688 -2.6 -18.672 1 40.75 350 LEU A C 1
ATOM 2725 O O . LEU A 1 350 ? 15.883 -2.447 -17.469 1 40.75 350 LEU A O 1
ATOM 2729 N N . LYS A 1 351 ? 16.703 -2.871 -19.547 1 41.5 351 LYS A N 1
ATOM 2730 C CA . LYS A 1 351 ? 18.125 -2.793 -19.203 1 41.5 351 LYS A CA 1
ATOM 2731 C C . LYS A 1 351 ? 18.484 -1.396 -18.703 1 41.5 351 LYS A C 1
ATOM 2733 O O . LYS A 1 351 ? 19.281 -1.247 -17.781 1 41.5 351 LYS A O 1
ATOM 2738 N N . ALA A 1 352 ? 17.969 -0.455 -19.375 1 39.25 352 ALA A N 1
ATOM 2739 C CA . ALA A 1 352 ? 18.234 0.931 -19 1 39.25 352 ALA A CA 1
ATOM 2740 C C . ALA A 1 352 ? 17.562 1.272 -17.672 1 39.25 352 ALA A C 1
ATOM 2742 O O . ALA A 1 352 ? 18.062 2.105 -16.906 1 39.25 352 ALA A O 1
ATOM 2743 N N . MET A 1 353 ? 16.562 0.679 -17.375 1 33.16 353 MET A N 1
ATOM 2744 C CA . MET A 1 353 ? 15.914 0.814 -16.078 1 33.16 353 MET A CA 1
ATOM 2745 C C . MET A 1 353 ? 16.641 -0.006 -15.016 1 33.16 353 MET A C 1
ATOM 2747 O O . MET A 1 353 ? 16.5 0.254 -13.82 1 33.16 353 MET A O 1
ATOM 2751 N N . GLN A 1 354 ? 17.359 -1.133 -15.422 1 31.02 354 GLN A N 1
ATOM 2752 C CA . GLN A 1 354 ? 18.156 -1.975 -14.547 1 31.02 354 GLN A CA 1
ATOM 2753 C C . GLN A 1 354 ? 19.594 -1.46 -14.461 1 31.02 354 GLN A C 1
ATOM 2755 O O . GLN A 1 354 ? 20.312 -1.781 -13.516 1 31.02 354 GLN A O 1
ATOM 2760 N N . LYS A 1 355 ? 20.234 -1.032 -15.516 1 30.06 355 LYS A N 1
ATOM 2761 C CA . LYS A 1 355 ? 21.641 -0.635 -15.523 1 30.06 355 LYS A CA 1
ATOM 2762 C C . LYS A 1 355 ? 21.844 0.688 -14.789 1 30.06 355 LYS A C 1
ATOM 2764 O O . LYS A 1 355 ? 22.969 1.155 -14.633 1 30.06 355 LYS A O 1
ATOM 2769 N N . LYS A 1 356 ? 20.859 1.523 -14.82 1 29.41 356 LYS A N 1
ATOM 2770 C CA . LYS A 1 356 ? 21.484 2.646 -14.125 1 29.41 356 LYS A CA 1
ATOM 2771 C C . LYS A 1 356 ? 21.547 2.4 -12.617 1 29.41 356 LYS A C 1
ATOM 2773 O O . LYS A 1 356 ? 20.578 1.921 -12.023 1 29.41 356 LYS A O 1
ATOM 2778 N N . MET B 1 1 ? -5.078 -26.719 44.812 1 60.28 1 MET B N 1
ATOM 2779 C CA . MET B 1 1 ? -3.795 -26.125 44.438 1 60.28 1 MET B CA 1
ATOM 2780 C C . MET B 1 1 ? -3.201 -25.344 45.594 1 60.28 1 MET B C 1
ATOM 2782 O O . MET B 1 1 ? -3.914 -24.625 46.281 1 60.28 1 MET B O 1
ATOM 2786 N N . ASP B 1 2 ? -2.051 -25.688 46.031 1 75.44 2 ASP B N 1
ATOM 2787 C CA . ASP B 1 2 ? -1.453 -25.031 47.188 1 75.44 2 ASP B CA 1
ATOM 2788 C C . ASP B 1 2 ? -1.008 -23.609 46.844 1 75.44 2 ASP B C 1
ATOM 2790 O O . ASP B 1 2 ? -0.91 -23.25 45.688 1 75.44 2 ASP B O 1
ATOM 2794 N N . THR B 1 3 ? -0.957 -22.781 47.812 1 76.88 3 THR B N 1
ATOM 2795 C CA . THR B 1 3 ? -0.635 -21.359 47.688 1 76.88 3 THR B CA 1
ATOM 2796 C C . THR B 1 3 ? 0.611 -21.156 46.812 1 76.88 3 THR B C 1
ATOM 2798 O O . THR B 1 3 ? 0.683 -20.219 46.031 1 76.88 3 THR B O 1
ATOM 2801 N N . GLN B 1 4 ? 1.471 -22.078 46.969 1 76.19 4 GLN B N 1
ATOM 2802 C CA . GLN B 1 4 ? 2.705 -22 46.219 1 76.19 4 GLN B CA 1
ATOM 2803 C C . GLN B 1 4 ? 2.445 -22.266 44.719 1 76.19 4 GLN B C 1
ATOM 2805 O O . GLN B 1 4 ? 3.018 -21.609 43.875 1 76.19 4 GLN B O 1
ATOM 2810 N N . GLU B 1 5 ? 1.576 -23.234 44.469 1 76.5 5 GLU B N 1
ATOM 2811 C CA . GLU B 1 5 ? 1.22 -23.547 43.094 1 76.5 5 GLU B CA 1
ATOM 2812 C C . GLU B 1 5 ? 0.449 -22.391 42.438 1 76.5 5 GLU B C 1
ATOM 2814 O O . GLU B 1 5 ? 0.652 -22.094 41.281 1 76.5 5 GLU B O 1
ATOM 2819 N N . LEU B 1 6 ? -0.335 -21.719 43.188 1 75.88 6 LEU B N 1
ATOM 2820 C CA . LEU B 1 6 ? -1.118 -20.594 42.656 1 75.88 6 LEU B CA 1
ATOM 2821 C C . LEU B 1 6 ? -0.226 -19.391 42.375 1 75.88 6 LEU B C 1
ATOM 2823 O O . LEU B 1 6 ? -0.389 -18.719 41.375 1 75.88 6 LEU B O 1
ATOM 2827 N N . LEU B 1 7 ? 0.677 -19.172 43.25 1 75.81 7 LEU B N 1
ATOM 2828 C CA . LEU B 1 7 ? 1.638 -18.094 43.031 1 75.81 7 LEU B CA 1
ATOM 2829 C C . LEU B 1 7 ? 2.514 -18.391 41.812 1 75.81 7 LEU B C 1
ATOM 2831 O O . LEU B 1 7 ? 2.816 -17.484 41.031 1 75.81 7 LEU B O 1
ATOM 2835 N N . ALA B 1 8 ? 2.875 -19.609 41.656 1 72.62 8 ALA B N 1
ATOM 2836 C CA . ALA B 1 8 ? 3.652 -20 40.469 1 72.62 8 ALA B CA 1
ATOM 2837 C C . ALA B 1 8 ? 2.844 -19.812 39.188 1 72.62 8 ALA B C 1
ATOM 2839 O O . ALA B 1 8 ? 3.375 -19.359 38.188 1 72.62 8 ALA B O 1
ATOM 2840 N N . GLU B 1 9 ? 1.611 -20.109 39.281 1 75.88 9 GLU B N 1
ATOM 2841 C CA . GLU B 1 9 ? 0.735 -19.938 38.125 1 75.88 9 GLU B CA 1
ATOM 2842 C C . GLU B 1 9 ? 0.521 -18.453 37.812 1 75.88 9 GLU B C 1
ATOM 2844 O O . GLU B 1 9 ? 0.485 -18.062 36.656 1 75.88 9 GLU B O 1
ATOM 2849 N N . ILE B 1 10 ? 0.416 -17.688 38.781 1 73.56 10 ILE B N 1
ATOM 2850 C CA . ILE B 1 10 ? 0.293 -16.234 38.625 1 73.56 10 ILE B CA 1
ATOM 2851 C C . ILE B 1 10 ? 1.577 -15.688 38 1 73.56 10 ILE B C 1
ATOM 2853 O O . ILE B 1 10 ? 1.531 -14.883 37.062 1 73.56 10 ILE B O 1
ATOM 2857 N N . GLU B 1 11 ? 2.656 -16.078 38.5 1 68.5 11 GLU B N 1
ATOM 2858 C CA . GLU B 1 11 ? 3.928 -15.641 37.938 1 68.5 11 GLU B CA 1
ATOM 2859 C C . GLU B 1 11 ? 4.07 -16.094 36.469 1 68.5 11 GLU B C 1
ATOM 2861 O O . GLU B 1 11 ? 4.566 -15.352 35.625 1 68.5 11 GLU B O 1
ATOM 2866 N N . ARG B 1 12 ? 3.674 -17.281 36.25 1 67.56 12 ARG B N 1
ATOM 2867 C CA . ARG B 1 12 ? 3.691 -17.781 34.875 1 67.56 12 ARG B CA 1
ATOM 2868 C C . ARG B 1 12 ? 2.779 -16.953 33.969 1 67.56 12 ARG B C 1
ATOM 2870 O O . ARG B 1 12 ? 3.176 -16.562 32.875 1 67.56 12 ARG B O 1
ATOM 2877 N N . LEU B 1 13 ? 1.643 -16.672 34.469 1 69 13 LEU B N 1
ATOM 2878 C CA . LEU B 1 13 ? 0.681 -15.898 33.719 1 69 13 LEU B CA 1
ATOM 2879 C C . LEU B 1 13 ? 1.136 -14.445 33.562 1 69 13 LEU B C 1
ATOM 2881 O O . LEU B 1 13 ? 0.977 -13.844 32.5 1 69 13 LEU B O 1
ATOM 2885 N N . LYS B 1 14 ? 1.643 -13.906 34.562 1 63.75 14 LYS B N 1
ATOM 2886 C CA . LYS B 1 14 ? 2.232 -12.578 34.469 1 63.75 14 LYS B CA 1
ATOM 2887 C C . LYS B 1 14 ? 3.412 -12.57 33.5 1 63.75 14 LYS B C 1
ATOM 2889 O O . LYS B 1 14 ? 3.564 -11.641 32.719 1 63.75 14 LYS B O 1
ATOM 2894 N N . SER B 1 15 ? 4.23 -13.539 33.656 1 59.81 15 SER B N 1
ATOM 2895 C CA . SER B 1 15 ? 5.328 -13.688 32.688 1 59.81 15 SER B CA 1
ATOM 2896 C C . SER B 1 15 ? 4.816 -13.867 31.266 1 59.81 15 SER B C 1
ATOM 2898 O O . SER B 1 15 ? 5.336 -13.266 30.328 1 59.81 15 SER B O 1
ATOM 2900 N N . GLU B 1 16 ? 3.869 -14.695 31.219 1 60.31 16 GLU B N 1
ATOM 2901 C CA . GLU B 1 16 ? 3.266 -14.898 29.906 1 60.31 16 GLU B CA 1
ATOM 2902 C C . GLU B 1 16 ? 2.611 -13.617 29.391 1 60.31 16 GLU B C 1
ATOM 2904 O O . GLU B 1 16 ? 2.746 -13.273 28.219 1 60.31 16 GLU B O 1
ATOM 2909 N N . LEU B 1 17 ? 1.946 -13.031 30.297 1 58.09 17 LEU B N 1
ATOM 2910 C CA . LEU B 1 17 ? 1.35 -11.742 29.969 1 58.09 17 LEU B CA 1
ATOM 2911 C C . LEU B 1 17 ? 2.428 -10.695 29.688 1 58.09 17 LEU B C 1
ATOM 2913 O O . LEU B 1 17 ? 2.297 -9.898 28.75 1 58.09 17 LEU B O 1
ATOM 2917 N N . SER B 1 18 ? 3.344 -10.609 30.578 1 55.94 18 SER B N 1
ATOM 2918 C CA . SER B 1 18 ? 4.492 -9.742 30.328 1 55.94 18 SER B CA 1
ATOM 2919 C C . SER B 1 18 ? 5.215 -10.125 29.047 1 55.94 18 SER B C 1
ATOM 2921 O O . SER B 1 18 ? 5.641 -9.258 28.281 1 55.94 18 SER B O 1
ATOM 2923 N N . ASN B 1 19 ? 5.41 -11.359 28.906 1 53.28 19 ASN B N 1
ATOM 2924 C CA . ASN B 1 19 ? 5.969 -11.844 27.641 1 53.28 19 ASN B CA 1
ATOM 2925 C C . ASN B 1 19 ? 5.102 -11.438 26.453 1 53.28 19 ASN B C 1
ATOM 2927 O O . ASN B 1 19 ? 5.621 -11.07 25.406 1 53.28 19 ASN B O 1
ATOM 2931 N N . TYR B 1 20 ? 3.869 -11.602 26.688 1 51.31 20 TYR B N 1
ATOM 2932 C CA . TYR B 1 20 ? 2.943 -11.117 25.672 1 51.31 20 TYR B CA 1
ATOM 2933 C C . TYR B 1 20 ? 3.047 -9.602 25.516 1 51.31 20 TYR B C 1
ATOM 2935 O O . TYR B 1 20 ? 3.02 -9.078 24.406 1 51.31 20 TYR B O 1
ATOM 2943 N N . LYS B 1 21 ? 3.035 -8.977 26.656 1 51.72 21 LYS B N 1
ATOM 2944 C CA . LYS B 1 21 ? 3.154 -7.52 26.641 1 51.72 21 LYS B CA 1
ATOM 2945 C C . LYS B 1 21 ? 4.555 -7.086 26.219 1 51.72 21 LYS B C 1
ATOM 2947 O O . LYS B 1 21 ? 4.719 -6.055 25.562 1 51.72 21 LYS B O 1
ATOM 2952 N N . SER B 1 22 ? 5.602 -7.672 26.766 1 49.19 22 SER B N 1
ATOM 2953 C CA . SER B 1 22 ? 6.992 -7.324 26.5 1 49.19 22 SER B CA 1
ATOM 2954 C C . SER B 1 22 ? 7.512 -8.039 25.25 1 49.19 22 SER B C 1
ATOM 2956 O O . SER B 1 22 ? 8.602 -7.73 24.766 1 49.19 22 SER B O 1
ATOM 2958 N N . GLN B 1 23 ? 7.195 -9.266 25.109 1 49.38 23 GLN B N 1
ATOM 2959 C CA . GLN B 1 23 ? 7.957 -10.148 24.234 1 49.38 23 GLN B CA 1
ATOM 2960 C C . GLN B 1 23 ? 8.398 -9.422 22.969 1 49.38 23 GLN B C 1
ATOM 2962 O O . GLN B 1 23 ? 9.492 -9.672 22.453 1 49.38 23 GLN B O 1
ATOM 2967 N N . GLY B 1 24 ? 7.605 -8.766 22.141 1 54.88 24 GLY B N 1
ATOM 2968 C CA . GLY B 1 24 ? 8.094 -8.555 20.781 1 54.88 24 GLY B CA 1
ATOM 2969 C C . GLY B 1 24 ? 8.695 -7.172 20.578 1 54.88 24 GLY B C 1
ATOM 2970 O O . GLY B 1 24 ? 9.039 -6.801 19.453 1 54.88 24 GLY B O 1
ATOM 2971 N N . ALA B 1 25 ? 8.727 -6.375 21.688 1 64.25 25 ALA B N 1
ATOM 2972 C CA . ALA B 1 25 ? 9.172 -5.012 21.422 1 64.25 25 ALA B CA 1
ATOM 2973 C C . ALA B 1 25 ? 10.688 -4.898 21.516 1 64.25 25 ALA B C 1
ATOM 2975 O O . ALA B 1 25 ? 11.297 -5.418 22.453 1 64.25 25 ALA B O 1
ATOM 2976 N N . ARG B 1 26 ? 11.336 -4.758 20.422 1 76.88 26 ARG B N 1
ATOM 2977 C CA . ARG B 1 26 ? 12.766 -4.469 20.469 1 76.88 26 ARG B CA 1
ATOM 2978 C C . ARG B 1 26 ? 13.039 -3.172 21.219 1 76.88 26 ARG B C 1
ATOM 2980 O O . ARG B 1 26 ? 12.125 -2.377 21.453 1 76.88 26 ARG B O 1
ATOM 2987 N N . GLY B 1 27 ? 14.242 -3.072 21.844 1 85.56 27 GLY B N 1
ATOM 2988 C CA . GLY B 1 27 ? 14.648 -1.829 22.469 1 85.56 27 GLY B CA 1
ATOM 2989 C C . GLY B 1 27 ? 14.922 -0.716 21.484 1 85.56 27 GLY B C 1
ATOM 2990 O O . GLY B 1 27 ? 14.93 -0.946 20.266 1 85.56 27 GLY B O 1
ATOM 2991 N N . LYS B 1 28 ? 15.094 0.421 22.062 1 92.44 28 LYS B N 1
ATOM 2992 C CA . LYS B 1 28 ? 15.398 1.576 21.219 1 92.44 28 LYS B CA 1
ATOM 2993 C C . LYS B 1 28 ? 16.812 1.486 20.656 1 92.44 28 LYS B C 1
ATOM 2995 O O . LYS B 1 28 ? 17.719 0.98 21.312 1 92.44 28 LYS B O 1
ATOM 3000 N N . ILE B 1 29 ? 16.969 1.938 19.516 1 91.88 29 ILE B N 1
ATOM 3001 C CA . ILE B 1 29 ? 18.25 2.049 18.812 1 91.88 29 ILE B CA 1
ATOM 3002 C C . ILE B 1 29 ? 18.641 3.52 18.656 1 91.88 29 ILE B C 1
ATOM 3004 O O . ILE B 1 29 ? 17.906 4.289 18.031 1 91.88 29 ILE B O 1
ATOM 3008 N N . SER B 1 30 ? 19.734 3.896 19.188 1 89.25 30 SER B N 1
ATOM 3009 C CA . SER B 1 30 ? 20.141 5.301 19.219 1 89.25 30 SER B CA 1
ATOM 3010 C C . SER B 1 30 ? 20.703 5.75 17.875 1 89.25 30 SER B C 1
ATOM 3012 O O . SER B 1 30 ? 20.453 6.871 17.438 1 89.25 30 SER B O 1
ATOM 3014 N N . VAL B 1 31 ? 21.484 4.785 17.297 1 92.19 31 VAL B N 1
ATOM 3015 C CA . VAL B 1 31 ? 22.125 5.137 16.047 1 92.19 31 VAL B CA 1
ATOM 3016 C C . VAL B 1 31 ? 21.781 4.094 14.977 1 92.19 31 VAL B C 1
ATOM 3018 O O . VAL B 1 31 ? 21.953 2.893 15.195 1 92.19 31 VAL B O 1
ATOM 3021 N N . MET B 1 32 ? 21.359 4.617 13.852 1 93.25 32 MET B N 1
ATOM 3022 C CA . MET B 1 32 ? 21.094 3.707 12.742 1 93.25 32 MET B CA 1
ATOM 3023 C C . MET B 1 32 ? 22.391 3.164 12.156 1 93.25 32 MET B C 1
ATOM 3025 O O . MET B 1 32 ? 23.188 3.916 11.594 1 93.25 32 MET B O 1
ATOM 3029 N N . SER B 1 33 ? 22.516 1.894 12.234 1 91.31 33 SER B N 1
ATOM 3030 C CA . SER B 1 33 ? 23.734 1.258 11.727 1 91.31 33 SER B CA 1
ATOM 3031 C C . SER B 1 33 ? 23.547 0.768 10.297 1 91.31 33 SER B C 1
ATOM 3033 O O . SER B 1 33 ? 22.469 0.292 9.93 1 91.31 33 SER B O 1
ATOM 3035 N N . GLU B 1 34 ? 24.609 0.79 9.539 1 90.25 34 GLU B N 1
ATOM 3036 C CA . GLU B 1 34 ? 24.594 0.3 8.164 1 90.25 34 GLU B CA 1
ATOM 3037 C C . GLU B 1 34 ? 24.953 -1.185 8.109 1 90.25 34 GLU B C 1
ATOM 3039 O O . GLU B 1 34 ? 24.891 -1.799 7.039 1 90.25 34 GLU B O 1
ATOM 3044 N N . GLU B 1 35 ? 25.266 -1.68 9.188 1 91.06 35 GLU B N 1
ATOM 3045 C CA . GLU B 1 35 ? 25.688 -3.078 9.211 1 91.06 35 GLU B CA 1
ATOM 3046 C C . GLU B 1 35 ? 24.562 -3.998 8.742 1 91.06 35 GLU B C 1
ATOM 3048 O O . GLU B 1 35 ? 23.422 -3.867 9.18 1 91.06 35 GLU B O 1
ATOM 3053 N N . VAL B 1 36 ? 25 -4.859 7.863 1 92.38 36 VAL B N 1
ATOM 3054 C CA . VAL B 1 36 ? 24.031 -5.812 7.32 1 92.38 36 VAL B CA 1
ATOM 3055 C C . VAL B 1 36 ? 23.953 -7.035 8.234 1 92.38 36 VAL B C 1
ATOM 3057 O O . VAL B 1 36 ? 24.828 -7.895 8.211 1 92.38 36 VAL B O 1
ATOM 3060 N N . ARG B 1 37 ? 22.891 -7.023 9.023 1 90.25 37 ARG B N 1
ATOM 3061 C CA . ARG B 1 37 ? 22.625 -8.125 9.938 1 90.25 37 ARG B CA 1
ATOM 3062 C C . ARG B 1 37 ? 21.125 -8.43 9.992 1 90.25 37 ARG B C 1
ATOM 3064 O O . ARG B 1 37 ? 20.297 -7.531 9.82 1 90.25 37 ARG B O 1
ATOM 3071 N N . ASP B 1 38 ? 20.797 -9.594 10.375 1 89.94 38 ASP B N 1
ATOM 3072 C CA . ASP B 1 38 ? 19.406 -10.047 10.422 1 89.94 38 ASP B CA 1
ATOM 3073 C C . ASP B 1 38 ? 18.656 -9.383 11.57 1 89.94 38 ASP B C 1
ATOM 3075 O O . ASP B 1 38 ? 17.422 -9.359 11.578 1 89.94 38 ASP B O 1
ATOM 3079 N N . ASP B 1 39 ? 19.391 -8.852 12.508 1 91.88 39 ASP B N 1
ATOM 3080 C CA . ASP B 1 39 ? 18.75 -8.266 13.68 1 91.88 39 ASP B CA 1
ATOM 3081 C C . ASP B 1 39 ? 18.75 -6.742 13.602 1 91.88 39 ASP B C 1
ATOM 3083 O O . ASP B 1 39 ? 18.359 -6.066 14.562 1 91.88 39 ASP B O 1
ATOM 3087 N N . ASN B 1 40 ? 19.281 -6.23 12.508 1 93.69 40 ASN B N 1
ATOM 3088 C CA . ASN B 1 40 ? 19.297 -4.789 12.281 1 93.69 40 ASN B CA 1
ATOM 3089 C C . ASN B 1 40 ? 18.094 -4.324 11.469 1 93.69 40 ASN B C 1
ATOM 3091 O O . ASN B 1 40 ? 18.062 -4.5 10.25 1 93.69 40 ASN B O 1
ATOM 3095 N N . PRO B 1 41 ? 17.172 -3.646 12.109 1 95.88 41 PRO B N 1
ATOM 3096 C CA . PRO B 1 41 ? 15.938 -3.268 11.406 1 95.88 41 PRO B CA 1
ATOM 3097 C C . PRO B 1 41 ? 16.156 -2.135 10.406 1 95.88 41 PRO B C 1
ATOM 3099 O O . PRO B 1 41 ? 15.273 -1.845 9.602 1 95.88 41 PRO B O 1
ATOM 3102 N N . TYR B 1 42 ? 17.344 -1.521 10.375 1 96.94 42 TYR B N 1
ATOM 3103 C CA . TYR B 1 42 ? 17.578 -0.365 9.516 1 96.94 42 TYR B CA 1
ATOM 3104 C C . TYR B 1 42 ? 18.516 -0.718 8.367 1 96.94 42 TYR B C 1
ATOM 3106 O O . TYR B 1 42 ? 18.781 0.114 7.496 1 96.94 42 TYR B O 1
ATOM 3114 N N . SER B 1 43 ? 19.031 -1.963 8.297 1 95.56 43 SER B N 1
ATOM 3115 C CA . SER B 1 43 ? 20.062 -2.346 7.332 1 95.56 43 SER B CA 1
ATOM 3116 C C . SER B 1 43 ? 19.609 -2.096 5.902 1 95.56 43 SER B C 1
ATOM 3118 O O . SER B 1 43 ? 20.344 -1.53 5.094 1 95.56 43 SER B O 1
ATOM 3120 N N . ARG B 1 44 ? 18.359 -2.449 5.605 1 96.19 44 ARG B N 1
ATOM 3121 C CA . ARG B 1 44 ? 17.875 -2.342 4.234 1 96.19 44 ARG B CA 1
ATOM 3122 C C . ARG B 1 44 ? 17.516 -0.9 3.895 1 96.19 44 ARG B C 1
ATOM 3124 O O . ARG B 1 44 ? 17.484 -0.518 2.723 1 96.19 44 ARG B O 1
ATOM 3131 N N . LEU B 1 45 ? 17.203 -0.078 4.898 1 97.88 45 LEU B N 1
ATOM 3132 C CA . LEU B 1 45 ? 16.984 1.35 4.699 1 97.88 45 LEU B CA 1
ATOM 3133 C C . LEU B 1 45 ? 18.297 2.076 4.453 1 97.88 45 LEU B C 1
ATOM 3135 O O . LEU B 1 45 ? 18.406 2.902 3.545 1 97.88 45 LEU B O 1
ATOM 3139 N N . MET B 1 46 ? 19.281 1.669 5.195 1 96.56 46 MET B N 1
ATOM 3140 C CA . MET B 1 46 ? 20.609 2.264 5.059 1 96.56 46 MET B CA 1
ATOM 3141 C C . MET B 1 46 ? 21.25 1.877 3.729 1 96.56 46 MET B C 1
ATOM 3143 O O . MET B 1 46 ? 22.141 2.564 3.242 1 96.56 46 MET B O 1
ATOM 3147 N N . ALA B 1 47 ? 20.766 0.792 3.176 1 96.38 47 ALA B N 1
ATOM 3148 C CA . ALA B 1 47 ? 21.234 0.372 1.86 1 96.38 47 ALA B CA 1
ATOM 3149 C C . ALA B 1 47 ? 20.906 1.416 0.798 1 96.38 47 ALA B C 1
ATOM 3151 O O . ALA B 1 47 ? 21.594 1.525 -0.215 1 96.38 47 ALA B O 1
ATOM 3152 N N . LEU B 1 48 ? 19.891 2.236 0.997 1 97 48 LEU B N 1
ATOM 3153 C CA . LEU B 1 48 ? 19.562 3.32 0.08 1 97 48 LEU B CA 1
ATOM 3154 C C . LEU B 1 48 ? 20.703 4.32 -0.025 1 97 48 LEU B C 1
ATOM 3156 O O . LEU B 1 48 ? 21 4.812 -1.114 1 97 48 LEU B O 1
ATOM 3160 N N . LYS B 1 49 ? 21.281 4.574 1.107 1 96.19 49 LYS B N 1
ATOM 3161 C CA . LYS B 1 49 ? 22.438 5.453 1.128 1 96.19 49 LYS B CA 1
ATOM 3162 C C . LYS B 1 49 ? 23.641 4.797 0.433 1 96.19 49 LYS B C 1
ATOM 3164 O O . LYS B 1 49 ? 24.281 5.414 -0.419 1 96.19 49 LYS B O 1
ATOM 3169 N N . ARG B 1 50 ? 23.844 3.549 0.743 1 94.31 50 ARG B N 1
ATOM 3170 C CA . ARG B 1 50 ? 24.969 2.809 0.182 1 94.31 50 ARG B CA 1
ATOM 3171 C C . ARG B 1 50 ? 24.875 2.721 -1.337 1 94.31 50 ARG B C 1
ATOM 3173 O O . ARG B 1 50 ? 25.875 2.77 -2.037 1 94.31 50 ARG B O 1
ATOM 3180 N N . MET B 1 51 ? 23.672 2.705 -1.816 1 95 51 MET B N 1
ATOM 3181 C CA . MET B 1 51 ? 23.453 2.531 -3.248 1 95 51 MET B CA 1
ATOM 3182 C C . MET B 1 51 ? 23.328 3.881 -3.949 1 95 51 MET B C 1
ATOM 3184 O O . MET B 1 51 ? 23.109 3.939 -5.156 1 95 51 MET B O 1
ATOM 3188 N N . GLY B 1 52 ? 23.375 4.93 -3.23 1 95.69 52 GLY B N 1
ATOM 3189 C CA . GLY B 1 52 ? 23.453 6.266 -3.803 1 95.69 52 GLY B CA 1
ATOM 3190 C C . GLY B 1 52 ? 22.078 6.855 -4.094 1 95.69 52 GLY B C 1
ATOM 3191 O O . GLY B 1 52 ? 21.969 7.844 -4.82 1 95.69 52 GLY B O 1
ATOM 3192 N N . VAL B 1 53 ? 21.062 6.246 -3.537 1 96.56 53 VAL B N 1
ATOM 3193 C CA . VAL B 1 53 ? 19.719 6.773 -3.736 1 96.56 53 VAL B CA 1
ATOM 3194 C C . VAL B 1 53 ? 19.516 8.016 -2.867 1 96.56 53 VAL B C 1
ATOM 3196 O O . VAL B 1 53 ? 18.984 9.016 -3.33 1 96.56 53 VAL B O 1
ATOM 3199 N N . VAL B 1 54 ? 19.891 7.863 -1.621 1 97.5 54 VAL B N 1
ATOM 3200 C CA . VAL B 1 54 ? 19.797 8.945 -0.646 1 97.5 54 VAL B CA 1
ATOM 3201 C C . VAL B 1 54 ? 21.188 9.297 -0.12 1 97.5 54 VAL B C 1
ATOM 3203 O O . VAL B 1 54 ? 22 8.406 0.127 1 97.5 54 VAL B O 1
ATOM 3206 N N . ASP B 1 55 ? 21.484 10.539 0.042 1 96.38 55 ASP B N 1
ATOM 3207 C CA . ASP B 1 55 ? 22.797 10.969 0.503 1 96.38 55 ASP B CA 1
ATOM 3208 C C . ASP B 1 55 ? 22.984 10.648 1.985 1 96.38 55 ASP B C 1
ATOM 3210 O O . ASP B 1 55 ? 24.031 10.109 2.383 1 96.38 55 ASP B O 1
ATOM 3214 N N . ASN B 1 56 ? 22.047 11.023 2.736 1 96.31 56 ASN B N 1
ATOM 3215 C CA . ASN B 1 56 ? 22.078 10.805 4.18 1 96.31 56 ASN B CA 1
ATOM 3216 C C . ASN B 1 56 ? 20.734 10.32 4.703 1 96.31 56 ASN B C 1
ATOM 3218 O O . ASN B 1 56 ? 19.906 11.117 5.152 1 96.31 56 ASN B O 1
ATOM 3222 N N . TYR B 1 57 ? 20.625 9.016 4.871 1 97.88 57 TYR B N 1
ATOM 3223 C CA . TYR B 1 57 ? 19.328 8.453 5.242 1 97.88 57 TYR B CA 1
ATOM 3224 C C . TYR B 1 57 ? 19 8.758 6.695 1 97.88 57 TYR B C 1
ATOM 3226 O O . TYR B 1 57 ? 17.844 9.016 7.035 1 97.88 57 TYR B O 1
ATOM 3234 N N . ALA B 1 58 ? 19.938 8.773 7.559 1 97.19 58 ALA B N 1
ATOM 3235 C CA . ALA B 1 58 ? 19.719 8.906 9 1 97.19 58 ALA B CA 1
ATOM 3236 C C . ALA B 1 58 ? 19.078 10.242 9.336 1 97.19 58 ALA B C 1
ATOM 3238 O O . ALA B 1 58 ? 18.516 10.414 10.422 1 97.19 58 ALA B O 1
ATOM 3239 N N . GLN B 1 59 ? 19.094 11.164 8.391 1 97.56 59 GLN B N 1
ATOM 3240 C CA . GLN B 1 59 ? 18.484 12.477 8.594 1 97.56 59 GLN B CA 1
ATOM 3241 C C . GLN B 1 59 ? 16.969 12.359 8.789 1 97.56 59 GLN B C 1
ATOM 3243 O O . GLN B 1 59 ? 16.328 13.289 9.281 1 97.56 59 GLN B O 1
ATOM 3248 N N . ILE B 1 60 ? 16.453 11.234 8.453 1 98.5 60 ILE B N 1
ATOM 3249 C CA . ILE B 1 60 ? 15.016 11.016 8.578 1 98.5 60 ILE B CA 1
ATOM 3250 C C . ILE B 1 60 ? 14.594 11.172 10.039 1 98.5 60 ILE B C 1
ATOM 3252 O O . ILE B 1 60 ? 13.477 11.602 10.328 1 98.5 60 ILE B O 1
ATOM 3256 N N . ARG B 1 61 ? 15.438 10.914 10.961 1 98.12 61 ARG B N 1
ATOM 3257 C CA . ARG B 1 61 ? 15.164 10.938 12.391 1 98.12 61 ARG B CA 1
ATOM 3258 C C . ARG B 1 61 ? 14.961 12.367 12.891 1 98.12 61 ARG B C 1
ATOM 3260 O O . ARG B 1 61 ? 14.438 12.578 13.977 1 98.12 61 ARG B O 1
ATOM 3267 N N . ASN B 1 62 ? 15.406 13.297 12.086 1 98.25 62 ASN B N 1
ATOM 3268 C CA . ASN B 1 62 ? 15.312 14.703 12.461 1 98.25 62 ASN B CA 1
ATOM 3269 C C . ASN B 1 62 ? 14.008 15.328 11.984 1 98.25 62 ASN B C 1
ATOM 3271 O O . ASN B 1 62 ? 13.727 16.484 12.281 1 98.25 62 ASN B O 1
ATOM 3275 N N . HIS B 1 63 ? 13.234 14.586 11.281 1 98.81 63 HIS B N 1
ATOM 3276 C CA . HIS B 1 63 ? 12.008 15.141 10.719 1 98.81 63 HIS B CA 1
ATOM 3277 C C . HIS B 1 63 ? 10.789 14.719 11.523 1 98.81 63 HIS B C 1
ATOM 3279 O O . HIS B 1 63 ? 10.766 13.625 12.109 1 98.81 63 HIS B O 1
ATOM 3285 N N . SER B 1 64 ? 9.844 15.617 11.586 1 98.88 64 SER B N 1
ATOM 3286 C CA . SER B 1 64 ? 8.516 15.391 12.156 1 98.88 64 SER B CA 1
ATOM 3287 C C . SER B 1 64 ? 7.422 15.555 11.109 1 98.88 64 SER B C 1
ATOM 3289 O O . SER B 1 64 ? 7.438 16.516 10.336 1 98.88 64 SER B O 1
ATOM 3291 N N . VAL B 1 65 ? 6.531 14.586 11.094 1 98.94 65 VAL B N 1
ATOM 3292 C CA . VAL B 1 65 ? 5.426 14.648 10.148 1 98.94 65 VAL B CA 1
ATOM 3293 C C . VAL B 1 65 ? 4.098 14.672 10.898 1 98.94 65 VAL B C 1
ATOM 3295 O O . VAL B 1 65 ? 3.896 13.898 11.836 1 98.94 65 VAL B O 1
ATOM 3298 N N . LEU B 1 66 ? 3.258 15.625 10.57 1 98.94 66 LEU B N 1
ATOM 3299 C CA . LEU B 1 66 ? 1.9 15.727 11.102 1 98.94 66 LEU B CA 1
ATOM 3300 C C . LEU B 1 66 ? 0.896 15.102 10.133 1 98.94 66 LEU B C 1
ATOM 3302 O O . LEU B 1 66 ? 0.844 15.477 8.961 1 98.94 66 LEU B O 1
ATOM 3306 N N . ILE B 1 67 ? 0.167 14.109 10.586 1 98.94 67 ILE B N 1
ATOM 3307 C CA . ILE B 1 67 ? -0.842 13.445 9.766 1 98.94 67 ILE B CA 1
ATOM 3308 C C . ILE B 1 67 ? -2.234 13.75 10.312 1 98.94 67 ILE B C 1
ATOM 3310 O O . ILE B 1 67 ? -2.531 13.461 11.477 1 98.94 67 ILE B O 1
ATOM 3314 N N . VAL B 1 68 ? -3.096 14.344 9.477 1 98.94 68 VAL B N 1
ATOM 3315 C CA . VAL B 1 68 ? -4.484 14.578 9.852 1 98.94 68 VAL B CA 1
ATOM 3316 C C . VAL B 1 68 ? -5.383 13.531 9.195 1 98.94 68 VAL B C 1
ATOM 3318 O O . VAL B 1 68 ? -5.473 13.461 7.969 1 98.94 68 VAL B O 1
ATOM 3321 N N . GLY B 1 69 ? -6.078 12.812 9.984 1 98.81 69 GLY B N 1
ATOM 3322 C CA . GLY B 1 69 ? -6.836 11.656 9.547 1 98.81 69 GLY B CA 1
ATOM 3323 C C . GLY B 1 69 ? -6.031 10.367 9.586 1 98.81 69 GLY B C 1
ATOM 3324 O O . GLY B 1 69 ? -5.094 10.188 8.805 1 98.81 69 GLY B O 1
ATOM 3325 N N . VAL B 1 70 ? -6.379 9.492 10.508 1 98.62 70 VAL B N 1
ATOM 3326 C CA . VAL B 1 70 ? -5.695 8.203 10.602 1 98.62 70 VAL B CA 1
ATOM 3327 C C . VAL B 1 70 ? -6.672 7.074 10.281 1 98.62 70 VAL B C 1
ATOM 3329 O O . VAL B 1 70 ? -6.816 6.133 11.062 1 98.62 70 VAL B O 1
ATOM 3332 N N . GLY B 1 71 ? -7.375 7.273 9.117 1 97.69 71 GLY B N 1
ATOM 3333 C CA . GLY B 1 71 ? -8.258 6.254 8.57 1 97.69 71 GLY B CA 1
ATOM 3334 C C . GLY B 1 71 ? -7.582 5.363 7.547 1 97.69 71 GLY B C 1
ATOM 3335 O O . GLY B 1 71 ? -6.512 4.812 7.805 1 97.69 71 GLY B O 1
ATOM 3336 N N . GLY B 1 72 ? -8.219 5.238 6.371 1 97.56 72 GLY B N 1
ATOM 3337 C CA . GLY B 1 72 ? -7.762 4.305 5.359 1 97.56 72 GLY B CA 1
ATOM 3338 C C . GLY B 1 72 ? -6.406 4.664 4.785 1 97.56 72 GLY B C 1
ATOM 3339 O O . GLY B 1 72 ? -5.594 3.785 4.492 1 97.56 72 GLY B O 1
ATOM 3340 N N . ILE B 1 73 ? -6.133 5.906 4.641 1 98.75 73 ILE B N 1
ATOM 3341 C CA . ILE B 1 73 ? -4.855 6.328 4.078 1 98.75 73 ILE B CA 1
ATOM 3342 C C . ILE B 1 73 ? -3.879 6.664 5.203 1 98.75 73 ILE B C 1
ATOM 3344 O O . ILE B 1 73 ? -2.76 6.145 5.234 1 98.75 73 ILE B O 1
ATOM 3348 N N . GLY B 1 74 ? -4.301 7.418 6.141 1 98.94 74 GLY B N 1
ATOM 3349 C CA . GLY B 1 74 ? -3.432 7.996 7.152 1 98.94 74 GLY B CA 1
ATOM 3350 C C . GLY B 1 74 ? -2.803 6.957 8.062 1 98.94 74 GLY B C 1
ATOM 3351 O O . GLY B 1 74 ? -1.654 7.109 8.484 1 98.94 74 GLY B O 1
ATOM 3352 N N . SER B 1 75 ? -3.557 5.949 8.422 1 98.88 75 SER B N 1
ATOM 3353 C CA . SER B 1 75 ? -3.01 4.914 9.289 1 98.88 75 SER B CA 1
ATOM 3354 C C . SER B 1 75 ? -1.89 4.145 8.594 1 98.88 75 SER B C 1
ATOM 3356 O O . SER B 1 75 ? -0.875 3.822 9.219 1 98.88 75 SER B O 1
ATOM 3358 N N . VAL B 1 76 ? -2.119 3.863 7.332 1 98.88 76 VAL B N 1
ATOM 3359 C CA . VAL B 1 76 ? -1.11 3.158 6.547 1 98.88 76 VAL B CA 1
ATOM 3360 C C . VAL B 1 76 ? 0.11 4.055 6.352 1 98.88 76 VAL B C 1
ATOM 3362 O O . VAL B 1 76 ? 1.249 3.594 6.457 1 98.88 76 VAL B O 1
ATOM 3365 N N . ALA B 1 77 ? -0.115 5.316 6.086 1 98.94 77 ALA B N 1
ATOM 3366 C CA . ALA B 1 77 ? 0.971 6.285 5.957 1 98.94 77 ALA B CA 1
ATOM 3367 C C . ALA B 1 77 ? 1.784 6.367 7.246 1 98.94 77 ALA B C 1
ATOM 3369 O O . ALA B 1 77 ? 3.018 6.379 7.211 1 98.94 77 ALA B O 1
ATOM 3370 N N . ALA B 1 78 ? 1.081 6.422 8.344 1 98.94 78 ALA B N 1
ATOM 3371 C CA . ALA B 1 78 ? 1.745 6.469 9.648 1 98.94 78 ALA B CA 1
ATOM 3372 C C . ALA B 1 78 ? 2.613 5.23 9.859 1 98.94 78 ALA B C 1
ATOM 3374 O O . ALA B 1 78 ? 3.738 5.332 10.352 1 98.94 78 ALA B O 1
ATOM 3375 N N . GLU B 1 79 ? 2.068 4.129 9.477 1 98.94 79 GLU B N 1
ATOM 3376 C CA . GLU B 1 79 ? 2.842 2.9 9.633 1 98.94 79 GLU B CA 1
ATOM 3377 C C . GLU B 1 79 ? 4.086 2.916 8.75 1 98.94 79 GLU B C 1
ATOM 3379 O O . GLU B 1 79 ? 5.176 2.545 9.195 1 98.94 79 GLU B O 1
ATOM 3384 N N . MET B 1 80 ? 3.951 3.346 7.527 1 98.94 80 MET B N 1
ATOM 3385 C CA . MET B 1 80 ? 5.09 3.377 6.613 1 98.94 80 MET B CA 1
ATOM 3386 C C . MET B 1 80 ? 6.184 4.301 7.137 1 98.94 80 MET B C 1
ATOM 3388 O O . MET B 1 80 ? 7.359 3.939 7.137 1 98.94 80 MET B O 1
ATOM 3392 N N . LEU B 1 81 ? 5.805 5.445 7.594 1 98.94 81 LEU B N 1
ATOM 3393 C CA . LEU B 1 81 ? 6.785 6.395 8.109 1 98.94 81 LEU B CA 1
ATOM 3394 C C . LEU B 1 81 ? 7.457 5.859 9.367 1 98.94 81 LEU B C 1
ATOM 3396 O O . LEU B 1 81 ? 8.656 6.059 9.57 1 98.94 81 LEU B O 1
ATOM 3400 N N . THR B 1 82 ? 6.66 5.191 10.195 1 98.94 82 THR B N 1
ATOM 3401 C CA . THR B 1 82 ? 7.207 4.566 11.398 1 98.94 82 THR B CA 1
ATOM 3402 C C . THR B 1 82 ? 8.266 3.527 11.039 1 98.94 82 THR B C 1
ATOM 3404 O O . THR B 1 82 ? 9.352 3.506 11.617 1 98.94 82 THR B O 1
ATOM 3407 N N . ARG B 1 83 ? 7.949 2.748 10.086 1 98.75 83 ARG B N 1
ATOM 3408 C CA . ARG B 1 83 ? 8.852 1.687 9.664 1 98.75 83 ARG B CA 1
ATOM 3409 C C . ARG B 1 83 ? 10.094 2.264 8.984 1 98.75 83 ARG B C 1
ATOM 3411 O O . ARG B 1 83 ? 11.164 1.657 9.016 1 98.75 83 ARG B O 1
ATOM 3418 N N . CYS B 1 84 ? 9.992 3.445 8.422 1 98.75 84 CYS B N 1
ATOM 3419 C CA . CYS B 1 84 ? 11.117 4.137 7.809 1 98.75 84 CYS B CA 1
ATOM 3420 C C . CYS B 1 84 ? 12.008 4.773 8.867 1 98.75 84 CYS B C 1
ATOM 3422 O O . CYS B 1 84 ? 13.133 5.176 8.578 1 98.75 84 CYS B O 1
ATOM 3424 N N . GLY B 1 85 ? 11.523 4.906 10.062 1 98.62 85 GLY B N 1
ATOM 3425 C CA . GLY B 1 85 ? 12.336 5.453 11.148 1 98.62 85 GLY B CA 1
ATOM 3426 C C . GLY B 1 85 ? 12.227 6.961 11.266 1 98.62 85 GLY B C 1
ATOM 3427 O O . GLY B 1 85 ? 13.18 7.625 11.664 1 98.62 85 GLY B O 1
ATOM 3428 N N . ILE B 1 86 ? 11.094 7.547 10.93 1 98.88 86 ILE B N 1
ATOM 3429 C CA . ILE B 1 86 ? 10.859 8.977 11.078 1 98.88 86 ILE B CA 1
ATOM 3430 C C . ILE B 1 86 ? 11.078 9.383 12.539 1 98.88 86 ILE B C 1
ATOM 3432 O O . ILE B 1 86 ? 10.883 8.578 13.445 1 98.88 86 ILE B O 1
ATOM 3436 N N . GLY B 1 87 ? 11.5 10.602 12.727 1 98.75 87 GLY B N 1
ATOM 3437 C CA . GLY B 1 87 ? 11.773 11.055 14.078 1 98.75 87 GLY B CA 1
ATOM 3438 C C . GLY B 1 87 ? 10.531 11.172 14.938 1 98.75 87 GLY B C 1
ATOM 3439 O O . GLY B 1 87 ? 10.508 10.695 16.078 1 98.75 87 GLY B O 1
ATOM 3440 N N . LYS B 1 88 ? 9.539 11.797 14.367 1 98.88 88 LYS B N 1
ATOM 3441 C CA . LYS B 1 88 ? 8.336 12.07 15.141 1 98.88 88 LYS B CA 1
ATOM 3442 C C . LYS B 1 88 ? 7.098 12.086 14.25 1 98.88 88 LYS B C 1
ATOM 3444 O O . LYS B 1 88 ? 7.145 12.578 13.117 1 98.88 88 LYS B O 1
ATOM 3449 N N . LEU B 1 89 ? 6.031 11.484 14.812 1 98.88 89 LEU B N 1
ATOM 3450 C CA . LEU B 1 89 ? 4.711 11.57 14.195 1 98.88 89 LEU B CA 1
ATOM 3451 C C . LEU B 1 89 ? 3.713 12.242 15.133 1 98.88 89 LEU B C 1
ATOM 3453 O O . LEU B 1 89 ? 3.656 11.914 16.312 1 98.88 89 LEU B O 1
ATOM 3457 N N . ILE B 1 90 ? 3.006 13.203 14.609 1 98.94 90 ILE B N 1
ATOM 3458 C CA . ILE B 1 90 ? 1.854 13.797 15.281 1 98.94 90 ILE B CA 1
ATOM 3459 C C . ILE B 1 90 ? 0.573 13.406 14.539 1 98.94 90 ILE B C 1
ATOM 3461 O O . ILE B 1 90 ? 0.356 13.82 13.398 1 98.94 90 ILE B O 1
ATOM 3465 N N . LEU B 1 91 ? -0.273 12.648 15.242 1 98.88 91 LEU B N 1
ATOM 3466 C CA . LEU B 1 91 ? -1.452 12.07 14.602 1 98.88 91 LEU B CA 1
ATOM 3467 C C . LEU B 1 91 ? -2.727 12.734 15.109 1 98.88 91 LEU B C 1
ATOM 3469 O O . LEU B 1 91 ? -2.951 12.812 16.328 1 98.88 91 LEU B O 1
ATOM 3473 N N . TYR B 1 92 ? -3.557 13.211 14.156 1 98.88 92 TYR B N 1
ATOM 3474 C CA . TYR B 1 92 ? -4.863 13.773 14.484 1 98.88 92 TYR B CA 1
ATOM 3475 C C . TYR B 1 92 ? -5.984 12.891 13.953 1 98.88 92 TYR B C 1
ATOM 3477 O O . TYR B 1 92 ? -5.98 12.508 12.781 1 98.88 92 TYR B O 1
ATOM 3485 N N . ASP B 1 93 ? -6.875 12.547 14.734 1 98.5 93 ASP B N 1
ATOM 3486 C CA . ASP B 1 93 ? -8.133 11.867 14.43 1 98.5 93 ASP B CA 1
ATOM 3487 C C . ASP B 1 93 ? -9.047 11.82 15.648 1 98.5 93 ASP B C 1
ATOM 3489 O O . ASP B 1 93 ? -8.586 11.586 16.766 1 98.5 93 ASP B O 1
ATOM 3493 N N . TYR B 1 94 ? -10.336 12.031 15.484 1 96.56 94 TYR B N 1
ATOM 3494 C CA . TYR B 1 94 ? -11.18 12.047 16.672 1 96.56 94 TYR B CA 1
ATOM 3495 C C . TYR B 1 94 ? -12.172 10.891 16.656 1 96.56 94 TYR B C 1
ATOM 3497 O O . TYR B 1 94 ? -13.07 10.82 17.5 1 96.56 94 TYR B O 1
ATOM 3505 N N . ASP B 1 95 ? -12.086 9.953 15.664 1 96.88 95 ASP B N 1
ATOM 3506 C CA . ASP B 1 95 ? -12.984 8.812 15.555 1 96.88 95 ASP B CA 1
ATOM 3507 C C . ASP B 1 95 ? -12.461 7.629 16.375 1 96.88 95 ASP B C 1
ATOM 3509 O O . ASP B 1 95 ? -11.32 7.645 16.844 1 96.88 95 ASP B O 1
ATOM 3513 N N . LYS B 1 96 ? -13.375 6.695 16.484 1 96.81 96 LYS B N 1
ATOM 3514 C CA . LYS B 1 96 ? -13.031 5.398 17.062 1 96.81 96 LYS B CA 1
ATOM 3515 C C . LYS B 1 96 ? -12.914 4.332 15.977 1 96.81 96 LYS B C 1
ATOM 3517 O O . LYS B 1 96 ? -13.469 4.48 14.891 1 96.81 96 LYS B O 1
ATOM 3522 N N . VAL B 1 97 ? -12.18 3.275 16.297 1 97.19 97 VAL B N 1
ATOM 3523 C CA . VAL B 1 97 ? -12.07 2.131 15.391 1 97.19 97 VAL B CA 1
ATOM 3524 C C . VAL B 1 97 ? -13.367 1.326 15.414 1 97.19 97 VAL B C 1
ATOM 3526 O O . VAL B 1 97 ? -13.922 1.063 16.484 1 97.19 97 VAL B O 1
ATOM 3529 N N . GLU B 1 98 ? -13.836 1.059 14.266 1 96.38 98 GLU B N 1
ATOM 3530 C CA . GLU B 1 98 ? -15.023 0.227 14.094 1 96.38 98 GLU B CA 1
ATOM 3531 C C . GLU B 1 98 ? -14.711 -1.023 13.273 1 96.38 98 GLU B C 1
ATOM 3533 O O . GLU B 1 98 ? -13.742 -1.046 12.516 1 96.38 98 GLU B O 1
ATOM 3538 N N . LEU B 1 99 ? -15.578 -2.021 13.391 1 95.31 99 LEU B N 1
ATOM 3539 C CA . LEU B 1 99 ? -15.375 -3.23 12.594 1 95.31 99 LEU B CA 1
ATOM 3540 C C . LEU B 1 99 ? -15.523 -2.934 11.109 1 95.31 99 LEU B C 1
ATOM 3542 O O . LEU B 1 99 ? -14.914 -3.605 10.273 1 95.31 99 LEU B O 1
ATOM 3546 N N . ALA B 1 100 ? -16.281 -1.918 10.797 1 95.44 100 ALA B N 1
ATOM 3547 C CA . ALA B 1 100 ? -16.453 -1.51 9.406 1 95.44 100 ALA B CA 1
ATOM 3548 C C . ALA B 1 100 ? -15.156 -0.976 8.812 1 95.44 100 ALA B C 1
ATOM 3550 O O . ALA B 1 100 ? -15.062 -0.767 7.598 1 95.44 100 ALA B O 1
ATOM 3551 N N . ASN B 1 101 ? -14.109 -0.806 9.672 1 96.75 101 ASN B N 1
ATOM 3552 C CA . ASN B 1 101 ? -12.812 -0.346 9.203 1 96.75 101 ASN B CA 1
ATOM 3553 C C . ASN B 1 101 ? -11.906 -1.516 8.812 1 96.75 101 ASN B C 1
ATOM 3555 O O . ASN B 1 101 ? -10.781 -1.312 8.352 1 96.75 101 ASN B O 1
ATOM 3559 N N . MET B 1 102 ? -12.375 -2.791 8.898 1 97.06 102 MET B N 1
ATOM 3560 C CA . MET B 1 102 ? -11.523 -3.973 8.766 1 97.06 102 MET B CA 1
ATOM 3561 C C . MET B 1 102 ? -11.219 -4.266 7.305 1 97.06 102 MET B C 1
ATOM 3563 O O . MET B 1 102 ? -10.336 -5.07 7 1 97.06 102 MET B O 1
ATOM 3567 N N . ASN B 1 103 ? -11.914 -3.553 6.414 1 96.38 103 ASN B N 1
ATOM 3568 C CA . ASN B 1 103 ? -11.648 -3.711 4.984 1 96.38 103 ASN B CA 1
ATOM 3569 C C . ASN B 1 103 ? -10.406 -2.938 4.555 1 96.38 103 ASN B C 1
ATOM 3571 O O . ASN B 1 103 ? -10.008 -2.998 3.393 1 96.38 103 ASN B O 1
ATOM 3575 N N . ARG B 1 104 ? -9.836 -2.213 5.43 1 97.38 104 ARG B N 1
ATOM 3576 C CA . ARG B 1 104 ? -8.648 -1.406 5.176 1 97.38 104 ARG B CA 1
ATOM 3577 C C . ARG B 1 104 ? -7.441 -1.949 5.938 1 97.38 104 ARG B C 1
ATOM 3579 O O . ARG B 1 104 ? -7.598 -2.736 6.875 1 97.38 104 ARG B O 1
ATOM 3586 N N . LEU B 1 105 ? -6.266 -1.549 5.555 1 97.88 105 LEU B N 1
ATOM 3587 C CA . LEU B 1 105 ? -5.051 -2.021 6.211 1 97.88 105 LEU B CA 1
ATOM 3588 C C . LEU B 1 105 ? -4.895 -1.383 7.59 1 97.88 105 LEU B C 1
ATOM 3590 O O . LEU B 1 105 ? -5.566 -0.396 7.898 1 97.88 105 LEU B O 1
ATOM 3594 N N . PHE B 1 106 ? -4.066 -1.972 8.461 1 98.31 106 PHE B N 1
ATOM 3595 C CA . PHE B 1 106 ? -3.469 -1.411 9.664 1 98.31 106 PHE B CA 1
ATOM 3596 C C . PHE B 1 106 ? -4.242 -1.844 10.906 1 98.31 106 PHE B C 1
ATOM 3598 O O . PHE B 1 106 ? -3.707 -2.547 11.766 1 98.31 106 PHE B O 1
ATOM 3605 N N . PHE B 1 107 ? -5.602 -1.413 11.008 1 98.06 107 PHE B N 1
ATOM 3606 C CA . PHE B 1 107 ? -6.324 -1.714 12.242 1 98.06 107 PHE B CA 1
ATOM 3607 C C . PHE B 1 107 ? -6.738 -3.18 12.281 1 98.06 107 PHE B C 1
ATOM 3609 O O . PHE B 1 107 ? -6.918 -3.809 11.234 1 98.06 107 PHE B O 1
ATOM 3616 N N . ARG B 1 108 ? -6.918 -3.65 13.469 1 96.5 108 ARG B N 1
ATOM 3617 C CA . ARG B 1 108 ? -7.34 -5.027 13.703 1 96.5 108 ARG B CA 1
ATOM 3618 C C . ARG B 1 108 ? -8.602 -5.074 14.555 1 96.5 108 ARG B C 1
ATOM 3620 O O . ARG B 1 108 ? -8.977 -4.082 15.188 1 96.5 108 ARG B O 1
ATOM 3627 N N . PRO B 1 109 ? -9.281 -6.18 14.523 1 95.56 109 PRO B N 1
ATOM 3628 C CA . PRO B 1 109 ? -10.547 -6.273 15.258 1 95.56 109 PRO B CA 1
ATOM 3629 C C . PRO B 1 109 ? -10.391 -5.969 16.75 1 95.56 109 PRO B C 1
ATOM 3631 O O . PRO B 1 109 ? -11.289 -5.391 17.359 1 95.56 109 PRO B O 1
ATOM 3634 N N . GLU B 1 110 ? -9.258 -6.211 17.344 1 92 110 GLU B N 1
ATOM 3635 C CA . GLU B 1 110 ? -9.047 -5.988 18.766 1 92 110 GLU B CA 1
ATOM 3636 C C . GLU B 1 110 ? -9.023 -4.5 19.094 1 92 110 GLU B C 1
ATOM 3638 O O . GLU B 1 110 ? -9.141 -4.113 20.266 1 92 110 GLU B O 1
ATOM 3643 N N . HIS B 1 111 ? -8.859 -3.688 18.109 1 95.25 111 HIS B N 1
ATOM 3644 C CA . HIS B 1 111 ? -8.797 -2.246 18.312 1 95.25 111 HIS B CA 1
ATOM 3645 C C . HIS B 1 111 ? -10.195 -1.633 18.344 1 95.25 111 HIS B C 1
ATOM 3647 O O . HIS B 1 111 ? -10.352 -0.456 18.672 1 95.25 111 HIS B O 1
ATOM 3653 N N . SER B 1 112 ? -11.211 -2.43 17.938 1 94.81 112 SER B N 1
ATOM 3654 C CA . SER B 1 112 ? -12.57 -1.902 17.859 1 94.81 112 SER B CA 1
ATOM 3655 C C . SER B 1 112 ? -12.984 -1.251 19.172 1 94.81 112 SER B C 1
ATOM 3657 O O . SER B 1 112 ? -12.797 -1.831 20.25 1 94.81 112 SER B O 1
ATOM 3659 N N . GLY B 1 113 ? -13.461 0.015 19.094 1 94.38 113 GLY B N 1
ATOM 3660 C CA . GLY B 1 113 ? -13.906 0.749 20.281 1 94.38 113 GLY B CA 1
ATOM 3661 C C . GLY B 1 113 ? -12.867 1.726 20.797 1 94.38 113 GLY B C 1
ATOM 3662 O O . GLY B 1 113 ? -13.203 2.686 21.5 1 94.38 113 GLY B O 1
ATOM 3663 N N . LEU B 1 114 ? -11.633 1.521 20.422 1 93.75 114 LEU B N 1
ATOM 3664 C CA . LEU B 1 114 ? -10.562 2.424 20.828 1 93.75 114 LEU B CA 1
ATOM 3665 C C . LEU B 1 114 ? -10.516 3.654 19.938 1 93.75 114 LEU B C 1
ATOM 3667 O O . LEU B 1 114 ? -10.953 3.604 18.781 1 93.75 114 LEU B O 1
ATOM 3671 N N . SER B 1 115 ? -10.023 4.75 20.547 1 96.81 115 SER B N 1
ATOM 3672 C CA . SER B 1 115 ? -9.719 5.891 19.688 1 96.81 115 SER B CA 1
ATOM 3673 C C . SER B 1 115 ? -8.711 5.512 18.594 1 96.81 115 SER B C 1
ATOM 3675 O O . SER B 1 115 ? -7.75 4.781 18.875 1 96.81 115 SER B O 1
ATOM 3677 N N . LYS B 1 116 ? -8.977 5.988 17.406 1 97.19 116 LYS B N 1
ATOM 3678 C CA . LYS B 1 116 ? -8.062 5.656 16.312 1 97.19 116 LYS B CA 1
ATOM 3679 C C . LYS B 1 116 ? -6.641 6.102 16.625 1 97.19 116 LYS B C 1
ATOM 3681 O O . LYS B 1 116 ? -5.68 5.375 16.359 1 97.19 116 LYS B O 1
ATOM 3686 N N . VAL B 1 117 ? -6.445 7.266 17.234 1 97.88 117 VAL B N 1
ATOM 3687 C CA . VAL B 1 117 ? -5.105 7.789 17.469 1 97.88 117 VAL B CA 1
ATOM 3688 C C . VAL B 1 117 ? -4.43 6.988 18.578 1 97.88 117 VAL B C 1
ATOM 3690 O O . VAL B 1 117 ? -3.223 6.746 18.531 1 97.88 117 VAL B O 1
ATOM 3693 N N . GLU B 1 118 ? -5.164 6.574 19.562 1 95.31 118 GLU B N 1
ATOM 3694 C CA . GLU B 1 118 ? -4.574 5.785 20.625 1 95.31 118 GLU B CA 1
ATOM 3695 C C . GLU B 1 118 ? -4.184 4.391 20.141 1 95.31 118 GLU B C 1
ATOM 3697 O O . GLU B 1 118 ? -3.105 3.893 20.469 1 95.31 118 GLU B O 1
ATOM 3702 N N . ALA B 1 119 ? -5.125 3.775 19.422 1 96.56 119 ALA B N 1
ATOM 3703 C CA . ALA B 1 119 ? -4.824 2.475 18.828 1 96.56 119 ALA B CA 1
ATOM 3704 C C . ALA B 1 119 ? -3.598 2.551 17.922 1 96.56 119 ALA B C 1
ATOM 3706 O O . ALA B 1 119 ? -2.727 1.681 17.969 1 96.56 119 ALA B O 1
ATOM 3707 N N . SER B 1 120 ? -3.482 3.615 17.141 1 98.56 120 SER B N 1
ATOM 3708 C CA . SER B 1 120 ? -2.355 3.805 16.234 1 98.56 120 SER B CA 1
ATOM 3709 C C . SER B 1 120 ? -1.055 4.008 17 1 98.56 120 SER B C 1
ATOM 3711 O O . SER B 1 120 ? -0.037 3.387 16.688 1 98.56 120 SER B O 1
ATOM 3713 N N . LYS B 1 121 ? -1.13 4.859 18 1 97.56 121 LYS B N 1
ATOM 3714 C CA . LYS B 1 121 ? 0.059 5.152 18.797 1 97.56 121 LYS B CA 1
ATOM 3715 C C . LYS B 1 121 ? 0.633 3.877 19.406 1 97.56 121 LYS B C 1
ATOM 3717 O O . LYS B 1 121 ? 1.834 3.617 19.297 1 97.56 121 LYS B O 1
ATOM 3722 N N . THR B 1 122 ? -0.203 3.08 19.969 1 95.5 122 THR B N 1
ATOM 3723 C CA . THR B 1 122 ? 0.225 1.848 20.625 1 95.5 122 THR B CA 1
ATOM 3724 C C . THR B 1 122 ? 0.836 0.884 19.609 1 95.5 122 THR B C 1
ATOM 3726 O O . THR B 1 122 ? 1.938 0.372 19.828 1 95.5 122 THR B O 1
ATOM 3729 N N . THR B 1 123 ? 0.135 0.671 18.531 1 96.94 123 THR B N 1
ATOM 3730 C CA . THR B 1 123 ? 0.585 -0.245 17.484 1 96.94 123 THR B CA 1
ATOM 3731 C C . THR B 1 123 ? 1.919 0.214 16.906 1 96.94 123 THR B C 1
ATOM 3733 O O . THR B 1 123 ? 2.848 -0.583 16.766 1 96.94 123 THR B O 1
ATOM 3736 N N . LEU B 1 124 ? 2.045 1.48 16.609 1 98.56 124 LEU B N 1
ATOM 3737 C CA . LEU B 1 124 ? 3.227 2.023 15.945 1 98.56 124 LEU B CA 1
ATOM 3738 C C . LEU B 1 124 ? 4.434 1.994 16.875 1 98.56 124 LEU B C 1
ATOM 3740 O O . LEU B 1 124 ? 5.551 1.713 16.438 1 98.56 124 LEU B O 1
ATOM 3744 N N . GLN B 1 125 ? 4.223 2.24 18.125 1 97.06 125 GLN B N 1
ATOM 3745 C CA . GLN B 1 125 ? 5.309 2.199 19.094 1 97.06 125 GLN B CA 1
ATOM 3746 C C . GLN B 1 125 ? 5.844 0.78 19.266 1 97.06 125 GLN B C 1
ATOM 3748 O O . GLN B 1 125 ? 7.039 0.584 19.5 1 97.06 125 GLN B O 1
ATOM 3753 N N . GLU B 1 126 ? 4.938 -0.147 19.172 1 94.94 126 GLU B N 1
ATOM 3754 C CA . GLU B 1 126 ? 5.359 -1.544 19.234 1 94.94 126 GLU B CA 1
ATOM 3755 C C . GLU B 1 126 ? 6.172 -1.928 18 1 94.94 126 GLU B C 1
ATOM 3757 O O . GLU B 1 126 ? 7.113 -2.719 18.094 1 94.94 126 GLU B O 1
ATOM 3762 N N . ILE B 1 127 ? 5.855 -1.371 16.906 1 97.25 127 ILE B N 1
ATOM 3763 C CA . ILE B 1 127 ? 6.535 -1.672 15.648 1 97.25 127 ILE B CA 1
ATOM 3764 C C . ILE B 1 127 ? 7.93 -1.056 15.664 1 97.25 127 ILE B C 1
ATOM 3766 O O . ILE B 1 127 ? 8.906 -1.714 15.297 1 97.25 127 ILE B O 1
ATOM 3770 N N . ASN B 1 128 ? 8.039 0.161 16.078 1 98.12 128 ASN B N 1
ATOM 3771 C CA . ASN B 1 128 ? 9.312 0.861 16.094 1 98.12 128 ASN B CA 1
ATOM 3772 C C . ASN B 1 128 ? 9.406 1.826 17.281 1 98.12 128 ASN B C 1
ATOM 3774 O O . ASN B 1 128 ? 8.977 2.979 17.172 1 98.12 128 ASN B O 1
ATOM 3778 N N . PRO B 1 129 ? 9.984 1.408 18.328 1 97.19 129 PRO B N 1
ATOM 3779 C CA . PRO B 1 129 ? 10.055 2.23 19.531 1 97.19 129 PRO B CA 1
ATOM 3780 C C . PRO B 1 129 ? 10.961 3.447 19.375 1 97.19 129 PRO B C 1
ATOM 3782 O O . PRO B 1 129 ? 10.984 4.324 20.234 1 97.19 129 PRO B O 1
ATOM 3785 N N . ASP B 1 130 ? 11.695 3.533 18.25 1 97.81 130 ASP B N 1
ATOM 3786 C CA . ASP B 1 130 ? 12.602 4.66 18.031 1 97.81 130 ASP B CA 1
ATOM 3787 C C . ASP B 1 130 ? 11.828 5.906 17.609 1 97.81 130 ASP B C 1
ATOM 3789 O O . ASP B 1 130 ? 12.375 7.012 17.609 1 97.81 130 ASP B O 1
ATOM 3793 N N . VAL B 1 131 ? 10.609 5.762 17.203 1 98.56 131 VAL B N 1
ATOM 3794 C CA . VAL B 1 131 ? 9.805 6.863 16.672 1 98.56 131 VAL B CA 1
ATOM 3795 C C . VAL B 1 131 ? 8.977 7.477 17.797 1 98.56 131 VAL B C 1
ATOM 3797 O O . VAL B 1 131 ? 8.312 6.754 18.547 1 98.56 131 VAL B O 1
ATOM 3800 N N . ASP B 1 132 ? 9.047 8.812 17.938 1 98.38 132 ASP B N 1
ATOM 3801 C CA . ASP B 1 132 ? 8.172 9.523 18.859 1 98.38 132 ASP B CA 1
ATOM 3802 C C . ASP B 1 132 ? 6.773 9.703 18.266 1 98.38 132 ASP B C 1
ATOM 3804 O O . ASP B 1 132 ? 6.625 10.297 17.188 1 98.38 132 ASP B O 1
ATOM 3808 N N . ILE B 1 133 ? 5.77 9.188 18.938 1 98.5 133 ILE B N 1
ATOM 3809 C CA . ILE B 1 133 ? 4.414 9.242 18.406 1 98.5 133 ILE B CA 1
ATOM 3810 C C . ILE B 1 133 ? 3.51 10 19.375 1 98.5 133 ILE B C 1
ATOM 3812 O O . ILE B 1 133 ? 3.4 9.633 20.547 1 98.5 133 ILE B O 1
ATOM 3816 N N . VAL B 1 134 ? 2.859 11.031 18.906 1 98.38 134 VAL B N 1
ATOM 3817 C CA . VAL B 1 134 ? 1.885 11.805 19.656 1 98.38 134 VAL B CA 1
ATOM 3818 C C . VAL B 1 134 ? 0.506 11.672 19.016 1 98.38 134 VAL B C 1
ATOM 3820 O O . VAL B 1 134 ? 0.345 11.93 17.812 1 98.38 134 VAL B O 1
ATOM 3823 N N . GLY B 1 135 ? -0.427 11.18 19.781 1 97.94 135 GLY B N 1
ATOM 3824 C CA . GLY B 1 135 ? -1.809 11.117 19.328 1 97.94 135 GLY B CA 1
ATOM 3825 C C . GLY B 1 135 ? -2.68 12.211 19.906 1 97.94 135 GLY B C 1
ATOM 3826 O O . GLY B 1 135 ? -2.678 12.43 21.125 1 97.94 135 GLY B O 1
ATOM 3827 N N . ILE B 1 136 ? -3.389 12.922 19.062 1 97.94 136 ILE B N 1
ATOM 3828 C CA . ILE B 1 136 ? -4.277 14 19.484 1 97.94 136 ILE B CA 1
ATOM 3829 C C . ILE B 1 136 ? -5.695 13.719 18.984 1 97.94 136 ILE B C 1
ATOM 3831 O O . ILE B 1 136 ? -5.969 13.805 17.781 1 97.94 136 ILE B O 1
ATOM 3835 N N . SER B 1 137 ? -6.602 13.375 19.922 1 96.56 137 SER B N 1
ATOM 3836 C CA . SER B 1 137 ? -8 13.102 19.594 1 96.56 137 SER B CA 1
ATOM 3837 C C . SER B 1 137 ? -8.828 14.375 19.609 1 96.56 137 SER B C 1
ATOM 3839 O O . SER B 1 137 ? -9.57 14.633 20.562 1 96.56 137 SER B O 1
ATOM 3841 N N . GLN B 1 138 ? -8.719 15.195 18.531 1 95.31 138 GLN B N 1
ATOM 3842 C CA . GLN B 1 138 ? -9.391 16.484 18.469 1 95.31 138 GLN B CA 1
ATOM 3843 C C . GLN B 1 138 ? -9.945 16.75 17.078 1 95.31 138 GLN B C 1
ATOM 3845 O O . GLN B 1 138 ? -9.375 16.297 16.078 1 95.31 138 GLN B O 1
ATOM 3850 N N . ASN B 1 139 ? -11.039 17.391 17.078 1 96.06 139 ASN B N 1
ATOM 3851 C CA . ASN B 1 139 ? -11.562 17.969 15.844 1 96.06 139 ASN B CA 1
ATOM 3852 C C . ASN B 1 139 ? -10.812 19.25 15.469 1 96.06 139 ASN B C 1
ATOM 3854 O O . ASN B 1 139 ? -10.953 20.281 16.125 1 96.06 139 ASN B O 1
ATOM 3858 N N . ILE B 1 140 ? -10.125 19.25 14.398 1 97.31 140 ILE B N 1
ATOM 3859 C CA . ILE B 1 140 ? -9.25 20.375 14.055 1 97.31 140 ILE B CA 1
ATOM 3860 C C . ILE B 1 140 ? -10.086 21.562 13.578 1 97.31 140 ILE B C 1
ATOM 3862 O O . ILE B 1 140 ? -9.586 22.688 13.5 1 97.31 140 ILE B O 1
ATOM 3866 N N . CYS B 1 141 ? -11.336 21.312 13.234 1 95.75 141 CYS B N 1
ATOM 3867 C CA . CYS B 1 141 ? -12.211 22.359 12.727 1 95.75 141 CYS B CA 1
ATOM 3868 C C . CYS B 1 141 ? -12.773 23.188 13.867 1 95.75 141 CYS B C 1
ATOM 3870 O O . CYS B 1 141 ? -13.344 24.266 13.641 1 95.75 141 CYS B O 1
ATOM 3872 N N . ALA B 1 142 ? -12.641 22.688 15.062 1 95.62 142 ALA B N 1
ATOM 3873 C CA . ALA B 1 142 ? -13.133 23.422 16.219 1 95.62 142 ALA B CA 1
ATOM 3874 C C . ALA B 1 142 ? -12.242 24.625 16.531 1 95.62 142 ALA B C 1
ATOM 3876 O O . ALA B 1 142 ? -11.023 24.484 16.641 1 95.62 142 ALA B O 1
ATOM 3877 N N . LEU B 1 143 ? -12.812 25.719 16.781 1 94 143 LEU B N 1
ATOM 3878 C CA . LEU B 1 143 ? -12.109 26.984 16.969 1 94 143 LEU B CA 1
ATOM 3879 C C . LEU B 1 143 ? -11.156 26.906 18.156 1 94 143 LEU B C 1
ATOM 3881 O O . LEU B 1 143 ? -10.047 27.422 18.109 1 94 143 LEU B O 1
ATOM 3885 N N . ASP B 1 144 ? -11.562 26.203 19.141 1 94.62 144 ASP B N 1
ATOM 3886 C CA . ASP B 1 144 ? -10.781 26.109 20.375 1 94.62 144 ASP B CA 1
ATOM 3887 C C . ASP B 1 144 ? -9.508 25.312 20.156 1 94.62 144 ASP B C 1
ATOM 3889 O O . ASP B 1 144 ? -8.562 25.406 20.938 1 94.62 144 ASP B O 1
ATOM 3893 N N . ASN B 1 145 ? -9.492 24.516 19.062 1 95.12 145 ASN B N 1
ATOM 3894 C CA . ASN B 1 145 ? -8.352 23.641 18.812 1 95.12 145 ASN B CA 1
ATOM 3895 C C . ASN B 1 145 ? -7.41 24.234 17.766 1 95.12 145 ASN B C 1
ATOM 3897 O O . ASN B 1 145 ? -6.309 23.734 17.562 1 95.12 145 ASN B O 1
ATOM 3901 N N . TYR B 1 146 ? -7.785 25.312 17.219 1 96.19 146 TYR B N 1
ATOM 3902 C CA . TYR B 1 146 ? -7.113 25.797 16.016 1 96.19 146 TYR B CA 1
ATOM 3903 C C . TYR B 1 146 ? -5.711 26.297 16.344 1 96.19 146 TYR B C 1
ATOM 3905 O O . TYR B 1 146 ? -4.758 26.031 15.617 1 96.19 146 TYR B O 1
ATOM 3913 N N . ASP B 1 147 ? -5.535 27.031 17.453 1 96.69 147 ASP B N 1
ATOM 3914 C CA . ASP B 1 147 ? -4.238 27.594 17.812 1 96.69 147 ASP B CA 1
ATOM 3915 C C . ASP B 1 147 ? -3.211 26.5 18.062 1 96.69 147 ASP B C 1
ATOM 3917 O O . ASP B 1 147 ? -2.066 26.594 17.625 1 96.69 147 ASP B O 1
ATOM 3921 N N . SER B 1 148 ? -3.6 25.531 18.797 1 97 148 SER B N 1
ATOM 3922 C CA . SER B 1 148 ? -2.707 24.422 19.062 1 97 148 SER B CA 1
ATOM 3923 C C . SER B 1 148 ? -2.371 23.672 17.781 1 97 148 SER B C 1
ATOM 3925 O O . SER B 1 148 ? -1.236 23.219 17.578 1 97 148 SER B O 1
ATOM 3927 N N . PHE B 1 149 ? -3.369 23.562 17 1 98.44 149 PHE B N 1
ATOM 3928 C CA . PHE B 1 149 ? -3.174 22.922 15.703 1 98.44 149 PHE B CA 1
ATOM 3929 C C . PHE B 1 149 ? -2.158 23.688 14.867 1 98.44 149 PHE B C 1
ATOM 3931 O O . PHE B 1 149 ? -1.237 23.094 14.305 1 98.44 149 PHE B O 1
ATOM 3938 N N . LEU B 1 150 ? -2.268 24.969 14.805 1 98.38 150 LEU B N 1
ATOM 3939 C CA . LEU B 1 150 ? -1.355 25.844 14.078 1 98.38 150 LEU B CA 1
ATOM 3940 C C . LEU B 1 150 ? 0.069 25.703 14.602 1 98.38 150 LEU B C 1
ATOM 3942 O O . LEU B 1 150 ? 1.026 25.703 13.828 1 98.38 150 LEU B O 1
ATOM 3946 N N . GLU B 1 151 ? 0.212 25.609 15.875 1 98.31 151 GLU B N 1
ATOM 3947 C CA . GLU B 1 151 ? 1.534 25.484 16.484 1 98.31 151 GLU B CA 1
ATOM 3948 C C . GLU B 1 151 ? 2.207 24.188 16.078 1 98.31 151 GLU B C 1
ATOM 3950 O O . GLU B 1 151 ? 3.414 24.141 15.836 1 98.31 151 GLU B O 1
ATOM 3955 N N . ASN B 1 152 ? 1.448 23.125 16.047 1 98.5 152 ASN B N 1
ATOM 3956 C CA . ASN B 1 152 ? 1.995 21.844 15.633 1 98.5 152 ASN B CA 1
ATOM 3957 C C . ASN B 1 152 ? 2.414 21.859 14.164 1 98.5 152 ASN B C 1
ATOM 3959 O O . ASN B 1 152 ? 3.418 21.25 13.797 1 98.5 152 ASN B O 1
ATOM 3963 N N . ILE B 1 153 ? 1.634 22.547 13.344 1 98.81 153 ILE B N 1
ATOM 3964 C CA . ILE B 1 153 ? 1.987 22.688 11.93 1 98.81 153 ILE B CA 1
ATOM 3965 C C . ILE B 1 153 ? 3.275 23.5 11.797 1 98.81 153 ILE B C 1
ATOM 3967 O O . ILE B 1 153 ? 4.148 23.156 10.992 1 98.81 153 ILE B O 1
ATOM 3971 N N . ARG B 1 154 ? 3.393 24.531 12.57 1 98.31 154 ARG B N 1
ATOM 3972 C CA . ARG B 1 154 ? 4.551 25.406 12.516 1 98.31 154 ARG B CA 1
ATOM 3973 C C . ARG B 1 154 ? 5.84 24.641 12.789 1 98.31 154 ARG B C 1
ATOM 3975 O O . ARG B 1 154 ? 6.867 24.906 12.164 1 98.31 154 ARG B O 1
ATOM 3982 N N . THR B 1 155 ? 5.805 23.656 13.617 1 97.44 155 THR B N 1
ATOM 3983 C CA . THR B 1 155 ? 7.02 23.031 14.125 1 97.44 155 THR B CA 1
ATOM 3984 C C . THR B 1 155 ? 7.328 21.75 13.367 1 97.44 155 THR B C 1
ATOM 3986 O O . THR B 1 155 ? 8.438 21.219 13.453 1 97.44 155 THR B O 1
ATOM 3989 N N . CYS B 1 156 ? 6.387 21.25 12.625 1 98.44 156 CYS B N 1
ATOM 3990 C CA . CYS B 1 156 ? 6.645 20 11.922 1 98.44 156 CYS B CA 1
ATOM 3991 C C . CYS B 1 156 ? 7.32 20.25 10.578 1 98.44 156 CYS B C 1
ATOM 3993 O O . CYS B 1 156 ? 7.34 21.375 10.094 1 98.44 156 CYS B O 1
ATOM 3995 N N . SER B 1 157 ? 7.934 19.156 10.016 1 98.75 157 SER B N 1
ATOM 3996 C CA . SER B 1 157 ? 8.633 19.25 8.734 1 98.75 157 SER B CA 1
ATOM 3997 C C . SER B 1 157 ? 7.656 19.172 7.566 1 98.75 157 SER B C 1
ATOM 3999 O O . SER B 1 157 ? 7.918 19.719 6.5 1 98.75 157 SER B O 1
ATOM 4001 N N . LEU B 1 158 ? 6.555 18.484 7.738 1 98.94 158 LEU B N 1
ATOM 4002 C CA . LEU B 1 158 ? 5.602 18.234 6.66 1 98.94 158 LEU B CA 1
ATOM 4003 C C . LEU B 1 158 ? 4.238 17.844 7.219 1 98.94 158 LEU B C 1
ATOM 4005 O O . LEU B 1 158 ? 4.156 17.188 8.258 1 98.94 158 LEU B O 1
ATOM 4009 N N . VAL B 1 159 ? 3.164 18.297 6.527 1 98.94 159 VAL B N 1
ATOM 4010 C CA . VAL B 1 159 ? 1.796 17.922 6.871 1 98.94 159 VAL B CA 1
ATOM 4011 C C . VAL B 1 159 ? 1.219 17.016 5.789 1 98.94 159 VAL B C 1
ATOM 4013 O O . VAL B 1 159 ? 1.346 17.297 4.594 1 98.94 159 VAL B O 1
ATOM 4016 N N . LEU B 1 160 ? 0.666 15.906 6.207 1 98.94 160 LEU B N 1
ATOM 4017 C CA . LEU B 1 160 ? -0.066 15.023 5.312 1 98.94 160 LEU B CA 1
ATOM 4018 C C . LEU B 1 160 ? -1.56 15.047 5.617 1 98.94 160 LEU B C 1
ATOM 4020 O O . LEU B 1 160 ? -1.976 14.734 6.734 1 98.94 160 LEU B O 1
ATOM 4024 N N . CYS B 1 161 ? -2.33 15.414 4.625 1 98.94 161 CYS B N 1
ATOM 4025 C CA . CYS B 1 161 ? -3.785 15.445 4.73 1 98.94 161 CYS B CA 1
ATOM 4026 C C . CYS B 1 161 ? -4.395 14.133 4.238 1 98.94 161 CYS B C 1
ATOM 4028 O O . CYS B 1 161 ? -4.301 13.805 3.055 1 98.94 161 CYS B O 1
ATOM 4030 N N . CYS B 1 162 ? -5.039 13.477 5.145 1 98.75 162 CYS B N 1
ATOM 4031 C CA . CYS B 1 162 ? -5.621 12.18 4.836 1 98.75 162 CYS B CA 1
ATOM 4032 C C . CYS B 1 162 ? -7.066 12.102 5.312 1 98.75 162 CYS B C 1
ATOM 4034 O O . CYS B 1 162 ? -7.523 11.047 5.754 1 98.75 162 CYS B O 1
ATOM 4036 N N . VAL B 1 163 ? -7.738 13.203 5.316 1 97.81 163 VAL B N 1
ATOM 4037 C CA . VAL B 1 163 ? -9.133 13.258 5.75 1 97.81 163 VAL B CA 1
ATOM 4038 C C . VAL B 1 163 ? -10.055 13.102 4.543 1 97.81 163 VAL B C 1
ATOM 4040 O O . VAL B 1 163 ? -9.609 13.195 3.396 1 97.81 163 VAL B O 1
ATOM 4043 N N . ASP B 1 164 ? -11.312 12.883 4.805 1 92 164 ASP B N 1
ATOM 4044 C CA . ASP B 1 164 ? -12.242 12.633 3.703 1 92 164 ASP B CA 1
ATOM 4045 C C . ASP B 1 164 ? -13.367 13.664 3.693 1 92 164 ASP B C 1
ATOM 4047 O O . ASP B 1 164 ? -14.344 13.516 2.955 1 92 164 ASP B O 1
ATOM 4051 N N . ASN B 1 165 ? -13.266 14.641 4.512 1 89.38 165 ASN B N 1
ATOM 4052 C CA . ASN B 1 165 ? -14.344 15.625 4.516 1 89.38 165 ASN B CA 1
ATOM 4053 C C . ASN B 1 165 ? -13.836 17.016 4.125 1 89.38 165 ASN B C 1
ATOM 4055 O O . ASN B 1 165 ? -12.68 17.344 4.398 1 89.38 165 ASN B O 1
ATOM 4059 N N . TYR B 1 166 ? -14.688 17.797 3.594 1 91.56 166 TYR B N 1
ATOM 4060 C CA . TYR B 1 166 ? -14.359 19.094 2.982 1 91.56 166 TYR B CA 1
ATOM 4061 C C . TYR B 1 166 ? -13.922 20.094 4.039 1 91.56 166 TYR B C 1
ATOM 4063 O O . TYR B 1 166 ? -12.922 20.797 3.855 1 91.56 166 TYR B O 1
ATOM 4071 N N . ALA B 1 167 ? -14.602 20.141 5.141 1 93.75 167 ALA B N 1
ATOM 4072 C CA . ALA B 1 167 ? -14.328 21.141 6.176 1 93.75 167 ALA B CA 1
ATOM 4073 C C . ALA B 1 167 ? -12.922 20.969 6.738 1 93.75 167 ALA B C 1
ATOM 4075 O O . ALA B 1 167 ? -12.203 21.953 6.941 1 93.75 167 ALA B O 1
ATOM 4076 N N . ALA B 1 168 ? -12.547 19.766 6.969 1 96.69 168 ALA B N 1
ATOM 4077 C CA . ALA B 1 168 ? -11.211 19.484 7.492 1 96.69 168 ALA B CA 1
ATOM 4078 C C . ALA B 1 168 ? -10.141 19.828 6.461 1 96.69 168 ALA B C 1
ATOM 4080 O O . ALA B 1 168 ? -9.086 20.375 6.805 1 96.69 168 ALA B O 1
ATOM 4081 N N . ARG B 1 169 ? -10.398 19.5 5.211 1 96.88 169 ARG B N 1
ATOM 4082 C CA . ARG B 1 169 ? -9.445 19.812 4.148 1 96.88 169 ARG B CA 1
ATOM 4083 C C . ARG B 1 169 ? -9.242 21.328 4.027 1 96.88 169 ARG B C 1
ATOM 4085 O O . ARG B 1 169 ? -8.109 21.797 3.867 1 96.88 169 ARG B O 1
ATOM 4092 N N . ILE B 1 170 ? -10.328 22.062 4.121 1 96.38 170 ILE B N 1
ATOM 4093 C CA . ILE B 1 170 ? -10.25 23.516 4.07 1 96.38 170 ILE B CA 1
ATOM 4094 C C . ILE B 1 170 ? -9.445 24.031 5.266 1 96.38 170 ILE B C 1
ATOM 4096 O O . ILE B 1 170 ? -8.602 24.922 5.121 1 96.38 170 ILE B O 1
ATOM 4100 N N . THR B 1 171 ? -9.703 23.469 6.43 1 97.94 171 THR B N 1
ATOM 4101 C CA . THR B 1 171 ? -9.008 23.875 7.645 1 97.94 171 THR B CA 1
ATOM 4102 C C . THR B 1 171 ? -7.504 23.656 7.512 1 97.94 171 THR B C 1
ATOM 4104 O O . THR B 1 171 ? -6.715 24.547 7.84 1 97.94 171 THR B O 1
ATOM 4107 N N . ILE B 1 172 ? -7.102 22.547 6.977 1 98.69 172 ILE B N 1
ATOM 4108 C CA . ILE B 1 172 ? -5.691 22.234 6.773 1 98.69 172 ILE B CA 1
ATOM 4109 C C . ILE B 1 172 ? -5.094 23.203 5.746 1 98.69 172 ILE B C 1
ATOM 4111 O O . ILE B 1 172 ? -4.008 23.734 5.953 1 98.69 172 ILE B O 1
ATOM 4115 N N . ASN B 1 173 ? -5.824 23.391 4.68 1 98.12 173 ASN B N 1
ATOM 4116 C CA . ASN B 1 173 ? -5.398 24.281 3.607 1 98.12 173 ASN B CA 1
ATOM 4117 C C . ASN B 1 173 ? -5.133 25.688 4.125 1 98.12 173 ASN B C 1
ATOM 4119 O O . ASN B 1 173 ? -4.094 26.281 3.826 1 98.12 173 ASN B O 1
ATOM 4123 N N . ARG B 1 174 ? -6.004 26.188 4.895 1 97.88 174 ARG B N 1
ATOM 4124 C CA . ARG B 1 174 ? -5.898 27.547 5.406 1 97.88 174 ARG B CA 1
ATOM 4125 C C . ARG B 1 174 ? -4.801 27.656 6.461 1 97.88 174 ARG B C 1
ATOM 4127 O O . ARG B 1 174 ? -4.047 28.625 6.488 1 97.88 174 ARG B O 1
ATOM 4134 N N . ALA B 1 175 ? -4.703 26.656 7.312 1 98.69 175 ALA B N 1
ATOM 4135 C CA . ALA B 1 175 ? -3.652 26.656 8.328 1 98.69 175 ALA B CA 1
ATOM 4136 C C . ALA B 1 175 ? -2.268 26.625 7.688 1 98.69 175 ALA B C 1
ATOM 4138 O O . ALA B 1 175 ? -1.384 27.391 8.07 1 98.69 175 ALA B O 1
ATOM 4139 N N . CYS B 1 176 ? -2.107 25.766 6.715 1 98.75 176 CYS B N 1
ATOM 4140 C CA . CYS B 1 176 ? -0.826 25.672 6.023 1 98.75 176 CYS B CA 1
ATOM 4141 C C . CYS B 1 176 ? -0.543 26.938 5.215 1 98.75 176 CYS B C 1
ATOM 4143 O O . CYS B 1 176 ? 0.604 27.375 5.125 1 98.75 176 CYS B O 1
ATOM 4145 N N . GLY B 1 177 ? -1.595 27.453 4.613 1 98.44 177 GLY B N 1
ATOM 4146 C CA . GLY B 1 177 ? -1.455 28.734 3.914 1 98.44 177 GLY B CA 1
ATOM 4147 C C . GLY B 1 177 ? -1.025 29.859 4.82 1 98.44 177 GLY B C 1
ATOM 4148 O O . GLY B 1 177 ? -0.166 30.672 4.453 1 98.44 177 GLY B O 1
ATOM 4149 N N . GLU B 1 178 ? -1.64 29.906 5.949 1 98.44 178 GLU B N 1
ATOM 4150 C CA . GLU B 1 178 ? -1.317 30.938 6.922 1 98.44 178 GLU B CA 1
ATOM 4151 C C . GLU B 1 178 ? 0.157 30.891 7.312 1 98.44 178 GLU B C 1
ATOM 4153 O O . GLU B 1 178 ? 0.791 31.938 7.496 1 98.44 178 GLU B O 1
ATOM 4158 N N . LEU B 1 179 ? 0.725 29.734 7.379 1 98.56 179 LEU B N 1
ATOM 4159 C CA . LEU B 1 179 ? 2.08 29.547 7.879 1 98.56 179 LEU B CA 1
ATOM 4160 C C . LEU B 1 179 ? 3.07 29.391 6.73 1 98.56 179 LEU B C 1
ATOM 4162 O O . LEU B 1 179 ? 4.266 29.188 6.957 1 98.56 179 LEU B O 1
ATOM 4166 N N . ASN B 1 180 ? 2.578 29.422 5.477 1 98.25 180 ASN B N 1
ATOM 4167 C CA . ASN B 1 180 ? 3.398 29.156 4.301 1 98.25 180 ASN B CA 1
ATOM 4168 C C . ASN B 1 180 ? 4.086 27.797 4.402 1 98.25 180 ASN B C 1
ATOM 4170 O O . ASN B 1 180 ? 5.27 27.672 4.086 1 98.25 180 ASN B O 1
ATOM 4174 N N . LYS B 1 181 ? 3.307 26.812 4.898 1 98.62 181 LYS B N 1
ATOM 4175 C CA . LYS B 1 181 ? 3.799 25.453 5.102 1 98.62 181 LYS B CA 1
ATOM 4176 C C . LYS B 1 181 ? 3.537 24.594 3.877 1 98.62 181 LYS B C 1
ATOM 4178 O O . LYS B 1 181 ? 2.396 24.469 3.422 1 98.62 181 LYS B O 1
ATOM 4183 N N . ILE B 1 182 ? 4.582 24.016 3.279 1 98.44 182 ILE B N 1
ATOM 4184 C CA . ILE B 1 182 ? 4.395 23.016 2.242 1 98.44 182 ILE B CA 1
ATOM 4185 C C . ILE B 1 182 ? 3.715 21.781 2.84 1 98.44 182 ILE B C 1
ATOM 4187 O O . ILE B 1 182 ? 4.059 21.344 3.941 1 98.44 182 ILE B O 1
ATOM 4191 N N . TRP B 1 183 ? 2.738 21.266 2.176 1 98.81 183 TRP B N 1
ATOM 4192 C CA . TRP B 1 183 ? 1.988 20.125 2.686 1 98.81 183 TRP B CA 1
ATOM 4193 C C . TRP B 1 183 ? 1.477 19.25 1.54 1 98.81 183 TRP B C 1
ATOM 4195 O O . TRP B 1 183 ? 1.608 19.625 0.369 1 98.81 183 TRP B O 1
ATOM 4205 N N . MET B 1 184 ? 1.015 18.031 1.856 1 98.88 184 MET B N 1
ATOM 4206 C CA . MET B 1 184 ? 0.538 17.094 0.842 1 98.88 184 MET B CA 1
ATOM 4207 C C . MET B 1 184 ? -0.887 16.641 1.145 1 98.88 184 MET B C 1
ATOM 4209 O O . MET B 1 184 ? -1.203 16.297 2.283 1 98.88 184 MET B O 1
ATOM 4213 N N . GLU B 1 185 ? -1.681 16.719 0.117 1 97.88 185 GLU B N 1
ATOM 4214 C CA . GLU B 1 185 ? -3.08 16.297 0.143 1 97.88 185 GLU B CA 1
ATOM 4215 C C . GLU B 1 185 ? -3.266 14.945 -0.532 1 97.88 185 GLU B C 1
ATOM 4217 O O . GLU B 1 185 ? -2.564 14.625 -1.494 1 97.88 185 GLU B O 1
ATOM 4222 N N . SER B 1 186 ? -4.195 14.141 0.014 1 98.5 186 SER B N 1
ATOM 4223 C CA . SER B 1 186 ? -4.527 12.859 -0.608 1 98.5 186 SER B CA 1
ATOM 4224 C C . SER B 1 186 ? -6.02 12.562 -0.507 1 98.5 186 SER B C 1
ATOM 4226 O O . SER B 1 186 ? -6.711 13.133 0.342 1 98.5 186 SER B O 1
ATOM 4228 N N . GLY B 1 187 ? -6.48 11.695 -1.429 1 97.06 187 GLY B N 1
ATOM 4229 C CA . GLY B 1 187 ? -7.883 11.305 -1.392 1 97.06 187 GLY B CA 1
ATOM 4230 C C . GLY B 1 187 ? -8.195 10.117 -2.279 1 97.06 187 GLY B C 1
ATOM 4231 O O . GLY B 1 187 ? -7.414 9.773 -3.164 1 97.06 187 GLY B O 1
ATOM 4232 N N . VAL B 1 188 ? -9.312 9.484 -1.913 1 97.12 188 VAL B N 1
ATOM 4233 C CA . VAL B 1 188 ? -9.891 8.406 -2.705 1 97.12 188 VAL B CA 1
ATOM 4234 C C . VAL B 1 188 ? -11.367 8.68 -2.955 1 97.12 188 VAL B C 1
ATOM 4236 O O . VAL B 1 188 ? -12.078 9.141 -2.062 1 97.12 188 VAL B O 1
ATOM 4239 N N . SER B 1 189 ? -11.812 8.391 -4.129 1 95.31 189 SER B N 1
ATOM 4240 C CA . SER B 1 189 ? -13.195 8.641 -4.516 1 95.31 189 SER B CA 1
ATOM 4241 C C . SER B 1 189 ? -14.148 7.711 -3.768 1 95.31 189 SER B C 1
ATOM 4243 O O . SER B 1 189 ? -13.734 6.672 -3.25 1 95.31 189 SER B O 1
ATOM 4245 N N . GLU B 1 190 ? -15.43 8.016 -3.799 1 93.25 190 GLU B N 1
ATOM 4246 C CA . GLU B 1 190 ? -16.453 7.301 -3.045 1 93.25 190 GLU B CA 1
ATOM 4247 C C . GLU B 1 190 ? -16.609 5.871 -3.551 1 93.25 190 GLU B C 1
ATOM 4249 O O . GLU B 1 190 ? -16.953 4.969 -2.781 1 93.25 190 GLU B O 1
ATOM 4254 N N . ASP B 1 191 ? -16.359 5.707 -4.82 1 94.56 191 ASP B N 1
ATOM 4255 C CA . ASP B 1 191 ? -16.5 4.371 -5.387 1 94.56 191 ASP B CA 1
ATOM 4256 C C . ASP B 1 191 ? -15.211 3.57 -5.266 1 94.56 191 ASP B C 1
ATOM 4258 O O . ASP B 1 191 ? -15.102 2.471 -5.809 1 94.56 191 ASP B O 1
ATOM 4262 N N . ALA B 1 192 ? -14.148 4.141 -4.672 1 96.38 192 ALA B N 1
ATOM 4263 C CA . ALA B 1 192 ? -12.867 3.508 -4.355 1 96.38 192 ALA B CA 1
ATOM 4264 C C . ALA B 1 192 ? -12.047 3.258 -5.617 1 96.38 192 ALA B C 1
ATOM 4266 O O . ALA B 1 192 ? -11.047 2.545 -5.582 1 96.38 192 ALA B O 1
ATOM 4267 N N . MET B 1 193 ? -12.453 3.928 -6.754 1 97.38 193 MET B N 1
ATOM 4268 C CA . MET B 1 193 ? -11.82 3.557 -8.023 1 97.38 193 MET B CA 1
ATOM 4269 C C . MET B 1 193 ? -10.828 4.625 -8.469 1 97.38 193 MET B C 1
ATOM 4271 O O . MET B 1 193 ? -10.055 4.41 -9.398 1 97.38 193 MET B O 1
ATOM 4275 N N . ASN B 1 194 ? -10.828 5.703 -7.711 1 97.12 194 ASN B N 1
ATOM 4276 C CA . ASN B 1 194 ? -9.898 6.785 -8.031 1 97.12 194 ASN B CA 1
ATOM 4277 C C . ASN B 1 194 ? -9.25 7.355 -6.773 1 97.12 194 ASN B C 1
ATOM 4279 O O . ASN B 1 194 ? -9.867 7.387 -5.707 1 97.12 194 ASN B O 1
ATOM 4283 N N . GLY B 1 195 ? -7.969 7.715 -6.875 1 97.81 195 GLY B N 1
ATOM 4284 C CA . GLY B 1 195 ? -7.25 8.406 -5.812 1 97.81 195 GLY B CA 1
ATOM 4285 C C . GLY B 1 195 ? -6.246 9.414 -6.332 1 97.81 195 GLY B C 1
ATOM 4286 O O . GLY B 1 195 ? -6.066 9.555 -7.547 1 97.81 195 GLY B O 1
ATOM 4287 N N . HIS B 1 196 ? -5.695 10.203 -5.438 1 97.94 196 HIS B N 1
ATOM 4288 C CA . HIS B 1 196 ? -4.684 11.172 -5.848 1 97.94 196 HIS B CA 1
ATOM 4289 C C . HIS B 1 196 ? -3.797 11.57 -4.672 1 97.94 196 HIS B C 1
ATOM 4291 O O . HIS B 1 196 ? -4.141 11.32 -3.514 1 97.94 196 HIS B O 1
ATOM 4297 N N . ILE B 1 197 ? -2.66 12.102 -5.043 1 98.62 197 ILE B N 1
ATOM 4298 C CA . ILE B 1 197 ? -1.827 12.867 -4.121 1 98.62 197 ILE B CA 1
ATOM 4299 C C . ILE B 1 197 ? -1.455 14.203 -4.758 1 98.62 197 ILE B C 1
ATOM 4301 O O . ILE B 1 197 ? -1.373 14.32 -5.98 1 98.62 197 ILE B O 1
ATOM 4305 N N . GLN B 1 198 ? -1.28 15.164 -3.91 1 98.12 198 GLN B N 1
ATOM 4306 C CA . GLN B 1 198 ? -0.906 16.5 -4.359 1 98.12 198 GLN B CA 1
ATOM 4307 C C . GLN B 1 198 ? 0.036 17.172 -3.365 1 98.12 198 GLN B C 1
ATOM 4309 O O . GLN B 1 198 ? -0.182 17.109 -2.154 1 98.12 198 GLN B O 1
ATOM 4314 N N . THR B 1 199 ? 1.084 17.688 -3.898 1 98.44 199 THR B N 1
ATOM 4315 C CA . THR B 1 199 ? 1.962 18.531 -3.096 1 98.44 199 THR B CA 1
ATOM 4316 C C . THR B 1 199 ? 1.605 20.016 -3.275 1 98.44 199 THR B C 1
ATOM 4318 O O . THR B 1 199 ? 1.601 20.516 -4.398 1 98.44 199 THR B O 1
ATOM 4321 N N . ILE B 1 200 ? 1.389 20.656 -2.203 1 98.12 200 ILE B N 1
ATOM 4322 C CA . ILE B 1 200 ? 0.958 22.047 -2.275 1 98.12 200 ILE B CA 1
ATOM 4323 C C . ILE B 1 200 ? 2.072 22.969 -1.769 1 98.12 200 ILE B C 1
ATOM 4325 O O . ILE B 1 200 ? 2.482 22.875 -0.609 1 98.12 200 ILE B O 1
ATOM 4329 N N . TYR B 1 201 ? 2.574 23.75 -2.66 1 97.94 201 TYR B N 1
ATOM 4330 C CA . TYR B 1 201 ? 3.422 24.891 -2.348 1 97.94 201 TYR B CA 1
ATOM 4331 C C . TYR B 1 201 ? 2.607 26.172 -2.307 1 97.94 201 TYR B C 1
ATOM 4333 O O . TYR B 1 201 ? 2.328 26.781 -3.35 1 97.94 201 TYR B O 1
ATOM 4341 N N . PRO B 1 202 ? 2.322 26.609 -1.088 1 97.88 202 PRO B N 1
ATOM 4342 C CA . PRO B 1 202 ? 1.442 27.781 -1.019 1 97.88 202 PRO B CA 1
ATOM 4343 C C . PRO B 1 202 ? 1.874 28.906 -1.96 1 97.88 202 PRO B C 1
ATOM 4345 O O . PRO B 1 202 ? 3.016 29.359 -1.893 1 97.88 202 PRO B O 1
ATOM 4348 N N . GLY B 1 203 ? 0.958 29.219 -2.848 1 97.31 203 GLY B N 1
ATOM 4349 C CA . GLY B 1 203 ? 1.191 30.328 -3.76 1 97.31 203 GLY B CA 1
ATOM 4350 C C . GLY B 1 203 ? 1.884 29.906 -5.043 1 97.31 203 GLY B C 1
ATOM 4351 O O . GLY B 1 203 ? 1.914 30.672 -6.016 1 97.31 203 GLY B O 1
ATOM 4352 N N . GLU B 1 204 ? 2.438 28.766 -5.125 1 96.94 204 GLU B N 1
ATOM 4353 C CA . GLU B 1 204 ? 3.201 28.328 -6.293 1 96.94 204 GLU B CA 1
ATOM 4354 C C . GLU B 1 204 ? 2.482 27.203 -7.035 1 96.94 204 GLU B C 1
ATOM 4356 O O . GLU B 1 204 ? 2.596 27.094 -8.258 1 96.94 204 GLU B O 1
ATOM 4361 N N . THR B 1 205 ? 1.822 26.375 -6.359 1 96.5 205 THR B N 1
ATOM 4362 C CA . THR B 1 205 ? 0.922 25.391 -6.934 1 96.5 205 THR B CA 1
ATOM 4363 C C . THR B 1 205 ? -0.502 25.594 -6.426 1 96.5 205 THR B C 1
ATOM 4365 O O . THR B 1 205 ? -0.717 26.266 -5.422 1 96.5 205 THR B O 1
ATOM 4368 N N . ALA B 1 206 ? -1.456 25 -7.102 1 96.88 206 ALA B N 1
ATOM 4369 C CA . ALA B 1 206 ? -2.852 25.172 -6.707 1 96.88 206 ALA B CA 1
ATOM 4370 C C . ALA B 1 206 ? -3.096 24.641 -5.301 1 96.88 206 ALA B C 1
ATOM 4372 O O . ALA B 1 206 ? -2.646 23.531 -4.965 1 96.88 206 ALA B O 1
ATOM 4373 N N . CYS B 1 207 ? -3.691 25.5 -4.531 1 96.88 207 CYS B N 1
ATOM 4374 C CA . CYS B 1 207 ? -4.109 24.984 -3.229 1 96.88 207 CYS B CA 1
ATOM 4375 C C . CYS B 1 207 ? -5.441 24.266 -3.33 1 96.88 207 CYS B C 1
ATOM 4377 O O . CYS B 1 207 ? -6 24.125 -4.422 1 96.88 207 CYS B O 1
ATOM 4379 N N . PHE B 1 208 ? -5.961 23.797 -2.258 1 95.44 208 PHE B N 1
ATOM 4380 C CA . PHE B 1 208 ? -7.172 22.984 -2.271 1 95.44 208 PHE B CA 1
ATOM 4381 C C . PHE B 1 208 ? -8.375 23.812 -2.717 1 95.44 208 PHE B C 1
ATOM 4383 O O . PHE B 1 208 ? -9.289 23.297 -3.35 1 95.44 208 PHE B O 1
ATOM 4390 N N . GLU B 1 209 ? -8.367 25.062 -2.457 1 95 209 GLU B N 1
ATOM 4391 C CA . GLU B 1 209 ? -9.516 25.922 -2.738 1 95 209 GLU B CA 1
ATOM 4392 C C . GLU B 1 209 ? -9.414 26.531 -4.129 1 95 209 GLU B C 1
ATOM 4394 O O . GLU B 1 209 ? -10.336 27.219 -4.578 1 95 209 GLU B O 1
ATOM 4399 N N . CYS B 1 210 ? -8.32 26.359 -4.797 1 94.31 210 CYS B N 1
ATOM 4400 C CA . CYS B 1 210 ? -8.133 26.953 -6.121 1 94.31 210 CYS B CA 1
ATOM 4401 C C . CYS B 1 210 ? -9.055 26.297 -7.141 1 94.31 210 CYS B C 1
ATOM 4403 O O . CYS B 1 210 ? -9.406 26.906 -8.148 1 94.31 210 CYS B O 1
ATOM 4405 N N . ALA B 1 211 ? -9.312 25 -6.969 1 75.56 211 ALA B N 1
ATOM 4406 C CA . ALA B 1 211 ? -10.258 24.266 -7.812 1 75.56 211 ALA B CA 1
ATOM 4407 C C . ALA B 1 211 ? -11.281 23.516 -6.961 1 75.56 211 ALA B C 1
ATOM 4409 O O . ALA B 1 211 ? -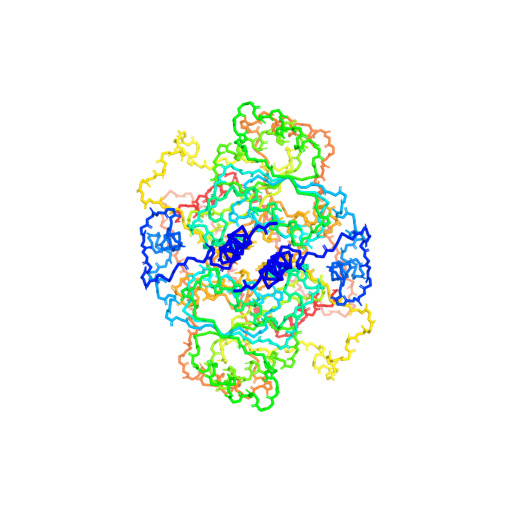11.305 22.281 -6.953 1 75.56 211 ALA B O 1
ATOM 4410 N N . PRO B 1 212 ? -12.008 24.203 -6.238 1 59.69 212 PRO B N 1
ATOM 4411 C CA . PRO B 1 212 ? -12.859 23.453 -5.316 1 59.69 212 PRO B CA 1
ATOM 4412 C C . PRO B 1 212 ? -13.859 22.547 -6.039 1 59.69 212 PRO B C 1
ATOM 4414 O O . PRO B 1 212 ? -14.297 22.875 -7.145 1 59.69 212 PRO B O 1
ATOM 4417 N N . PRO B 1 213 ? -13.953 21.297 -5.559 1 54.5 213 PRO B N 1
ATOM 4418 C CA . PRO B 1 213 ? -14.961 20.422 -6.16 1 54.5 213 PRO B CA 1
ATOM 4419 C C . PRO B 1 213 ? -16.328 21.094 -6.289 1 54.5 213 PRO B C 1
ATOM 4421 O O . PRO B 1 213 ? -16.641 22.016 -5.527 1 54.5 213 PRO B O 1
ATOM 4424 N N . TYR B 1 214 ? -17.016 20.797 -7.371 1 43.06 214 TYR B N 1
ATOM 4425 C CA . TYR B 1 214 ? -18.297 21.391 -7.734 1 43.06 214 TYR B CA 1
ATOM 4426 C C . TYR B 1 214 ? -19.297 21.297 -6.582 1 43.06 214 TYR B C 1
ATOM 4428 O O . TYR B 1 214 ? -20.109 22.203 -6.379 1 43.06 214 TYR B O 1
ATOM 4436 N N . VAL B 1 215 ? -19.328 20.062 -5.969 1 40.56 215 VAL B N 1
ATOM 4437 C CA . VAL B 1 215 ? -20.359 19.891 -4.949 1 40.56 215 VAL B CA 1
ATOM 4438 C C . VAL B 1 215 ? -20.25 21 -3.914 1 40.56 215 VAL B C 1
ATOM 4440 O O . VAL B 1 215 ? -21.281 21.562 -3.486 1 40.56 215 VAL B O 1
ATOM 4443 N N . VAL B 1 216 ? -19.094 21.266 -3.477 1 40.75 216 VAL B N 1
ATOM 4444 C CA . VAL B 1 216 ? -18.938 22.312 -2.471 1 40.75 216 VAL B CA 1
ATOM 4445 C C . VAL B 1 216 ? -19.219 23.672 -3.096 1 40.75 216 VAL B C 1
ATOM 4447 O O . VAL B 1 216 ? -19.688 24.594 -2.412 1 40.75 216 VAL B O 1
ATOM 4450 N N . ALA B 1 217 ? -18.938 23.797 -4.348 1 40 217 ALA B N 1
ATOM 4451 C CA . ALA B 1 21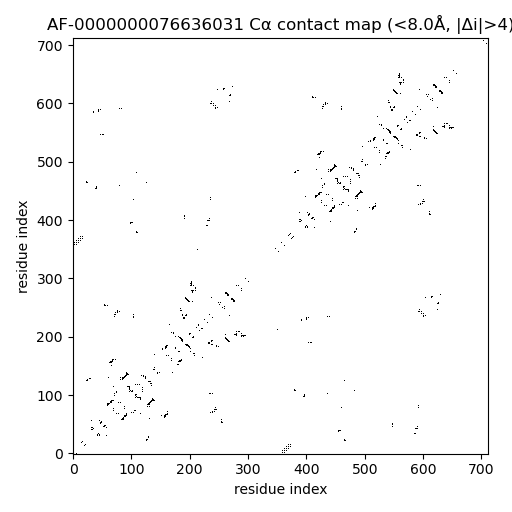7 ? -19.125 25.109 -4.98 1 40 217 ALA B CA 1
ATOM 4452 C C . ALA B 1 217 ? -20.594 25.5 -5.004 1 40 217 ALA B C 1
ATOM 4454 O O . ALA B 1 217 ? -20.938 26.688 -4.977 1 40 217 ALA B O 1
ATOM 4455 N N . SER B 1 218 ? -21.375 24.391 -5.18 1 38.75 218 SER B N 1
ATOM 4456 C CA . SER B 1 218 ? -22.781 24.766 -5.238 1 38.75 218 SER B CA 1
ATOM 4457 C C . SER B 1 218 ? -23.359 24.969 -3.842 1 38.75 218 SER B C 1
ATOM 4459 O O . SER B 1 218 ? -24.578 25.094 -3.684 1 38.75 218 SER B O 1
ATOM 4461 N N . GLY B 1 219 ? -22.625 25.25 -2.859 1 39.84 219 GLY B N 1
ATOM 4462 C CA . GLY B 1 219 ? -23.094 25.578 -1.521 1 39.84 219 GLY B CA 1
ATOM 4463 C C . GLY B 1 219 ? -23.766 24.406 -0.828 1 39.84 219 GLY B C 1
ATOM 4464 O O . GLY B 1 219 ? -24.531 24.594 0.12 1 39.84 219 GLY B O 1
ATOM 4465 N N . GLY B 1 220 ? -23.938 23.234 -1.467 1 39.25 220 GLY B N 1
ATOM 4466 C CA . GLY B 1 220 ? -24.656 22.156 -0.806 1 39.25 220 GLY B CA 1
ATOM 4467 C C . GLY B 1 220 ? -23.891 21.531 0.344 1 39.25 220 GLY B C 1
ATOM 4468 O O . GLY B 1 220 ? -22.656 21.688 0.43 1 39.25 220 GLY B O 1
ATOM 4469 N N . ASP B 1 221 ? -24.531 21.391 1.561 1 40.84 221 ASP B N 1
ATOM 4470 C CA . ASP B 1 221 ? -24.047 20.844 2.83 1 40.84 221 ASP B CA 1
ATOM 4471 C C . ASP B 1 221 ? -23.406 19.469 2.637 1 40.84 221 ASP B C 1
ATOM 4473 O O . ASP B 1 221 ? -24.078 18.516 2.229 1 40.84 221 ASP B O 1
ATOM 4477 N N . GLU B 1 222 ? -22.281 19.375 2.471 1 44.38 222 GLU B N 1
ATOM 4478 C CA . GLU B 1 222 ? -21.484 18.156 2.422 1 44.38 222 GLU B CA 1
ATOM 4479 C C . GLU B 1 222 ? -22 17.141 3.441 1 44.38 222 GLU B C 1
ATOM 4481 O O . GLU B 1 222 ? -21.781 15.93 3.277 1 44.38 222 GLU B O 1
ATOM 4486 N N . TYR B 1 223 ? -22.578 17.656 4.586 1 41.81 223 TYR B N 1
ATOM 4487 C CA . TYR B 1 223 ? -23.141 16.812 5.629 1 41.81 223 TYR B CA 1
ATOM 4488 C C . TYR B 1 223 ? -24.406 16.109 5.141 1 41.81 223 TYR B C 1
ATOM 4490 O O . TYR B 1 223 ? -24.859 15.133 5.746 1 41.81 223 TYR B O 1
ATOM 4498 N N . GLN B 1 224 ? -25.031 16.688 4.207 1 39.19 224 GLN B N 1
ATOM 4499 C CA . GLN B 1 224 ? -26.344 16.188 3.803 1 39.19 224 GLN B CA 1
ATOM 4500 C C . GLN B 1 224 ? -26.203 14.875 3.029 1 39.19 224 GLN B C 1
ATOM 4502 O O . GLN B 1 224 ? -27.203 14.195 2.781 1 39.19 224 GLN B O 1
ATOM 4507 N N . ILE B 1 225 ? -25.078 14.703 2.344 1 41.22 225 ILE B N 1
ATOM 4508 C CA . ILE B 1 225 ? -25.203 13.547 1.457 1 41.22 225 ILE B CA 1
ATOM 4509 C C . ILE B 1 225 ? -25.062 12.258 2.264 1 41.22 225 ILE B C 1
ATOM 4511 O O . ILE B 1 225 ? -24.797 11.195 1.704 1 41.22 225 ILE B O 1
ATOM 4515 N N . LYS B 1 226 ? -24.844 12.453 3.537 1 45.91 226 LYS B N 1
ATOM 4516 C CA . LYS B 1 226 ? -24.922 11.141 4.164 1 45.91 226 LYS B CA 1
ATOM 4517 C C . LYS B 1 226 ? -26.344 10.578 4.078 1 45.91 226 LYS B C 1
ATOM 4519 O O . LYS B 1 226 ? -27.234 11.047 4.785 1 45.91 226 LYS B O 1
ATOM 4524 N N . ARG B 1 227 ? -26.719 10.141 2.932 1 50.66 227 ARG B N 1
ATOM 4525 C CA . ARG B 1 227 ? -27.984 9.422 2.836 1 50.66 227 ARG B CA 1
ATOM 4526 C C . ARG B 1 227 ? -27.984 8.172 3.707 1 50.66 227 ARG B C 1
ATOM 4528 O O . ARG B 1 227 ? -26.984 7.453 3.764 1 50.66 227 ARG B O 1
ATOM 4535 N N . GLU B 1 228 ? -28.891 8.141 4.508 1 60.53 228 GLU B N 1
ATOM 4536 C CA . GLU B 1 228 ? -29.062 6.973 5.367 1 60.53 228 GLU B CA 1
ATOM 4537 C C . GLU B 1 228 ? -28.953 5.68 4.57 1 60.53 228 GLU B C 1
ATOM 4539 O O . GLU B 1 228 ? -29.5 5.566 3.471 1 60.53 228 GLU B O 1
ATOM 4544 N N . GLY B 1 229 ? -28.047 4.824 4.953 1 68.69 229 GLY B N 1
ATOM 4545 C CA . GLY B 1 229 ? -27.906 3.516 4.332 1 68.69 229 GLY B CA 1
ATOM 4546 C C . GLY B 1 229 ? -26.859 3.492 3.227 1 68.69 229 GLY B C 1
ATOM 4547 O O . GLY B 1 229 ? -26.688 2.473 2.557 1 68.69 229 GLY B O 1
ATOM 4548 N N . VAL B 1 230 ? -26.281 4.727 3.014 1 76.31 230 VAL B N 1
ATOM 4549 C CA . VAL B 1 230 ? -25.281 4.723 1.947 1 76.31 230 VAL B CA 1
ATOM 4550 C C . VAL B 1 230 ? -23.906 5 2.531 1 76.31 230 VAL B C 1
ATOM 4552 O O . VAL B 1 230 ? -23.75 5.848 3.414 1 76.31 230 VAL B O 1
ATOM 4555 N N . CYS B 1 231 ? -23 4.168 2.242 1 87.25 231 CYS B N 1
ATOM 4556 C CA . CYS B 1 231 ? -21.609 4.379 2.654 1 87.25 231 CYS B CA 1
ATOM 4557 C C . CYS B 1 231 ? -20.672 4.359 1.452 1 87.25 231 CYS B C 1
ATOM 4559 O O . CYS B 1 231 ? -21 3.766 0.42 1 87.25 231 CYS B O 1
ATOM 4561 N N . ALA B 1 232 ? -19.656 5.066 1.564 1 92 232 ALA B N 1
ATOM 4562 C CA . ALA B 1 232 ? -18.625 5.051 0.527 1 92 232 ALA B CA 1
ATOM 4563 C C . ALA B 1 232 ? -17.938 3.691 0.46 1 92 232 ALA B C 1
ATOM 4565 O O . ALA B 1 232 ? -17.797 3.004 1.476 1 92 232 ALA B O 1
ATOM 4566 N N . ALA B 1 233 ? -17.641 3.311 -0.758 1 95.94 233 ALA B N 1
ATOM 4567 C CA . ALA B 1 233 ? -16.844 2.105 -0.947 1 95.94 233 ALA B CA 1
ATOM 4568 C C . ALA B 1 233 ? -15.383 2.35 -0.572 1 95.94 233 ALA B C 1
ATOM 4570 O O . ALA B 1 233 ? -14.93 3.496 -0.542 1 95.94 233 ALA B O 1
ATOM 4571 N N . SER B 1 234 ? -14.719 1.33 -0.215 1 95.88 234 SER B N 1
ATOM 4572 C CA . SER B 1 234 ? -13.289 1.393 0.067 1 95.88 234 SER B CA 1
ATOM 4573 C C . SER B 1 234 ? -12.625 0.033 -0.13 1 95.88 234 SER B C 1
ATOM 4575 O O . SER B 1 234 ? -13.219 -1.003 0.177 1 95.88 234 SER B O 1
ATOM 4577 N N . LEU B 1 235 ? -11.484 0.065 -0.688 1 97.81 235 LEU B N 1
ATOM 4578 C CA . LEU B 1 235 ? -10.641 -1.106 -0.903 1 97.81 235 LEU B CA 1
ATOM 4579 C C . LEU B 1 235 ? -9.258 -0.904 -0.288 1 97.81 235 LEU B C 1
ATOM 4581 O O . LEU B 1 235 ? -8.688 0.184 -0.381 1 97.81 235 LEU B O 1
ATOM 4585 N N . PRO B 1 236 ? -8.766 -1.952 0.395 1 98.75 236 PRO B N 1
ATOM 4586 C CA . PRO B 1 236 ? -7.402 -1.816 0.918 1 98.75 236 PRO B CA 1
ATOM 4587 C C . PRO B 1 236 ? -6.371 -1.561 -0.178 1 98.75 236 PRO B C 1
ATOM 4589 O O . PRO B 1 236 ? -5.305 -1.008 0.092 1 98.75 236 PRO B O 1
ATOM 4592 N N . THR B 1 237 ? -6.668 -1.904 -1.446 1 98.75 237 THR B N 1
ATOM 4593 C CA . THR B 1 237 ? -5.73 -1.759 -2.553 1 98.75 237 THR B CA 1
ATOM 4594 C C . THR B 1 237 ? -5.578 -0.291 -2.943 1 98.75 237 THR B C 1
ATOM 4596 O O . THR B 1 237 ? -4.48 0.267 -2.863 1 98.75 237 THR B O 1
ATOM 4599 N N . THR B 1 238 ? -6.75 0.357 -3.219 1 98.5 238 THR B N 1
ATOM 4600 C CA . THR B 1 238 ? -6.699 1.757 -3.625 1 98.5 238 THR B CA 1
ATOM 4601 C C . THR B 1 238 ? -6.125 2.623 -2.51 1 98.5 238 THR B C 1
ATOM 4603 O O . THR B 1 238 ? -5.258 3.463 -2.752 1 98.5 238 THR B O 1
ATOM 4606 N N . MET B 1 239 ? -6.602 2.367 -1.301 1 98.5 239 MET B N 1
ATOM 4607 C CA . MET B 1 239 ? -6.109 3.129 -0.156 1 98.5 239 MET B CA 1
ATOM 4608 C C . MET B 1 239 ? -4.625 2.865 0.073 1 98.5 239 MET B C 1
ATOM 4610 O O . MET B 1 239 ? -3.863 3.791 0.363 1 98.5 239 MET B O 1
ATOM 4614 N N . GLY B 1 240 ? -4.211 1.597 -0.077 1 98.81 240 GLY B N 1
ATOM 4615 C CA . GLY B 1 240 ? -2.811 1.24 0.077 1 98.81 240 GLY B CA 1
ATOM 4616 C C . GLY B 1 240 ? -1.912 1.89 -0.957 1 98.81 240 GLY B C 1
ATOM 4617 O O . GLY B 1 240 ? -0.828 2.375 -0.627 1 98.81 240 GLY B O 1
ATOM 4618 N N . VAL B 1 241 ? -2.344 1.912 -2.176 1 98.88 241 VAL B N 1
ATOM 4619 C CA . VAL B 1 241 ? -1.57 2.518 -3.256 1 98.88 241 VAL B CA 1
ATOM 4620 C C . VAL B 1 241 ? -1.415 4.016 -3.004 1 98.88 241 VAL B C 1
ATOM 4622 O O . VAL B 1 241 ? -0.308 4.551 -3.084 1 98.88 241 VAL B O 1
ATOM 4625 N N . ILE B 1 242 ? -2.484 4.676 -2.662 1 98.88 242 ILE B N 1
ATOM 4626 C CA . ILE B 1 242 ? -2.441 6.117 -2.439 1 98.88 242 ILE B CA 1
ATOM 4627 C C . ILE B 1 242 ? -1.552 6.426 -1.239 1 98.88 242 ILE B C 1
ATOM 4629 O O . ILE B 1 242 ? -0.764 7.375 -1.271 1 98.88 242 ILE B O 1
ATOM 4633 N N . ALA B 1 243 ? -1.661 5.641 -0.184 1 98.94 243 ALA B N 1
ATOM 4634 C CA . ALA B 1 243 ? -0.795 5.832 0.977 1 98.94 243 ALA B CA 1
ATOM 4635 C C . ALA B 1 243 ? 0.674 5.672 0.598 1 98.94 243 ALA B C 1
ATOM 4637 O O . ALA B 1 243 ? 1.521 6.465 1.018 1 98.94 243 ALA B O 1
ATOM 4638 N N . GLY B 1 244 ? 0.93 4.621 -0.186 1 98.94 244 GLY B N 1
ATOM 4639 C CA . GLY B 1 244 ? 2.297 4.398 -0.632 1 98.94 244 GLY B CA 1
ATOM 4640 C C . GLY B 1 244 ? 2.85 5.543 -1.459 1 98.94 244 GLY B C 1
ATOM 4641 O O . GLY B 1 244 ? 3.982 5.98 -1.246 1 98.94 244 GLY B O 1
ATOM 4642 N N . LEU B 1 245 ? 2.041 6.031 -2.365 1 98.88 245 LEU B N 1
ATOM 4643 C CA . LEU B 1 245 ? 2.449 7.152 -3.207 1 98.88 245 LEU B CA 1
ATOM 4644 C C . LEU B 1 245 ? 2.658 8.414 -2.371 1 98.88 245 LEU B C 1
ATOM 4646 O O . LEU B 1 245 ? 3.611 9.156 -2.596 1 98.88 245 LEU B O 1
ATOM 4650 N N . LEU B 1 246 ? 1.794 8.602 -1.454 1 98.94 246 LEU B N 1
ATOM 4651 C CA . LEU B 1 246 ? 1.867 9.766 -0.579 1 98.94 246 LEU B CA 1
ATOM 4652 C C . LEU B 1 246 ? 3.152 9.75 0.24 1 98.94 246 LEU B C 1
ATOM 4654 O O . LEU B 1 246 ? 3.889 10.734 0.266 1 98.94 246 LEU B O 1
ATOM 4658 N N . VAL B 1 247 ? 3.486 8.648 0.851 1 98.94 247 VAL B N 1
ATOM 4659 C CA . VAL B 1 247 ? 4.645 8.555 1.733 1 98.94 247 VAL B CA 1
ATOM 4660 C C . VAL B 1 247 ? 5.926 8.555 0.905 1 98.94 247 VAL B C 1
ATOM 4662 O O . VAL B 1 247 ? 6.945 9.117 1.32 1 98.94 247 VAL B O 1
ATOM 4665 N N . GLN B 1 248 ? 5.875 7.91 -0.273 1 98.94 248 GLN B N 1
ATOM 4666 C CA . GLN B 1 248 ? 7.027 7.992 -1.165 1 98.94 248 GLN B CA 1
ATOM 4667 C C . GLN B 1 248 ? 7.348 9.445 -1.518 1 98.94 248 GLN B C 1
ATOM 4669 O O . GLN B 1 248 ? 8.516 9.844 -1.524 1 98.94 248 GLN B O 1
ATOM 4674 N N . ASN B 1 249 ? 6.301 10.188 -1.818 1 98.88 249 ASN B N 1
ATOM 4675 C CA . ASN B 1 249 ? 6.48 11.602 -2.133 1 98.88 249 ASN B CA 1
ATOM 4676 C C . ASN B 1 249 ? 7.012 12.375 -0.931 1 98.88 249 ASN B C 1
ATOM 4678 O O . ASN B 1 249 ? 7.852 13.266 -1.082 1 98.88 249 ASN B O 1
ATOM 4682 N N . ALA B 1 250 ? 6.551 12.055 0.236 1 98.94 250 ALA B N 1
ATOM 4683 C CA . ALA B 1 250 ? 7.031 12.664 1.472 1 98.94 250 ALA B CA 1
ATOM 4684 C C . ALA B 1 250 ? 8.508 12.367 1.692 1 98.94 250 ALA B C 1
ATOM 4686 O O . ALA B 1 250 ? 9.281 13.258 2.074 1 98.94 250 ALA B O 1
ATOM 4687 N N . LEU B 1 251 ? 8.922 11.148 1.438 1 98.88 251 LEU B N 1
ATOM 4688 C CA . LEU B 1 251 ? 10.312 10.766 1.625 1 98.88 251 LEU B CA 1
ATOM 4689 C C . LEU B 1 251 ? 11.219 11.5 0.637 1 98.88 251 LEU B C 1
ATOM 4691 O O . LEU B 1 251 ? 12.289 11.977 1.0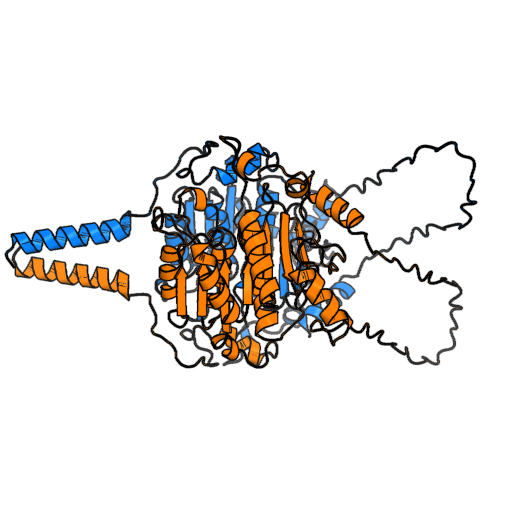08 1 98.88 251 LEU B O 1
ATOM 4695 N N . LYS B 1 252 ? 10.766 11.531 -0.632 1 98.62 252 LYS B N 1
ATOM 4696 C CA . LYS B 1 252 ? 11.531 12.297 -1.613 1 98.62 252 LYS B CA 1
ATOM 4697 C C . LYS B 1 252 ? 11.742 13.734 -1.15 1 98.62 252 LYS B C 1
ATOM 4699 O O . LYS B 1 252 ? 12.852 14.266 -1.263 1 98.62 252 LYS B O 1
ATOM 4704 N N . PHE B 1 253 ? 10.711 14.289 -0.611 1 98.56 253 PHE B N 1
ATOM 4705 C CA . PHE B 1 253 ? 10.742 15.664 -0.142 1 98.56 253 PHE B CA 1
ATOM 4706 C C . PHE B 1 253 ? 11.672 15.812 1.058 1 98.56 253 PHE B C 1
ATOM 4708 O O . PHE B 1 253 ? 12.547 16.672 1.07 1 98.56 253 PHE B O 1
ATOM 4715 N N . LEU B 1 254 ? 11.562 14.945 2.045 1 98.69 254 LEU B N 1
ATOM 4716 C CA . LEU B 1 254 ? 12.266 15.078 3.316 1 98.69 254 LEU B CA 1
ATOM 4717 C C . LEU B 1 254 ? 13.742 14.727 3.162 1 98.69 254 LEU B C 1
ATOM 4719 O O . LEU B 1 254 ? 14.602 15.32 3.826 1 98.69 254 LEU B O 1
ATOM 4723 N N . LEU B 1 255 ? 14.031 13.766 2.248 1 98.38 255 LEU B N 1
ATOM 4724 C CA . LEU B 1 255 ? 15.391 13.258 2.154 1 98.38 255 LEU B CA 1
ATOM 4725 C C . LEU B 1 255 ? 16.062 13.719 0.859 1 98.38 255 LEU B C 1
ATOM 4727 O O . LEU B 1 255 ? 17.156 13.266 0.526 1 98.38 255 LEU B O 1
ATOM 4731 N N . SER B 1 256 ? 15.438 14.484 0.088 1 97.06 256 SER B N 1
ATOM 4732 C CA . SER B 1 256 ? 15.969 15.156 -1.092 1 97.06 256 SER B CA 1
ATOM 4733 C C . SER B 1 256 ? 16.5 14.148 -2.107 1 97.06 256 SER B C 1
ATOM 4735 O O . SER B 1 256 ? 17.672 14.219 -2.51 1 97.06 256 SER B O 1
ATOM 4737 N N . PHE B 1 257 ? 15.656 13.289 -2.535 1 96.81 257 PHE B N 1
ATOM 4738 C CA . PHE B 1 257 ? 15.992 12.383 -3.623 1 96.81 257 PHE B CA 1
ATOM 4739 C C . PHE B 1 257 ? 14.836 12.266 -4.609 1 96.81 257 PHE B C 1
ATOM 4741 O O . PHE B 1 257 ? 13.703 12.633 -4.293 1 96.81 257 PHE B O 1
ATOM 4748 N N . GLY B 1 258 ? 15.125 11.938 -5.809 1 97.19 258 GLY B N 1
ATOM 4749 C CA . GLY B 1 258 ? 14.086 11.836 -6.82 1 97.19 258 GLY B CA 1
ATOM 4750 C C . GLY B 1 258 ? 13.398 13.156 -7.098 1 97.19 258 GLY B C 1
ATOM 4751 O O . GLY B 1 258 ? 13.945 14.227 -6.805 1 97.19 258 GLY B O 1
ATOM 4752 N N . GLU B 1 259 ? 12.266 13.008 -7.703 1 97.62 259 GLU B N 1
ATOM 4753 C CA . GLU B 1 259 ? 11.43 14.164 -8.031 1 97.62 259 GLU B CA 1
ATOM 4754 C C . GLU B 1 259 ? 10.148 14.172 -7.203 1 97.62 259 GLU B C 1
ATOM 4756 O O . GLU B 1 259 ? 9.375 13.203 -7.238 1 97.62 259 GLU B O 1
ATOM 4761 N N . VAL B 1 260 ? 9.969 15.219 -6.473 1 98.25 260 VAL B N 1
ATOM 4762 C CA . VAL B 1 260 ? 8.719 15.367 -5.734 1 98.25 260 VAL B CA 1
ATOM 4763 C C . VAL B 1 260 ? 7.582 15.695 -6.699 1 98.25 260 VAL B C 1
ATOM 4765 O O . VAL B 1 260 ? 7.652 16.672 -7.445 1 98.25 260 VAL B O 1
ATOM 4768 N N . THR B 1 261 ? 6.578 14.875 -6.676 1 97.94 261 THR B N 1
ATOM 4769 C CA . THR B 1 261 ? 5.461 15.016 -7.605 1 97.94 261 THR B CA 1
ATOM 4770 C C . THR B 1 261 ? 4.441 16.031 -7.082 1 97.94 261 THR B C 1
ATOM 4772 O O . THR B 1 261 ? 4.055 15.977 -5.91 1 97.94 261 THR B O 1
ATOM 4775 N N . ASN B 1 262 ? 4.031 16.906 -7.965 1 97.31 262 ASN B N 1
ATOM 4776 C CA . ASN B 1 262 ? 3.072 17.938 -7.566 1 97.31 262 ASN B CA 1
ATOM 4777 C C . ASN B 1 262 ? 1.65 17.391 -7.523 1 97.31 262 ASN B C 1
ATOM 4779 O O . ASN B 1 262 ? 0.884 17.703 -6.613 1 97.31 262 ASN B O 1
ATOM 4783 N N . TYR B 1 263 ? 1.355 16.594 -8.547 1 97.12 263 TYR B N 1
ATOM 4784 C CA . TYR B 1 263 ? 0.061 15.93 -8.602 1 97.12 263 TYR B CA 1
ATOM 4785 C C . TYR B 1 263 ? 0.17 14.586 -9.312 1 97.12 263 TYR B C 1
ATOM 4787 O O . TYR B 1 263 ? 0.829 14.477 -10.352 1 97.12 263 TYR B O 1
ATOM 4795 N N . LEU B 1 264 ? -0.402 13.641 -8.719 1 98.06 264 LEU B N 1
ATOM 4796 C CA . LEU B 1 264 ? -0.493 12.305 -9.297 1 98.06 264 LEU B CA 1
ATOM 4797 C C . LEU B 1 264 ? -1.87 11.703 -9.047 1 98.06 264 LEU B C 1
ATOM 4799 O O . LEU B 1 264 ? -2.295 11.562 -7.902 1 98.06 264 LEU B O 1
ATOM 4803 N N . GLY B 1 265 ? -2.578 11.383 -10.164 1 97.25 265 GLY B N 1
ATOM 4804 C CA . GLY B 1 265 ? -3.832 10.648 -10.062 1 97.25 265 GLY B CA 1
ATOM 4805 C C . GLY B 1 265 ? -3.662 9.148 -10.203 1 97.25 265 GLY B C 1
ATOM 4806 O O . GLY B 1 265 ? -2.588 8.672 -10.57 1 97.25 265 GLY B O 1
ATOM 4807 N N . TYR B 1 266 ? -4.699 8.484 -9.828 1 97.94 266 TYR B N 1
ATOM 4808 C CA . TYR B 1 266 ? -4.742 7.031 -9.977 1 97.94 266 TYR B CA 1
ATOM 4809 C C . TYR B 1 266 ? -6.16 6.555 -10.273 1 97.94 266 TYR B C 1
ATOM 4811 O O . TYR B 1 266 ? -7.055 6.684 -9.438 1 97.94 266 TYR B O 1
ATOM 4819 N N . SER B 1 267 ? -6.348 6.027 -11.422 1 98 267 SER B N 1
ATOM 4820 C CA . SER B 1 267 ? -7.555 5.285 -11.758 1 98 267 SER B CA 1
ATOM 4821 C C . SER B 1 267 ? -7.332 3.781 -11.664 1 98 267 SER B C 1
ATOM 4823 O O . SER B 1 267 ? -6.641 3.195 -12.5 1 98 267 SER B O 1
ATOM 4825 N N . SER B 1 268 ? -7.945 3.234 -10.742 1 97.5 268 SER B N 1
ATOM 4826 C CA . SER B 1 268 ? -7.66 1.835 -10.445 1 97.5 268 SER B CA 1
ATOM 4827 C C . SER B 1 268 ? -8.375 0.907 -11.422 1 97.5 268 SER B C 1
ATOM 4829 O O . SER B 1 268 ? -8.031 -0.272 -11.531 1 97.5 268 SER B O 1
ATOM 4831 N N . LYS B 1 269 ? -9.391 1.385 -12.125 1 97.19 269 LYS B N 1
ATOM 4832 C CA . LYS B 1 269 ? -10.133 0.573 -13.086 1 97.19 269 LYS B CA 1
ATOM 4833 C C . LYS B 1 269 ? -9.242 0.177 -14.266 1 97.19 269 LYS B C 1
ATOM 4835 O O . LYS B 1 269 ? -9.375 -0.922 -14.805 1 97.19 269 LYS B O 1
ATOM 4840 N N . ASN B 1 270 ? -8.344 1.131 -14.609 1 96.06 270 ASN B N 1
ATOM 4841 C CA . ASN B 1 270 ? -7.516 0.843 -15.781 1 96.06 270 ASN B CA 1
ATOM 4842 C C . ASN B 1 270 ? -6.047 1.151 -15.516 1 96.06 270 ASN B C 1
ATOM 4844 O O . ASN B 1 270 ? -5.23 1.137 -16.438 1 96.06 270 ASN B O 1
ATOM 4848 N N . ASP B 1 271 ? -5.707 1.527 -14.297 1 97.25 271 ASP B N 1
ATOM 4849 C CA . ASP B 1 271 ? -4.34 1.789 -13.852 1 97.25 271 ASP B CA 1
ATOM 4850 C C . ASP B 1 271 ? -3.727 2.957 -14.617 1 97.25 271 ASP B C 1
ATOM 4852 O O . ASP B 1 271 ? -2.588 2.869 -15.086 1 97.25 271 ASP B O 1
ATOM 4856 N N . TYR B 1 272 ? -4.523 3.934 -14.82 1 95.25 272 TYR B N 1
ATOM 4857 C CA . TYR B 1 272 ? -4.078 5.199 -15.391 1 95.25 272 TYR B CA 1
ATOM 4858 C C . TYR B 1 272 ? -3.66 6.172 -14.289 1 95.25 272 TYR B C 1
ATOM 4860 O O . TYR B 1 272 ? -4.43 6.445 -13.367 1 95.25 272 TYR B O 1
ATOM 4868 N N . LEU B 1 273 ? -2.428 6.668 -14.398 1 97 273 LEU B N 1
ATOM 4869 C CA . LEU B 1 273 ? -1.879 7.566 -13.391 1 97 273 LEU B CA 1
ATOM 4870 C C . LEU B 1 273 ? -1.355 8.852 -14.023 1 97 273 LEU B C 1
ATOM 4872 O O . LEU B 1 273 ? -0.148 9 -14.219 1 97 273 LEU B O 1
ATOM 4876 N N . PRO B 1 274 ? -2.197 9.828 -14.211 1 94.5 274 PRO B N 1
ATOM 4877 C CA . PRO B 1 274 ? -1.763 11.102 -14.797 1 94.5 274 PRO B CA 1
ATOM 4878 C C . PRO B 1 274 ? -0.957 11.953 -13.82 1 94.5 274 PRO B C 1
ATOM 4880 O O . PRO B 1 274 ? -1.3 12.039 -12.641 1 94.5 274 PRO B O 1
ATOM 4883 N N . LYS B 1 275 ? 0.109 12.484 -14.297 1 95.25 275 LYS B N 1
ATOM 4884 C CA . LYS B 1 275 ? 0.969 13.391 -13.547 1 95.25 275 LYS B CA 1
ATOM 4885 C C . LYS B 1 275 ? 0.974 14.781 -14.164 1 95.25 275 LYS B C 1
ATOM 4887 O O . LYS B 1 275 ? 1.156 14.93 -15.375 1 95.25 275 LYS B O 1
ATOM 4892 N N . PHE B 1 276 ? 0.725 15.797 -13.359 1 91.25 276 PHE B N 1
ATOM 4893 C CA . PHE B 1 276 ? 0.777 17.156 -13.875 1 91.25 276 PHE B CA 1
ATOM 4894 C C . PHE B 1 276 ? 0.887 18.172 -12.742 1 91.25 276 PHE B C 1
ATOM 4896 O O . PHE B 1 276 ? 0.87 17.781 -11.562 1 91.25 276 PHE B O 1
ATOM 4903 N N . THR B 1 277 ? 1.096 19.406 -13.047 1 93.5 277 THR B N 1
ATOM 4904 C CA . THR B 1 277 ? 1.159 20.5 -12.094 1 93.5 277 THR B CA 1
ATOM 4905 C C . THR B 1 277 ? -0.006 21.469 -12.305 1 93.5 277 THR B C 1
ATOM 4907 O O . THR B 1 277 ? -0.252 21.922 -13.422 1 93.5 277 THR B O 1
ATOM 4910 N N . MET B 1 278 ? -0.686 21.734 -11.234 1 93 278 MET B N 1
ATOM 4911 C CA . MET B 1 278 ? -1.786 22.688 -11.305 1 93 278 MET B CA 1
ATOM 4912 C C . MET B 1 278 ? -1.341 24.062 -10.82 1 93 278 MET B C 1
ATOM 4914 O O . MET B 1 278 ? -0.779 24.188 -9.727 1 93 278 MET B O 1
ATOM 4918 N N . GLN B 1 279 ? -1.639 25 -11.625 1 93.75 279 GLN B N 1
ATOM 4919 C CA . GLN B 1 279 ? -1.303 26.375 -11.234 1 93.75 279 GLN B CA 1
ATOM 4920 C C . GLN B 1 279 ? -2.352 26.938 -10.289 1 93.75 279 GLN B C 1
ATOM 4922 O O . GLN B 1 279 ? -3.529 26.594 -10.367 1 93.75 279 GLN B O 1
ATOM 4927 N N . PRO B 1 280 ? -1.865 27.844 -9.461 1 95.94 280 PRO B N 1
ATOM 4928 C CA . PRO B 1 280 ? -2.848 28.453 -8.562 1 95.94 280 PRO B CA 1
ATOM 4929 C C . PRO B 1 280 ? -3.824 29.375 -9.305 1 95.94 280 PRO B C 1
ATOM 4931 O O . PRO B 1 280 ? -3.465 29.969 -10.32 1 95.94 280 PRO B O 1
ATOM 4934 N N . ASN B 1 281 ? -5.016 29.422 -8.758 1 95.38 281 ASN B N 1
ATOM 4935 C CA . ASN B 1 281 ? -6.043 30.328 -9.266 1 95.38 281 ASN B CA 1
ATOM 4936 C C . ASN B 1 281 ? -5.84 31.75 -8.758 1 95.38 281 ASN B C 1
ATOM 4938 O O . ASN B 1 281 ? -5.953 32 -7.559 1 95.38 281 ASN B O 1
ATOM 4942 N N . PRO B 1 282 ? -5.645 32.688 -9.727 1 94.56 282 PRO B N 1
ATOM 4943 C CA . PRO B 1 282 ? -5.438 34.062 -9.281 1 94.56 282 PRO B CA 1
ATOM 4944 C C . PRO B 1 282 ? -6.621 34.625 -8.492 1 94.56 282 PRO B C 1
ATOM 4946 O O . PRO B 1 282 ? -6.461 35.562 -7.711 1 94.56 282 PRO B O 1
ATOM 4949 N N . GLU B 1 283 ? -7.754 34.062 -8.656 1 94 283 GLU B N 1
ATOM 4950 C CA . GLU B 1 283 ? -8.961 34.5 -7.957 1 94 283 GLU B CA 1
ATOM 4951 C C . GLU B 1 283 ? -9.336 33.5 -6.852 1 94 283 GLU B C 1
ATOM 4953 O O . GLU B 1 283 ? -10.516 33.312 -6.57 1 94 283 GLU B O 1
ATOM 4958 N N . CYS B 1 284 ? -8.367 32.875 -6.32 1 96 284 CYS B N 1
ATOM 4959 C CA . CYS B 1 284 ? -8.609 31.922 -5.23 1 96 284 CYS B CA 1
ATOM 4960 C C . CYS B 1 284 ? -9.305 32.625 -4.062 1 96 284 CYS B C 1
ATOM 4962 O O . CYS B 1 284 ? -8.945 33.719 -3.688 1 96 284 CYS B O 1
ATOM 4964 N N . PRO B 1 285 ? -10.32 31.984 -3.488 1 94.06 285 PRO B N 1
ATOM 4965 C CA . PRO B 1 285 ? -11.008 32.594 -2.346 1 94.06 285 PRO B CA 1
ATOM 4966 C C . PRO B 1 285 ? -10.156 32.594 -1.075 1 94.06 285 PRO B C 1
ATOM 4968 O O . PRO B 1 285 ? -10.492 33.25 -0.098 1 94.06 285 PRO B O 1
ATOM 4971 N N . ASN B 1 286 ? -9.148 31.828 -1.051 1 95.5 286 ASN B N 1
ATOM 4972 C CA . ASN B 1 286 ? -8.234 31.766 0.082 1 95.5 286 ASN B CA 1
ATOM 4973 C C . ASN B 1 286 ? -7.227 32.906 0.052 1 95.5 286 ASN B C 1
ATOM 4975 O O . ASN B 1 286 ? -6.297 32.906 -0.758 1 95.5 286 ASN B O 1
ATOM 4979 N N . ARG B 1 287 ? -7.332 33.844 0.965 1 97.06 287 ARG B N 1
ATOM 4980 C CA . ARG B 1 287 ? -6.516 35.031 0.973 1 97.06 287 ARG B CA 1
ATOM 4981 C C . ARG B 1 287 ? -5.035 34.688 1.12 1 97.06 287 ARG B C 1
ATOM 4983 O O . ARG B 1 287 ? -4.176 35.375 0.565 1 97.06 287 ARG B O 1
ATOM 4990 N N . TYR B 1 288 ? -4.727 33.719 1.9 1 98 288 TYR B N 1
ATOM 4991 C CA . TYR B 1 288 ? -3.332 33.312 2.086 1 98 288 TYR B CA 1
ATOM 4992 C C . TYR B 1 288 ? -2.713 32.875 0.773 1 98 288 TYR B C 1
ATOM 4994 O O . TYR B 1 288 ? -1.561 33.188 0.475 1 98 288 TYR B O 1
ATOM 5002 N N . CYS B 1 289 ? -3.508 32.062 -0.001 1 97.69 289 CYS B N 1
ATOM 5003 C CA . CYS B 1 289 ? -3.037 31.594 -1.298 1 97.69 289 CYS B CA 1
ATOM 5004 C C . CYS B 1 289 ? -2.723 32.781 -2.223 1 97.69 289 CYS B C 1
ATOM 5006 O O . CYS B 1 289 ? -1.649 32.812 -2.828 1 97.69 289 CYS B O 1
ATOM 5008 N N . VAL B 1 290 ? -3.605 33.719 -2.273 1 97.81 290 VAL B N 1
ATOM 5009 C CA . VAL B 1 290 ? -3.443 34.875 -3.145 1 97.81 290 VAL B CA 1
ATOM 5010 C C . VAL B 1 290 ? -2.236 35.688 -2.695 1 97.81 290 VAL B C 1
ATOM 5012 O O . VAL B 1 290 ? -1.458 36.156 -3.525 1 97.81 290 VAL B O 1
ATOM 5015 N N . ASN B 1 291 ? -2.066 35.875 -1.433 1 98.12 291 ASN B N 1
ATOM 5016 C CA . ASN B 1 291 ? -0.939 36.625 -0.887 1 98.12 291 ASN B CA 1
ATOM 5017 C C . ASN B 1 291 ? 0.392 35.969 -1.246 1 98.12 291 ASN B C 1
ATOM 5019 O O . ASN B 1 291 ? 1.347 36.656 -1.614 1 98.12 291 ASN B O 1
ATOM 5023 N N . TRP B 1 292 ? 0.422 34.688 -1.123 1 97.94 292 TRP B N 1
ATOM 5024 C CA . TRP B 1 292 ? 1.663 33.969 -1.429 1 97.94 292 TRP B CA 1
ATOM 5025 C C . TRP B 1 292 ? 1.934 33.969 -2.93 1 97.94 292 TRP B C 1
ATOM 5027 O O . TRP B 1 292 ? 3.09 34 -3.359 1 97.94 292 TRP B O 1
ATOM 5037 N N . GLN B 1 293 ? 0.873 33.938 -3.74 1 97.44 293 GLN B N 1
ATOM 5038 C CA . GLN B 1 293 ? 1.054 34.094 -5.18 1 97.44 293 GLN B CA 1
ATOM 5039 C C . GLN B 1 293 ? 1.766 35.406 -5.508 1 97.44 293 GLN B C 1
ATOM 5041 O O . GLN B 1 293 ? 2.705 35.406 -6.305 1 97.44 293 GLN B O 1
ATOM 5046 N N . LYS B 1 294 ? 1.281 36.438 -4.891 1 97.38 294 LYS B N 1
ATOM 5047 C CA . LYS B 1 294 ? 1.9 37.719 -5.09 1 97.38 294 LYS B CA 1
ATOM 5048 C C . LYS B 1 294 ? 3.357 37.719 -4.637 1 97.38 294 LYS B C 1
ATOM 5050 O O . LYS B 1 294 ? 4.238 38.219 -5.344 1 97.38 294 LYS B O 1
ATOM 5055 N N . TYR B 1 295 ? 3.584 37.219 -3.5 1 97.56 295 TYR B N 1
ATOM 5056 C CA . TYR B 1 295 ? 4.926 37.188 -2.932 1 97.56 295 TYR B CA 1
ATOM 5057 C C . TYR B 1 295 ? 5.887 36.438 -3.848 1 97.56 295 TYR B C 1
ATOM 5059 O O . TYR B 1 295 ? 6.973 36.938 -4.156 1 97.56 295 TYR B O 1
ATOM 5067 N N . TYR B 1 296 ? 5.523 35.25 -4.301 1 96.12 296 TYR B N 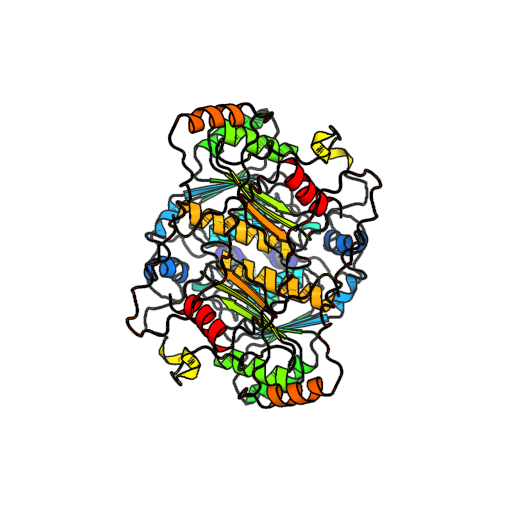1
ATOM 5068 C CA . TYR B 1 296 ? 6.43 34.406 -5.082 1 96.12 296 TYR B CA 1
ATOM 5069 C C . TYR B 1 296 ? 6.453 34.844 -6.543 1 96.12 296 TYR B C 1
ATOM 5071 O O . TYR B 1 296 ? 7.293 34.406 -7.32 1 96.12 296 TYR B O 1
ATOM 5079 N N . GLY B 1 297 ? 5.535 35.688 -6.91 1 93.25 297 GLY B N 1
ATOM 5080 C CA . GLY B 1 297 ? 5.637 36.375 -8.195 1 93.25 297 GLY B CA 1
ATOM 5081 C C . GLY B 1 297 ? 6.762 37.406 -8.242 1 93.25 297 GLY B C 1
ATOM 5082 O O . GLY B 1 297 ? 7.324 37.656 -9.305 1 93.25 297 GLY B O 1
ATOM 5083 N N . GLU B 1 298 ? 7.062 37.844 -7.09 1 93.81 298 GLU B N 1
ATOM 5084 C CA . GLU B 1 298 ? 8.055 38.906 -6.977 1 93.81 298 GLU B CA 1
ATOM 5085 C C . GLU B 1 298 ? 9.367 38.375 -6.418 1 93.81 298 GLU B C 1
ATOM 5087 O O . GLU B 1 298 ? 10.398 39.062 -6.48 1 93.81 298 GLU B O 1
ATOM 5092 N N . ASN B 1 299 ? 9.344 37.219 -5.902 1 92.31 299 ASN B N 1
ATOM 5093 C CA . ASN B 1 299 ? 10.508 36.625 -5.254 1 92.31 299 ASN B CA 1
ATOM 5094 C C . ASN B 1 299 ? 10.844 35.25 -5.836 1 92.31 299 ASN B C 1
ATOM 5096 O O . ASN B 1 299 ? 10.047 34.688 -6.582 1 92.31 299 ASN B O 1
ATOM 5100 N N . ALA B 1 300 ? 11.93 34.719 -5.523 1 87.88 300 ALA B N 1
ATOM 5101 C CA . ALA B 1 300 ? 12.375 33.438 -6.035 1 87.88 300 ALA B CA 1
ATOM 5102 C C . ALA B 1 300 ? 11.469 32.312 -5.559 1 87.88 300 ALA B C 1
ATOM 5104 O O . ALA B 1 300 ? 11.188 32.188 -4.363 1 87.88 300 ALA B O 1
ATOM 5105 N N . PRO B 1 301 ? 11.039 31.531 -6.441 1 87.19 301 PRO B N 1
ATOM 5106 C CA . PRO B 1 301 ? 10.172 30.406 -6.051 1 87.19 301 PRO B CA 1
ATOM 5107 C C . PRO B 1 301 ? 10.93 29.281 -5.359 1 87.19 301 PRO B C 1
ATOM 5109 O O . PRO B 1 301 ? 12.156 29.203 -5.48 1 87.19 301 PRO B O 1
ATOM 5112 N N . ARG B 1 302 ? 10.234 28.484 -4.609 1 89.19 302 ARG B N 1
ATOM 5113 C CA . ARG B 1 302 ? 10.797 27.297 -3.969 1 89.19 302 ARG B CA 1
ATOM 5114 C C . ARG B 1 302 ? 10.852 26.125 -4.945 1 89.19 302 ARG B C 1
ATOM 5116 O O . ARG B 1 302 ? 11.766 25.297 -4.875 1 89.19 302 ARG B O 1
ATOM 5123 N N . LEU B 1 303 ? 9.805 26.031 -5.773 1 83 303 LEU B N 1
ATOM 5124 C CA . LEU B 1 303 ? 9.727 24.969 -6.77 1 83 303 LEU B CA 1
ATOM 5125 C C . LEU B 1 303 ? 10.758 25.188 -7.879 1 83 303 LEU B C 1
ATOM 5127 O O . LEU B 1 303 ? 10.859 26.297 -8.422 1 83 303 LEU B O 1
ATOM 5131 N N . LYS B 1 304 ? 11.773 24.234 -7.91 1 64.88 304 LYS B N 1
ATOM 5132 C CA . LYS B 1 304 ? 12.734 24.359 -9 1 64.88 304 LYS B CA 1
ATOM 5133 C C . LYS B 1 304 ? 12.062 24.125 -10.352 1 64.88 304 LYS B C 1
ATOM 5135 O O . LYS B 1 304 ? 11.297 23.172 -10.516 1 64.88 304 LYS B O 1
ATOM 5140 N N . LYS B 1 305 ? 12.055 25.188 -11.125 1 53.19 305 LYS B N 1
ATOM 5141 C CA . LYS B 1 305 ? 11.5 25.125 -12.469 1 53.19 305 LYS B CA 1
ATOM 5142 C C . LYS B 1 305 ? 12.211 24.062 -13.305 1 53.19 305 LYS B C 1
ATOM 5144 O O . LYS B 1 305 ? 13.43 23.891 -13.203 1 53.19 305 LYS B O 1
ATOM 5149 N N . GLU B 1 306 ? 11.602 22.922 -13.547 1 47.38 306 GLU B N 1
ATOM 5150 C CA . GLU B 1 306 ? 12.211 21.984 -14.492 1 47.38 306 GLU B CA 1
ATOM 5151 C C . GLU B 1 306 ? 12.883 22.734 -15.641 1 47.38 306 GLU B C 1
ATOM 5153 O O . GLU B 1 306 ? 12.234 23.469 -16.391 1 47.38 306 GLU B O 1
ATOM 5158 N N . THR B 1 307 ? 14.039 23.141 -15.438 1 37.03 307 THR B N 1
ATOM 5159 C CA . THR B 1 307 ? 14.664 23.641 -16.656 1 37.03 307 THR B CA 1
ATOM 5160 C C . THR B 1 307 ? 14.586 22.594 -17.766 1 37.03 307 THR B C 1
ATOM 5162 O O . THR B 1 307 ? 14.898 21.422 -17.547 1 37.03 307 THR B O 1
ATOM 5165 N N . GLU B 1 308 ? 13.781 22.719 -18.672 1 37.78 308 GLU B N 1
ATOM 5166 C CA . GLU B 1 308 ? 13.844 21.969 -19.922 1 37.78 308 GLU B CA 1
ATOM 5167 C C . GLU B 1 308 ? 15.273 21.859 -20.438 1 37.78 308 GLU B C 1
ATOM 5169 O O . GLU B 1 308 ? 15.867 22.859 -20.859 1 37.78 308 GLU B O 1
ATOM 5174 N N . LYS B 1 309 ? 16.125 21.297 -19.828 1 34.22 309 LYS B N 1
ATOM 5175 C CA . LYS B 1 309 ? 17.344 21.016 -20.594 1 34.22 309 LYS B CA 1
ATOM 5176 C C . LYS B 1 309 ? 17.016 20.297 -21.906 1 34.22 309 LYS B C 1
ATOM 5178 O O . LYS B 1 309 ? 16.562 19.156 -21.891 1 34.22 309 LYS B O 1
ATOM 5183 N N . VAL B 1 310 ? 16.609 21 -22.938 1 33.78 310 VAL B N 1
ATOM 5184 C CA . VAL B 1 310 ? 16.797 20.469 -24.281 1 33.78 310 VAL B CA 1
ATOM 5185 C C . VAL B 1 310 ? 18.234 20.031 -24.469 1 33.78 310 VAL B C 1
ATOM 5187 O O . VAL B 1 310 ? 19.156 20.859 -24.484 1 33.78 310 VAL B O 1
ATOM 5190 N N . GLU B 1 311 ? 18.656 19 -23.828 1 32.44 311 GLU B N 1
ATOM 5191 C CA . GLU B 1 311 ? 19.922 18.484 -24.344 1 32.44 311 GLU B CA 1
ATOM 5192 C C . GLU B 1 311 ? 19.969 18.531 -25.859 1 32.44 311 GLU B C 1
ATOM 5194 O O . GLU B 1 311 ? 19.141 17.891 -26.531 1 32.44 311 GLU B O 1
ATOM 5199 N N . GLU B 1 312 ? 20.391 19.547 -26.406 1 33 312 GLU B N 1
ATOM 5200 C CA . GLU B 1 312 ? 20.844 19.609 -27.797 1 33 312 GLU B CA 1
ATOM 5201 C C . GLU B 1 312 ? 21.781 18.453 -28.125 1 33 312 GLU B C 1
ATOM 5203 O O . GLU B 1 312 ? 22.922 18.422 -27.656 1 33 312 GLU B O 1
ATOM 5208 N N . SER B 1 313 ? 21.297 17.234 -28 1 33.28 313 SER B N 1
ATOM 5209 C CA . SER B 1 313 ? 22.125 16.188 -28.562 1 33.28 313 SER B CA 1
ATOM 5210 C C . SER B 1 313 ? 22.672 16.578 -29.938 1 33.28 313 SER B C 1
ATOM 5212 O O . SER B 1 313 ? 21.906 16.734 -30.891 1 33.28 313 SER B O 1
ATOM 5214 N N . LYS B 1 314 ? 23.641 17.375 -29.969 1 31.52 314 LYS B N 1
ATOM 5215 C CA . LYS B 1 314 ? 24.469 17.531 -31.156 1 31.52 314 LYS B CA 1
ATOM 5216 C C . LYS B 1 314 ? 24.891 16.172 -31.719 1 31.52 314 LYS B C 1
ATOM 5218 O O . LYS B 1 314 ? 25.625 15.422 -31.062 1 31.52 314 LYS B O 1
ATOM 5223 N N . HIS B 1 315 ? 23.953 15.5 -32.438 1 32.44 315 HIS B N 1
ATOM 5224 C CA . HIS B 1 315 ? 24.359 14.383 -33.281 1 32.44 315 HIS B CA 1
ATOM 5225 C C . HIS B 1 315 ? 25.625 14.734 -34.062 1 32.44 315 HIS B C 1
ATOM 5227 O O . HIS B 1 315 ? 25.641 15.727 -34.781 1 32.44 315 HIS B O 1
ATOM 5233 N N . GLU B 1 316 ? 26.734 14.508 -33.656 1 32.72 316 GLU B N 1
ATOM 5234 C CA . GLU B 1 316 ? 28 14.625 -34.406 1 32.72 316 GLU B CA 1
ATOM 5235 C C . GLU B 1 316 ? 27.859 14.062 -35.812 1 32.72 316 GLU B C 1
ATOM 5237 O O . GLU B 1 316 ? 27.141 13.094 -36.031 1 32.72 316 GLU B O 1
ATOM 5242 N N . ASP B 1 317 ? 28.281 14.773 -36.875 1 32.44 317 ASP B N 1
ATOM 5243 C CA . ASP B 1 317 ? 28.359 14.703 -38.344 1 32.44 317 ASP B CA 1
ATOM 5244 C C . ASP B 1 317 ? 28.984 13.383 -38.781 1 32.44 317 ASP B C 1
ATOM 5246 O O . ASP B 1 317 ? 30.141 13.086 -38.469 1 32.44 317 ASP B O 1
ATOM 5250 N N . ASN B 1 318 ? 28.297 12.242 -38.688 1 33.38 318 ASN B N 1
ATOM 5251 C CA . ASN B 1 318 ? 28.891 11.078 -39.344 1 33.38 318 ASN B CA 1
ATOM 5252 C C . ASN B 1 318 ? 29.125 11.32 -40.844 1 33.38 318 ASN B C 1
ATOM 5254 O O . ASN B 1 318 ? 28.297 11.938 -41.5 1 33.38 318 ASN B O 1
ATOM 5258 N N . ASP B 1 319 ? 30.375 11.43 -41.438 1 30.12 319 ASP B N 1
ATOM 5259 C CA . ASP B 1 319 ? 31 11.688 -42.719 1 30.12 319 ASP B CA 1
ATOM 5260 C C . ASP B 1 319 ? 30.297 10.922 -43.844 1 30.12 319 ASP B C 1
ATOM 5262 O O . ASP B 1 319 ? 30.719 10.984 -45 1 30.12 319 ASP B O 1
ATOM 5266 N N . TRP B 1 320 ? 29.797 9.695 -43.656 1 30.69 320 TRP B N 1
ATOM 5267 C CA . TRP B 1 320 ? 29.469 8.969 -44.875 1 30.69 320 TRP B CA 1
ATOM 5268 C C . TRP B 1 320 ? 28.297 9.617 -45.594 1 30.69 320 TRP B C 1
ATOM 5270 O O . TRP B 1 320 ? 27.406 10.195 -44.938 1 30.69 320 TRP B O 1
ATOM 5280 N N . GLY B 1 321 ? 28.328 10.141 -46.844 1 28.25 321 GLY B N 1
ATOM 5281 C CA . GLY B 1 321 ? 27.656 10.875 -47.906 1 28.25 321 GLY B CA 1
ATOM 5282 C C . GLY B 1 321 ? 26.188 10.547 -48.031 1 28.25 321 GLY B C 1
ATOM 5283 O O . GLY B 1 321 ? 25.547 10.898 -49.031 1 28.25 321 GLY B O 1
ATOM 5284 N N . ILE B 1 322 ? 25.766 9.414 -47.594 1 26.12 322 ILE B N 1
ATOM 5285 C CA . ILE B 1 322 ? 24.438 9.094 -48.094 1 26.12 322 ILE B CA 1
ATOM 5286 C C . ILE B 1 322 ? 23.438 10.117 -47.562 1 26.12 322 ILE B C 1
ATOM 5288 O O . ILE B 1 322 ? 23.281 10.266 -46.344 1 26.12 322 ILE B O 1
ATOM 5292 N N . CYS B 1 323 ? 23.469 11.266 -48.188 1 24.45 323 CYS B N 1
ATOM 5293 C CA . CYS B 1 323 ? 22.562 12.352 -47.844 1 24.45 323 CYS B CA 1
ATOM 5294 C C . CYS B 1 323 ? 21.109 11.906 -47.906 1 24.45 323 CYS B C 1
ATOM 5296 O O . CYS B 1 323 ? 20.562 11.711 -49 1 24.45 323 CYS B O 1
ATOM 5298 N N . VAL B 1 324 ? 20.703 10.93 -47.188 1 26.83 324 VAL B N 1
ATOM 5299 C CA . VAL B 1 324 ? 19.266 10.711 -47.406 1 26.83 324 VAL B CA 1
ATOM 5300 C C . VAL B 1 324 ? 18.516 12.023 -47.219 1 26.83 324 VAL B C 1
ATOM 5302 O O . VAL B 1 324 ? 18.688 12.719 -46.219 1 26.83 324 VAL B O 1
ATOM 5305 N N . GLU B 1 325 ? 18.312 12.68 -48.312 1 26.27 325 GLU B N 1
ATOM 5306 C CA . GLU B 1 325 ? 17.516 13.898 -48.375 1 26.27 325 GLU B CA 1
ATOM 5307 C C . GLU B 1 325 ? 16.328 13.836 -47.438 1 26.27 325 GLU B C 1
ATOM 5309 O O . GLU B 1 325 ? 15.484 12.945 -47.531 1 26.27 325 GLU B O 1
ATOM 5314 N N . SER B 1 326 ? 16.656 14.062 -46.219 1 26.17 326 SER B N 1
ATOM 5315 C CA . SER B 1 326 ? 15.617 14.086 -45.219 1 26.17 326 SER B CA 1
ATOM 5316 C C . SER B 1 326 ? 14.531 15.102 -45.562 1 26.17 326 SER B C 1
ATOM 5318 O O . SER B 1 326 ? 14.766 16.312 -45.469 1 26.17 326 SER B O 1
ATOM 5320 N N . GLY B 1 327 ? 13.945 14.938 -46.719 1 24.27 327 GLY B N 1
ATOM 5321 C CA . GLY B 1 327 ? 12.977 15.898 -47.219 1 24.27 327 GLY B CA 1
ATOM 5322 C C . GLY B 1 327 ? 12.055 16.438 -46.156 1 24.27 327 GLY B C 1
ATOM 5323 O O . GLY B 1 327 ? 11.422 17.484 -46.344 1 24.27 327 GLY B O 1
ATOM 5324 N N . GLY B 1 328 ? 11.422 15.5 -45.5 1 23.61 328 GLY B N 1
ATOM 5325 C CA . GLY B 1 328 ? 10.078 15.93 -45.125 1 23.61 328 GLY B CA 1
ATOM 5326 C C . GLY B 1 328 ? 10.062 17.078 -44.125 1 23.61 328 GLY B C 1
ATOM 5327 O O . GLY B 1 328 ? 10.891 17.109 -43.219 1 23.61 328 GLY B O 1
ATOM 5328 N N . ASN B 1 329 ? 9.93 18.266 -44.594 1 25.12 329 ASN B N 1
ATOM 5329 C CA . ASN B 1 329 ? 9.758 19.547 -43.906 1 25.12 329 ASN B CA 1
ATOM 5330 C C . ASN B 1 329 ? 8.875 19.406 -42.656 1 25.12 329 ASN B C 1
ATOM 5332 O O . ASN B 1 329 ? 7.648 19.438 -42.781 1 25.12 329 ASN B O 1
ATOM 5336 N N . GLU B 1 330 ? 9.141 18.453 -41.938 1 22.55 330 GLU B N 1
ATOM 5337 C CA . GLU B 1 330 ? 8.109 18.344 -40.906 1 22.55 330 GLU B CA 1
ATOM 5338 C C . GLU B 1 330 ? 8.047 19.609 -40.031 1 22.55 330 GLU B C 1
ATOM 5340 O O . GLU B 1 330 ? 9.047 20.016 -39.469 1 22.55 330 GLU B O 1
ATOM 5345 N N . GLU B 1 331 ? 7.398 20.594 -40.625 1 23.78 331 GLU B N 1
ATOM 5346 C CA . GLU B 1 331 ? 6.996 21.766 -39.844 1 23.78 331 GLU B CA 1
ATOM 5347 C C . GLU B 1 331 ? 6.602 21.375 -38.406 1 23.78 331 GLU B C 1
ATOM 5349 O O . GLU B 1 331 ? 5.707 20.547 -38.219 1 23.78 331 GLU B O 1
ATOM 5354 N N . ILE B 1 332 ? 7.578 21.312 -37.688 1 21.67 332 ILE B N 1
ATOM 5355 C CA . ILE B 1 332 ? 7.355 21.141 -36.281 1 21.67 332 ILE B CA 1
ATOM 5356 C C . ILE B 1 332 ? 6.387 22.203 -35.75 1 21.67 332 ILE B C 1
ATOM 5358 O O . ILE B 1 332 ? 6.695 23.391 -35.781 1 21.67 332 ILE B O 1
ATOM 5362 N N . VAL B 1 333 ? 5.227 22.094 -36.312 1 20.97 333 VAL B N 1
ATOM 5363 C CA . VAL B 1 333 ? 4.223 22.969 -35.688 1 20.97 333 VAL B CA 1
ATOM 5364 C C . VAL B 1 333 ? 4.395 22.969 -34.188 1 20.97 333 VAL B C 1
ATOM 5366 O O . VAL B 1 333 ? 4.406 21.906 -33.562 1 20.97 333 VAL B O 1
ATOM 5369 N N . THR B 1 334 ? 5.219 23.781 -33.781 1 22.72 334 THR B N 1
ATOM 5370 C CA . THR B 1 334 ? 5.297 24.266 -32.406 1 22.72 334 THR B CA 1
ATOM 5371 C C . THR B 1 334 ? 3.902 24.391 -31.797 1 22.72 334 THR B C 1
ATOM 5373 O O . THR B 1 334 ? 3.311 25.469 -31.812 1 22.72 334 THR B O 1
ATOM 5376 N N . GLN B 1 335 ? 3.107 23.5 -32.219 1 20.64 335 GLN B N 1
ATOM 5377 C CA . GLN B 1 335 ? 1.852 23.797 -31.547 1 20.64 335 GLN B CA 1
ATOM 5378 C C . GLN B 1 335 ? 2.047 23.859 -30.031 1 20.64 335 GLN B C 1
ATOM 5380 O O . GLN B 1 335 ? 2.578 22.938 -29.422 1 20.64 335 GLN B O 1
ATOM 5385 N N . LYS B 1 336 ? 2.359 25.016 -29.547 1 22.25 336 LYS B N 1
ATOM 5386 C CA . LYS B 1 336 ? 2.057 25.562 -28.234 1 22.25 336 LYS B CA 1
ATOM 5387 C C . LYS B 1 336 ? 0.856 24.844 -27.609 1 22.25 336 LYS B C 1
ATOM 5389 O O . LYS B 1 336 ? -0.292 25.172 -27.922 1 22.25 336 LYS B O 1
ATOM 5394 N N . VAL B 1 337 ? 0.927 23.641 -27.641 1 22.64 337 VAL B N 1
ATOM 5395 C CA . VAL B 1 337 ? -0.214 23.109 -26.891 1 22.64 337 VAL B CA 1
ATOM 5396 C C . VAL B 1 337 ? -0.228 23.688 -25.484 1 22.64 337 VAL B C 1
ATOM 5398 O O . VAL B 1 337 ? 0.67 23.422 -24.688 1 22.64 337 VAL B O 1
ATOM 5401 N N . GLN B 1 338 ? -0.311 24.922 -25.328 1 25.61 338 GLN B N 1
ATOM 5402 C CA . GLN B 1 338 ? -0.817 25.578 -24.125 1 25.61 338 GLN B CA 1
ATOM 5403 C C . GLN B 1 338 ? -1.828 24.703 -23.406 1 25.61 338 GLN B C 1
ATOM 5405 O O . GLN B 1 338 ? -2.99 24.625 -23.797 1 25.61 338 GLN B O 1
ATOM 5410 N N . VAL B 1 339 ? -1.502 23.578 -23.406 1 28.2 339 VAL B N 1
ATOM 5411 C CA . VAL B 1 339 ? -2.48 22.781 -22.688 1 28.2 339 VAL B CA 1
ATOM 5412 C C . VAL B 1 339 ? -2.775 23.406 -21.328 1 28.2 339 VAL B C 1
ATOM 5414 O O . VAL B 1 339 ? -2.02 23.219 -20.375 1 28.2 339 VAL B O 1
ATOM 5417 N N . THR B 1 340 ? -2.633 24.719 -21.297 1 30.69 340 THR B N 1
ATOM 5418 C CA . THR B 1 340 ? -3.375 25.406 -20.25 1 30.69 340 THR B CA 1
ATOM 5419 C C . THR B 1 340 ? -4.742 24.766 -20.031 1 30.69 340 THR B C 1
ATOM 5421 O O . THR B 1 340 ? -5.688 25.047 -20.781 1 30.69 340 THR B O 1
ATOM 5424 N N . GLU B 1 341 ? -4.637 23.578 -20.125 1 35.12 341 GLU B N 1
ATOM 5425 C CA . GLU B 1 341 ? -6.004 23.156 -19.859 1 35.12 341 GLU B CA 1
ATOM 5426 C C . GLU B 1 341 ? -6.676 24.047 -18.812 1 35.12 341 GLU B C 1
ATOM 5428 O O . GLU B 1 341 ? -6.109 24.297 -17.75 1 35.12 341 GLU B O 1
ATOM 5433 N N . SER B 1 342 ? -7.305 24.969 -19.266 1 36.91 342 SER B N 1
ATOM 5434 C CA . SER B 1 342 ? -8.031 25.859 -18.359 1 36.91 342 SER B CA 1
ATOM 5435 C C . SER B 1 342 ? -8.594 25.109 -17.172 1 36.91 342 SER B C 1
ATOM 5437 O O . SER B 1 342 ? -8.789 23.891 -17.219 1 36.91 342 SER B O 1
ATOM 5439 N N . LEU B 1 343 ? -8.531 25.75 -16.031 1 37.84 343 LEU B N 1
ATOM 5440 C CA . LEU B 1 343 ? -9.211 25.266 -14.852 1 37.84 343 LEU B CA 1
ATOM 5441 C C . LEU B 1 343 ? -10.5 24.531 -15.227 1 37.84 343 LEU B C 1
ATOM 5443 O O . LEU B 1 343 ? -10.836 23.5 -14.641 1 37.84 343 LEU B O 1
ATOM 5447 N N . GLU B 1 344 ? -11.008 25.047 -16.312 1 40.66 344 GLU B N 1
ATOM 5448 C CA . GLU B 1 344 ? -12.281 24.5 -16.781 1 40.66 344 GLU B CA 1
ATOM 5449 C C . GLU B 1 344 ? -12.102 23.141 -17.438 1 40.66 344 GLU B C 1
ATOM 5451 O O . GLU B 1 344 ? -12.906 22.234 -17.219 1 40.66 344 GLU B O 1
ATOM 5456 N N . ASP B 1 345 ? -11.102 22.984 -18.172 1 45.16 345 ASP B N 1
ATOM 5457 C CA . ASP B 1 345 ? -10.875 21.719 -18.859 1 45.16 345 ASP B CA 1
ATOM 5458 C C . ASP B 1 345 ? -10.438 20.625 -17.875 1 45.16 345 ASP B C 1
ATOM 5460 O O . ASP B 1 345 ? -10.859 19.484 -17.984 1 45.16 345 ASP B O 1
ATOM 5464 N N . MET B 1 346 ? -9.703 21.031 -17.047 1 42.56 346 MET B N 1
ATOM 5465 C CA . MET B 1 346 ? -9.273 20.141 -15.977 1 42.56 346 MET B CA 1
ATOM 5466 C C . MET B 1 346 ? -10.43 19.797 -15.047 1 42.56 346 MET B C 1
ATOM 5468 O O . MET B 1 346 ? -10.594 18.641 -14.641 1 42.56 346 MET B O 1
ATOM 5472 N N . LYS B 1 347 ? -11.25 20.766 -14.75 1 44.22 347 LYS B N 1
ATOM 5473 C CA . LYS B 1 347 ? -12.523 20.562 -14.055 1 44.22 347 LYS B CA 1
ATOM 5474 C C . LYS B 1 347 ? -13.383 19.547 -14.789 1 44.22 347 LYS B C 1
ATOM 5476 O O . LYS B 1 347 ? -14 18.672 -14.164 1 44.22 347 LYS B O 1
ATOM 5481 N N . ASN B 1 348 ? -13.352 19.719 -16.047 1 45.88 348 ASN B N 1
ATOM 5482 C CA . ASN B 1 348 ? -14.156 18.812 -16.844 1 45.88 348 ASN B CA 1
ATOM 5483 C C . ASN B 1 348 ? -13.57 17.406 -16.859 1 45.88 348 ASN B C 1
ATOM 5485 O O . ASN B 1 348 ? -14.312 16.422 -16.812 1 45.88 348 ASN B O 1
ATOM 5489 N N . LYS B 1 349 ? -12.336 17.438 -16.781 1 44.09 349 LYS B N 1
ATOM 5490 C CA . LYS B 1 349 ? -11.688 16.141 -16.75 1 44.09 349 LYS B CA 1
ATOM 5491 C C . LYS B 1 349 ? -11.781 15.5 -15.367 1 44.09 349 LYS B C 1
ATOM 5493 O O . LYS B 1 349 ? -12.031 14.305 -15.242 1 44.09 349 LYS B O 1
ATOM 5498 N N . LEU B 1 350 ? -11.547 16.391 -14.445 1 40.56 350 LEU B N 1
ATOM 5499 C CA . LEU B 1 350 ? -11.742 15.961 -13.062 1 40.56 350 LEU B CA 1
ATOM 5500 C C . LEU B 1 350 ? -13.203 15.656 -12.789 1 40.56 350 LEU B C 1
ATOM 5502 O O . LEU B 1 350 ? -13.523 14.68 -12.109 1 40.56 350 LEU B O 1
ATOM 5506 N N . LYS B 1 351 ? -14.148 16.531 -13.328 1 42.03 351 LYS B N 1
ATOM 5507 C CA . LYS B 1 351 ? -15.586 16.266 -13.32 1 42.03 351 LYS B CA 1
ATOM 5508 C C . LYS B 1 351 ? -15.914 14.969 -14.047 1 42.03 351 LYS B C 1
ATOM 5510 O O . LYS B 1 351 ? -16.797 14.227 -13.633 1 42.03 351 LYS B O 1
ATOM 5515 N N . ALA B 1 352 ? -15.266 14.797 -15.117 1 39.03 352 ALA B N 1
ATOM 5516 C CA . ALA B 1 352 ? -15.477 13.586 -15.906 1 39.03 352 ALA B CA 1
ATOM 5517 C C . ALA B 1 352 ? -14.945 12.359 -15.172 1 39.03 352 ALA B C 1
ATOM 5519 O O . ALA B 1 352 ? -15.477 11.258 -15.328 1 39.03 352 ALA B O 1
ATOM 5520 N N . MET B 1 353 ? -14.023 12.516 -14.43 1 33.22 353 MET B N 1
ATOM 5521 C CA . MET B 1 353 ? -13.516 11.453 -13.57 1 33.22 353 MET B CA 1
ATOM 5522 C C . MET B 1 353 ? -14.406 11.281 -12.344 1 33.22 353 MET B C 1
ATOM 5524 O O . MET B 1 353 ? -14.438 10.211 -11.734 1 33.22 353 MET B O 1
ATOM 5528 N N . GLN B 1 354 ? -15.133 12.383 -11.883 1 31.3 354 GLN B N 1
ATOM 5529 C CA . GLN B 1 354 ? -16.078 12.359 -10.766 1 31.3 354 GLN B CA 1
ATOM 5530 C C . GLN B 1 354 ? -17.484 11.977 -11.25 1 31.3 354 GLN B C 1
ATOM 5532 O O . GLN B 1 354 ? -18.312 11.523 -10.461 1 31.3 354 GLN B O 1
ATOM 5537 N N . LYS B 1 355 ? -17.984 12.484 -12.383 1 30.11 355 LYS B N 1
ATOM 5538 C CA . LYS B 1 355 ? -19.359 12.242 -12.844 1 30.11 355 LYS B CA 1
ATOM 5539 C C . LYS B 1 355 ? -19.531 10.805 -13.328 1 30.11 355 LYS B C 1
ATOM 5541 O O . LYS B 1 355 ? -20.641 10.398 -13.68 1 30.11 355 LYS B O 1
ATOM 5546 N N . LYS B 1 356 ? -18.469 10.234 -13.82 1 29.44 356 LYS B N 1
ATOM 5547 C CA . LYS B 1 356 ? -19.047 8.953 -14.219 1 29.44 356 LYS B CA 1
ATOM 5548 C C . LYS B 1 356 ? -19.266 8.039 -13.016 1 29.44 356 LYS B C 1
ATOM 5550 O O . LYS B 1 356 ? -18.391 7.945 -12.148 1 29.44 356 LYS B O 1
#